Protein 2NYD (pdb70)

InterPro domains:
  IPR002678 DUF34/NIF3 [PF01784] (1-362)
  IPR002678 DUF34/NIF3 [PTHR13799] (1-365)
  IPR002678 DUF34/NIF3 [TIGR00486] (1-362)
  IPR015867 Nitrogen regulatory protein PII/ATP phosphoribosyltransferase, C-terminal [G3DSA:3.30.70.120] (127-235)
  IPR017221 DUF34/NIF3, bacteria [PIRSF037489] (1-366)
  IPR036069 DUF34/NIF3 superfamily [SSF102705] (1-365)

Structure (mmCIF, N/CA/C/O backbone):
data_2NYD
#
_entry.id   2NYD
#
_cell.length_a   132.547
_cell.length_b   132.547
_cell.length_c   125.670
_cell.angle_alpha   90.00
_cell.angle_beta   90.00
_cell.angle_gamma   120.00
#
_symmetry.space_group_name_H-M   'H 3'
#
loop_
_entity.id
_entity.type
_entity.pdbx_description
1 polymer 'UPF0135 protein SA1388'
2 non-polymer 'ZINC ION'
3 water water
#
loop_
_atom_site.group_PDB
_atom_site.id
_atom_site.type_symbol
_atom_site.label_atom_id
_atom_site.label_alt_id
_atom_site.label_comp_id
_atom_site.label_asym_id
_atom_site.label_entity_id
_atom_site.label_seq_id
_atom_site.pdbx_PDB_ins_code
_atom_site.Cartn_x
_atom_site.Cartn_y
_atom_site.Cartn_z
_atom_site.occupancy
_atom_site.B_iso_or_equiv
_atom_site.auth_seq_id
_atom_site.auth_comp_id
_atom_site.auth_asym_id
_atom_site.auth_atom_id
_atom_site.pdbx_PDB_model_num
ATOM 1 N N . ASP A 1 3 ? -31.688 145.978 -27.218 1.00 48.14 -1 ASP A N 1
ATOM 2 C CA . ASP A 1 3 ? -32.916 146.044 -26.358 1.00 48.24 -1 ASP A CA 1
ATOM 3 C C . ASP A 1 3 ? -32.895 144.901 -25.308 1.00 46.57 -1 ASP A C 1
ATOM 4 O O . ASP A 1 3 ? -33.310 143.768 -25.610 1.00 47.39 -1 ASP A O 1
ATOM 9 N N . PRO A 1 4 ? -32.412 145.200 -24.078 1.00 44.44 0 PRO A N 1
ATOM 10 C CA . PRO A 1 4 ? -32.082 144.158 -23.078 1.00 42.75 0 PRO A CA 1
ATOM 11 C C . PRO A 1 4 ? -33.271 143.312 -22.579 1.00 40.35 0 PRO A C 1
ATOM 12 O O . PRO A 1 4 ? -34.371 143.818 -22.354 1.00 40.23 0 PRO A O 1
ATOM 16 N N . MET A 1 5 ? -33.021 142.019 -22.427 1.00 37.78 1 MET A N 1
ATOM 17 C CA . MET A 1 5 ? -34.052 141.055 -22.042 1.00 35.04 1 MET A CA 1
ATOM 18 C C . MET A 1 5 ? -34.524 141.280 -20.592 1.00 32.19 1 MET A C 1
ATOM 19 O O . MET A 1 5 ? -33.728 141.395 -19.661 1.00 31.00 1 MET A O 1
ATOM 24 N N . LYS A 1 6 ? -35.833 141.387 -20.443 1.00 30.05 2 LYS A N 1
ATOM 25 C CA . LYS A 1 6 ? -36.471 141.551 -19.141 1.00 29.59 2 LYS A CA 1
ATOM 26 C C . LYS A 1 6 ? -36.994 140.195 -18.707 1.00 27.80 2 LYS A C 1
ATOM 27 O O . LYS A 1 6 ? -37.138 139.291 -19.532 1.00 27.10 2 LYS A O 1
ATOM 33 N N . ILE A 1 7 ? -37.361 140.084 -17.428 1.00 27.96 3 ILE A N 1
ATOM 34 C CA . ILE A 1 7 ? -38.041 138.866 -16.940 1.00 26.22 3 ILE A CA 1
ATOM 35 C C . ILE A 1 7 ? -39.207 138.482 -17.826 1.00 25.95 3 ILE A C 1
ATOM 36 O O . ILE A 1 7 ? -39.350 137.301 -18.152 1.00 25.38 3 ILE A O 1
ATOM 41 N N . ALA A 1 8 ? -40.025 139.458 -18.244 1.00 25.50 4 ALA A N 1
ATOM 42 C CA . ALA A 1 8 ? -41.203 139.167 -19.095 1.00 25.20 4 ALA A CA 1
ATOM 43 C C . ALA A 1 8 ? -40.809 138.504 -20.415 1.00 25.46 4 ALA A C 1
ATOM 44 O O . ALA A 1 8 ? -41.534 137.644 -20.908 1.00 25.77 4 ALA A O 1
ATOM 46 N N . ASP A 1 9 ? -39.672 138.917 -20.988 1.00 24.81 5 ASP A N 1
ATOM 47 C CA . ASP A 1 9 ? -39.184 138.339 -22.242 1.00 24.96 5 ASP A CA 1
ATOM 48 C C . ASP A 1 9 ? -38.660 136.912 -22.031 1.00 23.26 5 ASP A C 1
ATOM 49 O O . ASP A 1 9 ? -38.903 136.052 -22.861 1.00 24.01 5 ASP A O 1
ATOM 54 N N . LEU A 1 10 ? -37.955 136.692 -20.933 1.00 23.14 6 LEU A N 1
ATOM 55 C CA . LEU A 1 10 ? -37.492 135.356 -20.545 1.00 23.11 6 LEU A CA 1
ATOM 56 C C . LEU A 1 10 ? -38.690 134.431 -20.415 1.00 23.08 6 LEU A C 1
ATOM 57 O O . LEU A 1 10 ? -38.729 133.332 -21.004 1.00 23.29 6 LEU A O 1
ATOM 62 N N . MET A 1 11 ? -39.697 134.888 -19.658 1.00 23.06 7 MET A N 1
ATOM 63 C CA . MET A 1 11 ? -40.892 134.096 -19.441 1.00 22.48 7 MET A CA 1
ATOM 64 C C . MET A 1 11 ? -41.540 133.679 -20.754 1.00 23.05 7 MET A C 1
ATOM 65 O O . MET A 1 11 ? -41.971 132.533 -20.902 1.00 21.54 7 MET A O 1
ATOM 70 N N . THR A 1 12 ? -41.598 134.602 -21.721 1.00 23.20 8 THR A N 1
ATOM 71 C CA . THR A 1 12 ? -42.135 134.272 -23.060 1.00 23.79 8 THR A CA 1
ATOM 72 C C . THR A 1 12 ? -41.362 133.157 -23.799 1.00 23.73 8 THR A C 1
ATOM 73 O O . THR A 1 12 ? -41.958 132.215 -24.376 1.00 24.17 8 THR A O 1
ATOM 77 N N . LEU A 1 13 ? -40.044 133.285 -23.784 1.00 24.51 9 LEU A N 1
ATOM 78 C CA . LEU A 1 13 ? -39.135 132.334 -24.425 1.00 24.92 9 LEU A CA 1
ATOM 79 C C . LEU A 1 13 ? -39.217 130.927 -23.793 1.00 24.86 9 LEU A C 1
ATOM 80 O O . LEU A 1 13 ? -39.312 129.907 -24.515 1.00 24.62 9 LEU A O 1
ATOM 85 N N . LEU A 1 14 ? -39.156 130.880 -22.452 1.00 24.92 10 LEU A N 1
ATOM 86 C CA . LEU A 1 14 ? -39.326 129.627 -21.687 1.00 24.86 10 LEU A CA 1
ATOM 87 C C . LEU A 1 14 ? -40.661 128.961 -21.969 1.00 25.11 10 LEU A C 1
ATOM 88 O O . LEU A 1 14 ? -40.747 127.735 -22.130 1.00 25.53 10 LEU A O 1
ATOM 93 N N . ASP A 1 15 ? -41.716 129.764 -22.036 1.00 25.46 11 ASP A N 1
ATOM 94 C CA . ASP A 1 15 ? -43.047 129.243 -22.353 1.00 27.26 11 ASP A CA 1
ATOM 95 C C . ASP A 1 15 ? -43.125 128.692 -23.775 1.00 27.11 11 ASP A C 1
ATOM 96 O O . ASP A 1 15 ? -43.815 127.696 -24.061 1.00 27.50 11 ASP A O 1
ATOM 101 N N . HIS A 1 16 ? -42.388 129.322 -24.678 1.00 27.54 12 HIS A N 1
ATOM 102 C CA . HIS A 1 16 ? -42.328 128.844 -26.043 1.00 28.20 12 HIS A CA 1
ATOM 103 C C . HIS A 1 16 ? -41.770 127.413 -26.075 1.00 27.74 12 HIS A C 1
ATOM 104 O O . HIS A 1 16 ? -42.395 126.521 -26.645 1.00 28.48 12 HIS A O 1
ATOM 111 N N . HIS A 1 17 ? -40.626 127.202 -25.438 1.00 26.39 13 HIS A N 1
ATOM 112 C CA . HIS A 1 17 ? -39.923 125.923 -25.505 1.00 26.39 13 HIS A CA 1
ATOM 113 C C . HIS A 1 17 ? -40.397 124.842 -24.504 1.00 25.94 13 HIS A C 1
ATOM 114 O O . HIS A 1 17 ? -40.316 123.632 -24.786 1.00 26.26 13 HIS A O 1
ATOM 121 N N . VAL A 1 18 ? -40.881 125.285 -23.347 1.00 24.95 14 VAL A N 1
ATOM 122 C CA . VAL A 1 18 ? -41.385 124.397 -22.297 1.00 24.29 14 VAL A CA 1
ATOM 123 C C . VAL A 1 18 ? -42.688 124.981 -21.719 1.00 23.91 14 VAL A C 1
ATOM 124 O O . VAL A 1 18 ? -42.699 125.485 -20.582 1.00 24.12 14 VAL A O 1
ATOM 128 N N . PRO A 1 19 ? -43.792 124.873 -22.480 1.00 24.05 15 PRO A N 1
ATOM 129 C CA . PRO A 1 19 ? -45.053 125.535 -22.197 1.00 24.48 15 PRO A CA 1
ATOM 130 C C . PRO A 1 19 ? -45.523 125.293 -20.776 1.00 24.98 15 PRO A C 1
ATOM 131 O O . PRO A 1 19 ? -45.648 124.135 -20.335 1.00 24.68 15 PRO A O 1
ATOM 135 N N . PHE A 1 20 ? -45.771 126.388 -20.060 1.00 24.78 16 PHE A N 1
ATOM 136 C CA . PHE A 1 20 ? -46.145 126.302 -18.657 1.00 25.20 16 PHE A CA 1
ATOM 137 C C . PHE A 1 20 ? -47.509 125.632 -18.497 1.00 24.75 16 PHE A C 1
ATOM 138 O O . PHE A 1 20 ? -47.811 125.103 -17.451 1.00 25.13 16 PHE A O 1
ATOM 146 N N . SER A 1 21 ? -48.311 125.614 -19.555 1.00 24.73 17 SER A N 1
ATOM 147 C CA . SER A 1 21 ? -49.609 124.947 -19.527 1.00 25.15 17 SER A CA 1
ATOM 148 C C . SER A 1 21 ? -49.512 123.430 -19.552 1.00 24.33 17 SER A C 1
ATOM 149 O O . SER A 1 21 ? -50.492 122.776 -19.280 1.00 24.66 17 SER A O 1
ATOM 152 N N . THR A 1 22 ? -48.345 122.868 -19.877 1.00 23.47 18 THR A N 1
ATOM 153 C CA . THR A 1 22 ? -48.155 121.401 -19.770 1.00 22.72 18 THR A CA 1
ATOM 154 C C . THR A 1 22 ? -47.906 120.927 -18.328 1.00 22.40 18 THR A C 1
ATOM 155 O O . THR A 1 22 ? -47.839 119.744 -18.057 1.00 22.39 18 THR A O 1
ATOM 159 N N . ALA A 1 23 ? -47.755 121.872 -17.409 1.00 23.35 19 ALA A N 1
ATOM 160 C CA . ALA A 1 23 ? -47.568 121.562 -15.999 1.00 23.68 19 ALA A CA 1
ATOM 161 C C . ALA A 1 23 ? -48.895 121.006 -15.449 1.00 24.51 19 ALA A C 1
ATOM 162 O O . ALA A 1 23 ? -49.961 121.364 -15.953 1.00 23.30 19 ALA A O 1
ATOM 164 N N . GLU A 1 24 ? -48.836 120.161 -14.417 1.00 24.83 20 GLU A N 1
ATOM 165 C CA . GLU A 1 24 ? -50.066 119.664 -13.775 1.00 27.06 20 GLU A CA 1
ATOM 166 C C . GLU A 1 24 ? -50.896 120.802 -13.148 1.00 27.55 20 GLU A C 1
ATOM 167 O O . GLU A 1 24 ? -50.347 121.845 -12.765 1.00 26.73 20 GLU A O 1
ATOM 173 N N . SER A 1 25 ? -52.219 120.609 -13.041 1.00 28.19 21 SER A N 1
ATOM 174 C CA . SER A 1 25 ? -53.092 121.677 -12.532 1.00 27.98 21 SER A CA 1
ATOM 175 C C . SER A 1 25 ? -52.830 121.976 -11.053 1.00 26.96 21 SER A C 1
ATOM 176 O O . SER A 1 25 ? -53.024 123.098 -10.592 1.00 27.04 21 SER A O 1
ATOM 179 N N . TRP A 1 26 ? -52.342 120.998 -10.313 1.00 25.54 22 TRP A N 1
ATOM 180 C CA . TRP A 1 26 ? -52.004 121.239 -8.892 1.00 25.07 22 TRP A CA 1
ATOM 181 C C . TRP A 1 26 ? -50.691 122.004 -8.680 1.00 23.80 22 TRP A C 1
ATOM 182 O O . TRP A 1 26 ? -50.405 122.414 -7.568 1.00 23.57 22 TRP A O 1
ATOM 193 N N . ASP A 1 27 ? -49.886 122.132 -9.732 1.00 22.84 23 ASP A N 1
ATOM 194 C CA . ASP A 1 27 ? -48.493 122.609 -9.625 1.00 21.84 23 ASP A CA 1
ATOM 195 C C . ASP A 1 27 ? -48.424 124.144 -9.503 1.00 21.86 23 ASP A C 1
ATOM 196 O O . ASP A 1 27 ? -49.389 124.847 -9.765 1.00 22.46 23 ASP A O 1
ATOM 201 N N . ASN A 1 28 ? -47.265 124.668 -9.152 1.00 20.84 24 ASN A N 1
ATOM 202 C CA . ASN A 1 28 ? -47.119 126.094 -9.053 1.00 20.07 24 ASN A CA 1
ATOM 203 C C . ASN A 1 28 ? -45.859 126.455 -9.841 1.00 19.35 24 ASN A C 1
ATOM 204 O O . ASN A 1 28 ? -44.747 126.238 -9.366 1.00 19.22 24 ASN A O 1
ATOM 209 N N . VAL A 1 29 ? -46.052 126.977 -11.050 1.00 19.63 25 VAL A N 1
ATOM 210 C CA . VAL A 1 29 ? -44.958 127.231 -12.008 1.00 20.16 25 VAL A CA 1
ATOM 211 C C . VAL A 1 29 ? -44.987 128.671 -12.534 1.00 20.49 25 VAL A C 1
ATOM 212 O O . VAL A 1 29 ? -46.001 129.353 -12.417 1.00 19.73 25 VAL A O 1
ATOM 216 N N . GLY A 1 30 ? -43.877 129.103 -13.146 1.00 19.34 26 GLY A N 1
ATOM 217 C CA . GLY A 1 30 ? -43.762 130.436 -13.709 1.00 18.17 26 GLY A CA 1
ATOM 218 C C . GLY A 1 30 ? -42.954 131.323 -12.818 1.00 17.07 26 GLY A C 1
ATOM 219 O O . GLY A 1 30 ? -42.151 130.865 -12.017 1.00 17.09 26 GLY A O 1
ATOM 220 N N . LEU A 1 31 ? -43.165 132.620 -12.958 1.00 17.59 27 LEU A N 1
ATOM 221 C CA . LEU A 1 31 ? -42.551 133.585 -12.085 1.00 17.94 27 LEU A CA 1
ATOM 222 C C . LEU A 1 31 ? -43.193 133.505 -10.699 1.00 18.11 27 LEU A C 1
ATOM 223 O O . LEU A 1 31 ? -44.323 133.970 -10.484 1.00 19.57 27 LEU A O 1
ATOM 228 N N . LEU A 1 32 ? -42.450 132.978 -9.745 1.00 17.18 28 LEU A N 1
ATOM 229 C CA . LEU A 1 32 ? -42.976 132.851 -8.386 1.00 17.21 28 LEU A CA 1
ATOM 230 C C . LEU A 1 32 ? -42.657 134.045 -7.521 1.00 17.00 28 LEU A C 1
ATOM 231 O O . LEU A 1 32 ? -43.435 134.395 -6.652 1.00 16.76 28 LEU A O 1
ATOM 236 N N . ILE A 1 33 ? -41.469 134.616 -7.690 1.00 17.45 29 ILE A N 1
ATOM 237 C CA . ILE A 1 33 ? -41.032 135.721 -6.852 1.00 17.50 29 ILE A CA 1
ATOM 238 C C . ILE A 1 33 ? -40.310 136.656 -7.822 1.00 19.66 29 ILE A C 1
ATOM 239 O O . ILE A 1 33 ? -39.334 136.228 -8.467 1.00 20.01 29 ILE A O 1
ATOM 244 N N . GLY A 1 34 ? -40.798 137.887 -7.994 1.00 18.22 30 GLY A N 1
ATOM 245 C CA . GLY A 1 34 ? -40.033 138.805 -8.814 1.00 18.30 30 GLY A CA 1
ATOM 246 C C . GLY A 1 34 ? -40.845 139.912 -9.428 1.00 19.22 30 GLY A C 1
ATOM 247 O O . GLY A 1 34 ? -41.968 140.166 -9.027 1.00 18.66 30 GLY A O 1
ATOM 248 N N . ASP A 1 35 ? -40.236 140.566 -10.411 1.00 19.79 31 ASP A N 1
ATOM 249 C CA . ASP A 1 35 ? -40.762 141.751 -11.075 1.00 20.62 31 ASP A CA 1
ATOM 250 C C . ASP A 1 35 ? -40.468 141.560 -12.568 1.00 21.62 31 ASP A C 1
ATOM 251 O O . ASP A 1 35 ? -39.288 141.546 -12.980 1.00 22.26 31 ASP A O 1
ATOM 256 N N . GLU A 1 36 ? -41.514 141.399 -13.358 1.00 22.40 32 GLU A N 1
ATOM 257 C CA . GLU A 1 36 ? -41.347 141.067 -14.753 1.00 25.07 32 GLU A CA 1
ATOM 258 C C . GLU A 1 36 ? -40.710 142.172 -15.609 1.00 25.82 32 GLU A C 1
ATOM 259 O O . GLU A 1 36 ? -40.290 141.892 -16.725 1.00 25.31 32 GLU A O 1
ATOM 265 N N . ASP A 1 37 ? -40.648 143.396 -15.074 1.00 27.25 33 ASP A N 1
ATOM 266 C CA . ASP A 1 37 ? -40.051 144.540 -15.762 1.00 27.91 33 ASP A CA 1
ATOM 267 C C . ASP A 1 37 ? -38.540 144.606 -15.572 1.00 28.63 33 ASP A C 1
ATOM 268 O O . ASP A 1 37 ? -37.877 145.422 -16.218 1.00 29.38 33 ASP A O 1
ATOM 273 N N . VAL A 1 38 ? -37.987 143.796 -14.669 1.00 27.27 34 VAL A N 1
ATOM 274 C CA . VAL A 1 38 ? -36.558 143.848 -14.361 1.00 27.28 34 VAL A CA 1
ATOM 275 C C . VAL A 1 38 ? -35.694 143.183 -15.457 1.00 27.23 34 VAL A C 1
ATOM 276 O O . VAL A 1 38 ? -36.069 142.123 -16.010 1.00 25.69 34 VAL A O 1
ATOM 280 N N . GLU A 1 39 ? -34.569 143.832 -15.790 1.00 26.46 35 GLU A N 1
ATOM 281 C CA . GLU A 1 39 ? -33.647 143.338 -16.820 1.00 27.04 35 GLU A CA 1
ATOM 282 C C . GLU A 1 39 ? -32.839 142.184 -16.230 1.00 24.95 35 GLU A C 1
ATOM 283 O O . GLU A 1 39 ? -32.320 142.281 -15.146 1.00 25.84 35 GLU A O 1
ATOM 289 N N . VAL A 1 40 ? -32.796 141.076 -16.935 1.00 25.30 36 VAL A N 1
ATOM 290 C CA . VAL A 1 40 ? -32.027 139.910 -16.500 1.00 24.40 36 VAL A CA 1
ATOM 291 C C . VAL A 1 40 ? -30.511 140.152 -16.598 1.00 25.43 36 VAL A C 1
ATOM 292 O O . VAL A 1 40 ? -29.994 140.430 -17.698 1.00 26.28 36 VAL A O 1
ATOM 296 N N . THR A 1 41 ? -29.786 140.028 -15.483 1.00 24.95 37 THR A N 1
ATOM 297 C CA . THR A 1 41 ? -28.344 140.195 -15.526 1.00 25.76 37 THR A CA 1
ATOM 298 C C . THR A 1 41 ? -27.629 138.844 -15.772 1.00 26.09 37 THR A C 1
ATOM 299 O O . THR A 1 41 ? -26.467 138.817 -16.163 1.00 24.64 37 THR A O 1
ATOM 303 N N . GLY A 1 42 ? -28.347 137.733 -15.543 1.00 25.21 38 GLY A N 1
ATOM 304 C CA . GLY A 1 42 ? -27.756 136.390 -15.638 1.00 24.94 38 GLY A CA 1
ATOM 305 C C . GLY A 1 42 ? -28.684 135.359 -15.013 1.00 24.48 38 GLY A C 1
ATOM 306 O O . GLY A 1 42 ? -29.527 135.693 -14.168 1.00 24.47 38 GLY A O 1
ATOM 307 N N . VAL A 1 43 ? -28.531 134.107 -15.426 1.00 23.04 39 VAL A N 1
ATOM 308 C CA . VAL A 1 43 ? -29.464 133.055 -15.022 1.00 21.80 39 VAL A CA 1
ATOM 309 C C . VAL A 1 43 ? -28.727 131.873 -14.356 1.00 21.92 39 VAL A C 1
ATOM 310 O O . VAL A 1 43 ? -27.830 131.276 -14.966 1.00 21.32 39 VAL A O 1
ATOM 314 N N . LEU A 1 44 ? -29.101 131.540 -13.112 1.00 20.42 40 LEU A N 1
ATOM 315 C CA . LEU A 1 44 ? -28.556 130.391 -12.415 1.00 18.51 40 LEU A CA 1
ATOM 316 C C . LEU A 1 44 ? -29.638 129.304 -12.382 1.00 19.31 40 LEU A C 1
ATOM 317 O O . LEU A 1 44 ? -30.787 129.570 -11.988 1.00 17.46 40 LEU A O 1
ATOM 322 N N . THR A 1 45 ? -29.287 128.096 -12.823 1.00 18.21 41 THR A N 1
ATOM 323 C CA . THR A 1 45 ? -30.251 126.982 -12.773 1.00 17.83 41 THR A CA 1
ATOM 324 C C . THR A 1 45 ? -30.073 126.179 -11.497 1.00 17.54 41 THR A C 1
ATOM 325 O O . THR A 1 45 ? -28.973 126.096 -10.952 1.00 16.74 41 THR A O 1
ATOM 329 N N . ALA A 1 46 ? -31.185 125.617 -10.996 1.00 18.40 42 ALA A N 1
ATOM 330 C CA . ALA A 1 46 ? -31.202 125.025 -9.648 1.00 17.01 42 ALA A CA 1
ATOM 331 C C . ALA A 1 46 ? -32.234 123.914 -9.580 1.00 16.01 42 ALA A C 1
ATOM 332 O O . ALA A 1 46 ? -33.178 123.935 -10.332 1.00 15.40 42 ALA A O 1
ATOM 334 N N . LEU A 1 47 ? -31.982 122.885 -8.766 1.00 15.18 43 LEU A N 1
ATOM 335 C CA . LEU A 1 47 ? -33.028 121.904 -8.523 1.00 14.96 43 LEU A CA 1
ATOM 336 C C . LEU A 1 47 ? -33.940 122.485 -7.443 1.00 14.85 43 LEU A C 1
ATOM 337 O O . LEU A 1 47 ? -35.122 122.731 -7.695 1.00 17.23 43 LEU A O 1
ATOM 342 N N . ASP A 1 48 ? -33.382 122.665 -6.242 1.00 14.49 44 ASP A N 1
ATOM 343 C CA . ASP A 1 48 ? -34.013 123.350 -5.129 1.00 15.96 44 ASP A CA 1
ATOM 344 C C . ASP A 1 48 ? -33.328 124.691 -4.877 1.00 15.42 44 ASP A C 1
ATOM 345 O O . ASP A 1 48 ? -32.082 124.776 -4.799 1.00 15.78 44 ASP A O 1
ATOM 350 N N . CYS A 1 49 ? -34.143 125.720 -4.705 1.00 16.33 45 CYS A N 1
ATOM 351 C CA . CYS A 1 49 ? -33.614 127.040 -4.424 1.00 16.16 45 CYS A CA 1
ATOM 352 C C . CYS A 1 49 ? -33.403 127.163 -2.931 1.00 15.47 45 CYS A C 1
ATOM 353 O O . CYS A 1 49 ? -34.281 127.609 -2.235 1.00 14.76 45 CYS A O 1
ATOM 356 N N . THR A 1 50 ? -32.233 126.731 -2.445 1.00 15.60 46 THR A N 1
ATOM 357 C CA . THR A 1 50 ? -31.905 126.829 -1.041 1.00 15.42 46 THR A CA 1
ATOM 358 C C . THR A 1 50 ? -31.295 128.224 -0.766 1.00 17.57 46 THR A C 1
ATOM 359 O O . THR A 1 50 ? -30.987 128.990 -1.695 1.00 16.48 46 THR A O 1
ATOM 363 N N . LEU A 1 51 ? -31.119 128.540 0.502 1.00 18.53 47 LEU A N 1
ATOM 364 C CA . LEU A 1 51 ? -30.448 129.769 0.885 1.00 21.67 47 LEU A CA 1
ATOM 365 C C . LEU A 1 51 ? -29.031 129.850 0.289 1.00 22.26 47 LEU A C 1
ATOM 366 O O . LEU A 1 51 ? -28.582 130.927 -0.120 1.00 21.95 47 LEU A O 1
ATOM 371 N N . GLU A 1 52 ? -28.321 128.716 0.246 1.00 22.41 48 GLU A N 1
ATOM 372 C CA . GLU A 1 52 ? -26.988 128.678 -0.379 1.00 22.34 48 GLU A CA 1
ATOM 373 C C . GLU A 1 52 ? -27.040 129.014 -1.878 1.00 20.74 48 GLU A C 1
ATOM 374 O O . GLU A 1 52 ? -26.157 129.715 -2.418 1.00 19.81 48 GLU A O 1
ATOM 380 N N . VAL A 1 53 ? -28.085 128.561 -2.560 1.00 19.20 49 VAL A N 1
ATOM 381 C CA . VAL A 1 53 ? -28.260 128.875 -3.991 1.00 17.93 49 VAL A CA 1
ATOM 382 C C . VAL A 1 53 ? -28.520 130.376 -4.199 1.00 19.34 49 VAL A C 1
ATOM 383 O O . VAL A 1 53 ? -28.034 130.977 -5.184 1.00 19.56 49 VAL A O 1
ATOM 387 N N . VAL A 1 54 ? -29.356 130.967 -3.334 1.00 19.74 50 VAL A N 1
ATOM 388 C CA . VAL A 1 54 ? -29.555 132.436 -3.358 1.00 21.65 50 VAL A CA 1
ATOM 389 C C . VAL A 1 54 ? -28.224 133.192 -3.154 1.00 22.31 50 VAL A C 1
ATOM 390 O O . VAL A 1 54 ? -27.925 134.134 -3.890 1.00 21.69 50 VAL A O 1
ATOM 394 N N . ASN A 1 55 ? -27.451 132.774 -2.146 1.00 23.83 51 ASN A N 1
ATOM 395 C CA . ASN A 1 55 ? -26.103 133.339 -1.879 1.00 24.32 51 ASN A CA 1
ATOM 396 C C . ASN A 1 55 ? -25.162 133.230 -3.081 1.00 24.34 51 ASN A C 1
ATOM 397 O O . ASN A 1 55 ? -24.394 134.171 -3.364 1.00 22.98 51 ASN A O 1
ATOM 402 N N . GLU A 1 56 ? -25.261 132.108 -3.797 1.00 22.93 52 GLU A N 1
ATOM 403 C CA . GLU A 1 56 ? -24.499 131.875 -5.016 1.00 24.03 52 GLU A CA 1
ATOM 404 C C . GLU A 1 56 ? -24.903 132.833 -6.152 1.00 24.50 52 GLU A C 1
ATOM 405 O O . GLU A 1 56 ? -24.037 133.445 -6.771 1.00 25.11 52 GLU A O 1
ATOM 411 N N . ALA A 1 57 ? -26.199 132.942 -6.448 1.00 24.21 53 ALA A N 1
ATOM 412 C CA . ALA A 1 57 ? -26.689 133.969 -7.397 1.00 25.58 53 ALA A CA 1
ATOM 413 C C . ALA A 1 57 ? -26.149 135.393 -7.095 1.00 26.21 53 ALA A C 1
ATOM 414 O O . ALA A 1 57 ? -25.664 136.075 -7.980 1.00 25.36 53 ALA A O 1
ATOM 416 N N . ILE A 1 58 ? -26.270 135.814 -5.849 1.00 27.41 54 ILE A N 1
ATOM 417 C CA . ILE A 1 58 ? -25.820 137.136 -5.397 1.00 29.16 54 ILE A CA 1
ATOM 418 C C . ILE A 1 58 ? -24.315 137.316 -5.696 1.00 31.17 54 ILE A C 1
ATOM 419 O O . ILE A 1 58 ? -23.897 138.317 -6.301 1.00 32.11 54 ILE A O 1
ATOM 424 N N . GLU A 1 59 ? -23.539 136.319 -5.278 1.00 32.35 55 GLU A N 1
ATOM 425 C CA . GLU A 1 59 ? -22.096 136.187 -5.497 1.00 34.63 55 GLU A CA 1
ATOM 426 C C . GLU A 1 59 ? -21.745 136.332 -6.982 1.00 33.99 55 GLU A C 1
ATOM 427 O O . GLU A 1 59 ? -20.841 137.087 -7.346 1.00 34.21 55 GLU A O 1
ATOM 433 N N . LYS A 1 60 ? -22.462 135.616 -7.844 1.00 32.83 56 LYS A N 1
ATOM 434 C CA . LYS A 1 60 ? -22.178 135.647 -9.278 1.00 32.32 56 LYS A CA 1
ATOM 435 C C . LYS A 1 60 ? -22.704 136.877 -9.993 1.00 31.83 56 LYS A C 1
ATOM 436 O O . LYS A 1 60 ? -22.485 137.022 -11.200 1.00 32.11 56 LYS A O 1
ATOM 442 N N . GLY A 1 61 ? -23.385 137.753 -9.262 1.00 31.26 57 GLY A N 1
ATOM 443 C CA . GLY A 1 61 ? -24.077 138.902 -9.858 1.00 31.05 57 GLY A CA 1
ATOM 444 C C . GLY A 1 61 ? -25.253 138.548 -10.751 1.00 30.54 57 GLY A C 1
ATOM 445 O O . GLY A 1 61 ? -25.540 139.257 -11.741 1.00 30.55 57 GLY A O 1
ATOM 446 N N . TYR A 1 62 ? -25.958 137.460 -10.420 1.00 29.60 58 TYR A N 1
ATOM 447 C CA . TYR A 1 62 ? -27.097 136.999 -11.245 1.00 28.50 58 TYR A CA 1
ATOM 448 C C . TYR A 1 62 ? -28.403 137.369 -10.549 1.00 27.11 58 TYR A C 1
ATOM 449 O O . TYR A 1 62 ? -28.539 137.131 -9.352 1.00 27.18 58 TYR A O 1
ATOM 458 N N . ASN A 1 63 ? -29.356 137.944 -11.271 1.00 24.98 59 ASN A N 1
ATOM 459 C CA . ASN A 1 63 ? -30.590 138.318 -10.593 1.00 23.83 59 ASN A CA 1
ATOM 460 C C . ASN A 1 63 ? -31.758 137.425 -10.938 1.00 22.96 59 ASN A C 1
ATOM 461 O O . ASN A 1 63 ? -32.885 137.749 -10.615 1.00 22.98 59 ASN A O 1
ATOM 466 N N . THR A 1 64 ? -31.477 136.281 -11.584 1.00 21.84 60 THR A N 1
ATOM 467 C CA . THR A 1 64 ? -32.526 135.359 -12.029 1.00 20.99 60 THR A CA 1
ATOM 468 C C . THR A 1 64 ? -32.086 133.932 -11.689 1.00 20.75 60 THR A C 1
ATOM 469 O O . THR A 1 64 ? -30.956 133.513 -12.057 1.00 18.95 60 THR A O 1
ATOM 473 N N . ILE A 1 65 ? -32.969 133.224 -10.973 1.00 18.83 61 ILE A N 1
ATOM 474 C CA . ILE A 1 65 ? -32.816 131.789 -10.688 1.00 17.39 61 ILE A CA 1
ATOM 475 C C . ILE A 1 65 ? -33.971 131.030 -11.314 1.00 18.38 61 ILE A C 1
ATOM 476 O O . ILE A 1 65 ? -35.136 131.435 -11.161 1.00 18.21 61 ILE A O 1
ATOM 481 N N . ILE A 1 66 ? -33.660 129.957 -12.058 1.00 17.95 62 ILE A N 1
ATOM 482 C CA . ILE A 1 66 ? -34.692 129.031 -12.543 1.00 17.41 62 ILE A CA 1
ATOM 483 C C . ILE A 1 66 ? -34.497 127.692 -11.823 1.00 17.66 62 ILE A C 1
ATOM 484 O O . ILE A 1 66 ? -33.445 127.047 -11.965 1.00 17.70 62 ILE A O 1
ATOM 489 N N . SER A 1 67 ? -35.477 127.318 -10.998 1.00 17.89 63 SER A N 1
ATOM 490 C CA . SER A 1 67 ? -35.412 126.066 -10.216 1.00 17.02 63 SER A CA 1
ATOM 491 C C . SER A 1 67 ? -36.415 125.099 -10.850 1.00 16.21 63 SER A C 1
ATOM 492 O O . SER A 1 67 ? -37.321 125.506 -11.612 1.00 16.83 63 SER A O 1
ATOM 495 N N . HIS A 1 68 ? -36.205 123.815 -10.618 1.00 14.79 64 HIS A N 1
ATOM 496 C CA . HIS A 1 68 ? -37.171 122.824 -10.987 1.00 13.59 64 HIS A CA 1
ATOM 497 C C . HIS A 1 68 ? -38.260 122.848 -9.952 1.00 13.28 64 HIS A C 1
ATOM 498 O O . HIS A 1 68 ? -39.434 123.059 -10.282 1.00 14.14 64 HIS A O 1
ATOM 505 N N . HIS A 1 69 ? -37.875 122.643 -8.690 1.00 13.34 65 HIS A N 1
ATOM 506 C CA . HIS A 1 69 ? -38.872 122.559 -7.606 1.00 14.48 65 HIS A CA 1
ATOM 507 C C . HIS A 1 69 ? -39.398 123.946 -7.200 1.00 15.13 65 HIS A C 1
ATOM 508 O O . HIS A 1 69 ? -38.601 124.864 -7.010 1.00 15.94 65 HIS A O 1
ATOM 515 N N . PRO A 1 70 ? -40.731 124.104 -7.088 1.00 15.90 66 PRO A N 1
ATOM 516 C CA . PRO A 1 70 ? -41.224 125.444 -6.728 1.00 17.31 66 PRO A CA 1
ATOM 517 C C . PRO A 1 70 ? -40.957 125.758 -5.260 1.00 17.64 66 PRO A C 1
ATOM 518 O O . PRO A 1 70 ? -41.312 124.966 -4.377 1.00 17.61 66 PRO A O 1
ATOM 522 N N . LEU A 1 71 ? -40.279 126.880 -5.000 1.00 17.50 67 LEU A N 1
ATOM 523 C CA . LEU A 1 71 ? -39.958 127.244 -3.626 1.00 18.51 67 LEU A CA 1
ATOM 524 C C . LEU A 1 71 ? -41.250 127.529 -2.842 1.00 19.84 67 LEU A C 1
ATOM 525 O O . LEU A 1 71 ? -41.303 127.328 -1.647 1.00 19.66 67 LEU A O 1
ATOM 530 N N . ILE A 1 72 ? -42.238 128.074 -3.527 1.00 21.29 68 ILE A N 1
ATOM 531 C CA . ILE A 1 72 ? -43.565 128.269 -2.944 1.00 23.98 68 ILE A CA 1
ATOM 532 C C . ILE A 1 72 ? -44.406 127.263 -3.676 1.00 25.52 68 ILE A C 1
ATOM 533 O O . ILE A 1 72 ? -44.490 127.306 -4.893 1.00 24.67 68 ILE A O 1
ATOM 538 N N . PHE A 1 73 ? -44.989 126.327 -2.954 1.00 28.78 69 PHE A N 1
ATOM 539 C CA . PHE A 1 73 ? -45.821 125.342 -3.613 1.00 32.75 69 PHE A CA 1
ATOM 540 C C . PHE A 1 73 ? -47.252 125.522 -3.100 1.00 34.75 69 PHE A C 1
ATOM 541 O O . PHE A 1 73 ? -48.126 126.032 -3.814 1.00 35.60 69 PHE A O 1
ATOM 549 N N . LYS A 1 74 ? -47.495 125.151 -1.853 1.00 36.57 70 LYS A N 1
ATOM 550 C CA . LYS A 1 74 ? -48.765 125.530 -1.262 1.00 38.79 70 LYS A CA 1
ATOM 551 C C . LYS A 1 74 ? -48.631 126.997 -0.833 1.00 38.88 70 LYS A C 1
ATOM 552 O O . LYS A 1 74 ? -47.526 127.497 -0.613 1.00 39.01 70 LYS A O 1
ATOM 558 N N . GLY A 1 75 ? -49.734 127.716 -0.727 1.00 38.67 71 GLY A N 1
ATOM 559 C CA . GLY A 1 75 ? -49.581 129.104 -0.332 1.00 38.03 71 GLY A CA 1
ATOM 560 C C . GLY A 1 75 ? -48.822 129.302 0.987 1.00 37.57 71 GLY A C 1
ATOM 561 O O . GLY A 1 75 ? -49.045 128.554 1.967 1.00 37.54 71 GLY A O 1
ATOM 562 N N . VAL A 1 76 ? -47.941 130.315 1.007 1.00 36.28 72 VAL A N 1
ATOM 563 C CA . VAL A 1 76 ? -47.194 130.725 2.200 1.00 34.95 72 VAL A CA 1
ATOM 564 C C . VAL A 1 76 ? -48.156 131.454 3.078 1.00 32.47 72 VAL A C 1
ATOM 565 O O . VAL A 1 76 ? -48.914 132.294 2.628 1.00 33.84 72 VAL A O 1
ATOM 569 N N . THR A 1 77 ? -48.128 131.117 4.342 1.00 30.70 73 THR A N 1
ATOM 570 C CA . THR A 1 77 ? -49.046 131.669 5.331 1.00 28.22 73 THR A CA 1
ATOM 571 C C . THR A 1 77 ? -48.354 132.813 6.094 1.00 26.40 73 THR A C 1
ATOM 572 O O . THR A 1 77 ? -48.989 133.780 6.582 1.00 24.71 73 THR A O 1
ATOM 576 N N . SER A 1 78 ? -47.032 132.742 6.146 1.00 24.09 74 SER A N 1
ATOM 577 C CA . SER A 1 78 ? -46.257 133.871 6.678 1.00 22.97 74 SER A CA 1
ATOM 578 C C . SER A 1 78 ? -44.882 133.955 6.028 1.00 21.96 74 SER A C 1
ATOM 579 O O . SER A 1 78 ? -44.449 133.011 5.341 1.00 21.20 74 SER A O 1
ATOM 582 N N . LEU A 1 79 ? -44.228 135.102 6.208 1.00 19.70 75 LEU A N 1
ATOM 583 C CA . LEU A 1 79 ? -42.907 135.364 5.625 1.00 18.68 75 LEU A CA 1
ATOM 584 C C . LEU A 1 79 ? -42.052 135.993 6.677 1.00 18.17 75 LEU A C 1
ATOM 585 O O . LEU A 1 79 ? -41.815 137.201 6.687 1.00 16.79 75 LEU A O 1
ATOM 590 N N . LYS A 1 80 ? -41.534 135.127 7.525 1.00 18.24 76 LYS A N 1
ATOM 591 C CA . LYS A 1 80 ? -40.697 135.503 8.634 1.00 18.87 76 LYS A CA 1
ATOM 592 C C . LYS A 1 80 ? -39.240 135.153 8.378 1.00 19.38 76 LYS A C 1
ATOM 593 O O . LYS A 1 80 ? -38.907 134.416 7.437 1.00 20.24 76 LYS A O 1
ATOM 599 N N . ALA A 1 81 ? -38.353 135.667 9.214 1.00 19.72 77 ALA A N 1
ATOM 600 C CA . ALA A 1 81 ? -36.925 135.429 9.040 1.00 20.34 77 ALA A CA 1
ATOM 601 C C . ALA A 1 81 ? -36.544 134.075 9.621 1.00 21.02 77 ALA A C 1
ATOM 602 O O . ALA A 1 81 ? -35.733 133.958 10.527 1.00 22.00 77 ALA A O 1
ATOM 604 N N . ASN A 1 82 ? -37.133 133.019 9.080 1.00 21.78 78 ASN A N 1
ATOM 605 C CA . ASN A 1 82 ? -36.901 131.684 9.606 1.00 22.01 78 ASN A CA 1
ATOM 606 C C . ASN A 1 82 ? -37.328 130.667 8.531 1.00 21.03 78 ASN A C 1
ATOM 607 O O . ASN A 1 82 ? -38.253 130.925 7.794 1.00 19.43 78 ASN A O 1
ATOM 612 N N . GLY A 1 83 ? -36.652 129.519 8.417 1.00 20.09 79 GLY A N 1
ATOM 613 C CA . GLY A 1 83 ? -37.151 128.455 7.521 1.00 17.89 79 GLY A CA 1
ATOM 614 C C . GLY A 1 83 ? -37.137 128.927 6.079 1.00 16.74 79 GLY A C 1
ATOM 615 O O . GLY A 1 83 ? -36.229 129.654 5.648 1.00 16.96 79 GLY A O 1
ATOM 616 N N . TYR A 1 84 ? -38.156 128.535 5.337 1.00 15.53 80 TYR A N 1
ATOM 617 C CA . TYR A 1 84 ? -38.315 128.961 3.953 1.00 17.44 80 TYR A CA 1
ATOM 618 C C . TYR A 1 84 ? -38.529 130.495 3.864 1.00 16.53 80 TYR A C 1
ATOM 619 O O . TYR A 1 84 ? -38.207 131.097 2.862 1.00 14.70 80 TYR A O 1
ATOM 628 N N . GLY A 1 85 ? -39.050 131.102 4.944 1.00 18.45 81 GLY A N 1
ATOM 629 C CA . GLY A 1 85 ? -39.264 132.559 4.992 1.00 17.47 81 GLY A CA 1
ATOM 630 C C . GLY A 1 85 ? -37.962 133.302 4.682 1.00 18.85 81 GLY A C 1
ATOM 631 O O . GLY A 1 85 ? -37.967 134.360 4.038 1.00 18.27 81 GLY A O 1
ATOM 632 N N . LEU A 1 86 ? -36.850 132.723 5.130 1.00 18.74 82 LEU A N 1
ATOM 633 C CA . LEU A 1 86 ? -35.529 133.305 5.053 1.00 20.03 82 LEU A CA 1
ATOM 634 C C . LEU A 1 86 ? -35.086 133.372 3.610 1.00 18.89 82 LEU A C 1
ATOM 635 O O . LEU A 1 86 ? -34.543 134.389 3.140 1.00 19.27 82 LEU A O 1
ATOM 640 N N . ILE A 1 87 ? -35.347 132.306 2.864 1.00 16.39 83 ILE A N 1
ATOM 641 C CA . ILE A 1 87 ? -34.940 132.276 1.485 1.00 15.37 83 ILE A CA 1
ATOM 642 C C . ILE A 1 87 ? -35.791 133.253 0.639 1.00 15.54 83 ILE A C 1
ATOM 643 O O . ILE A 1 87 ? -35.276 134.015 -0.205 1.00 13.36 83 ILE A O 1
ATOM 648 N N . ILE A 1 88 ? -37.105 133.206 0.848 1.00 14.53 84 ILE A N 1
ATOM 649 C CA . ILE A 1 88 ? -38.038 134.080 0.105 1.00 14.27 84 ILE A CA 1
ATOM 650 C C . ILE A 1 88 ? -37.715 135.560 0.368 1.00 14.39 84 ILE A C 1
ATOM 651 O O . ILE A 1 88 ? -37.629 136.389 -0.573 1.00 15.08 84 ILE A O 1
ATOM 656 N N . ARG A 1 89 ? -37.527 135.884 1.650 1.00 15.01 85 ARG A N 1
ATOM 657 C CA . ARG A 1 89 ? -37.149 137.250 2.044 1.00 15.49 85 ARG A CA 1
ATOM 658 C C . ARG A 1 89 ? -35.792 137.663 1.450 1.00 17.10 85 ARG A C 1
ATOM 659 O O . ARG A 1 89 ? -35.662 138.791 0.967 1.00 17.35 85 ARG A O 1
ATOM 667 N N . LYS A 1 90 ? -34.783 136.788 1.499 1.00 16.60 86 LYS A N 1
ATOM 668 C CA . LYS A 1 90 ? -33.512 137.110 0.864 1.00 17.02 86 LYS A CA 1
ATOM 669 C C . LYS A 1 90 ? -33.631 137.394 -0.621 1.00 17.47 86 LYS A C 1
ATOM 670 O O . LYS A 1 90 ? -33.033 138.369 -1.113 1.00 17.87 86 LYS A O 1
ATOM 676 N N . LEU A 1 91 ? -34.381 136.572 -1.352 1.00 16.42 87 LEU A N 1
ATOM 677 C CA . LEU A 1 91 ? -34.624 136.871 -2.767 1.00 16.98 87 LEU A CA 1
ATOM 678 C C . LEU A 1 91 ? -35.139 138.295 -2.999 1.00 17.37 87 LEU A C 1
ATOM 679 O O . LEU A 1 91 ? -34.579 139.071 -3.813 1.00 18.00 87 LEU A O 1
ATOM 684 N N . ILE A 1 92 ? -36.249 138.603 -2.341 1.00 17.12 88 ILE A N 1
ATOM 685 C CA . ILE A 1 92 ? -36.907 139.893 -2.453 1.00 17.73 88 ILE A CA 1
ATOM 686 C C . ILE A 1 92 ? -35.992 141.046 -2.047 1.00 18.69 88 ILE A C 1
ATOM 687 O O . ILE A 1 92 ? -35.832 142.001 -2.793 1.00 18.96 88 ILE A O 1
ATOM 692 N N . GLN A 1 93 ? -35.361 140.937 -0.888 1.00 19.54 89 GLN A N 1
ATOM 693 C CA . GLN A 1 93 ? -34.468 141.978 -0.434 1.00 22.49 89 GLN A CA 1
ATOM 694 C C . GLN A 1 93 ? -33.228 142.178 -1.357 1.00 22.91 89 GLN A C 1
ATOM 695 O O . GLN A 1 93 ? -32.641 143.260 -1.364 1.00 23.74 89 GLN A O 1
ATOM 701 N N . HIS A 1 94 ? -32.876 141.182 -2.175 1.00 22.25 90 HIS A N 1
ATOM 702 C CA . HIS A 1 94 ? -31.739 141.351 -3.101 1.00 22.32 90 HIS A CA 1
ATOM 703 C C . HIS A 1 94 ? -32.203 141.493 -4.500 1.00 22.53 90 HIS A C 1
ATOM 704 O O . HIS A 1 94 ? -31.400 141.423 -5.428 1.00 23.33 90 HIS A O 1
ATOM 711 N N . ASP A 1 95 ? -33.515 141.697 -4.683 1.00 22.44 91 ASP A N 1
ATOM 712 C CA . ASP A 1 95 ? -34.075 141.850 -6.014 1.00 22.57 91 ASP A CA 1
ATOM 713 C C . ASP A 1 95 ? -33.722 140.650 -6.941 1.00 23.08 91 ASP A C 1
ATOM 714 O O . ASP A 1 95 ? -33.405 140.823 -8.134 1.00 23.92 91 ASP A O 1
ATOM 719 N N . ILE A 1 96 ? -33.792 139.435 -6.403 1.00 21.67 92 ILE A N 1
ATOM 720 C CA . ILE A 1 96 ? -33.601 138.232 -7.236 1.00 20.25 92 ILE A CA 1
ATOM 721 C C . ILE A 1 96 ? -34.963 137.670 -7.637 1.00 19.84 92 ILE A C 1
ATOM 722 O O . ILE A 1 96 ? -35.895 137.524 -6.807 1.00 17.21 92 ILE A O 1
ATOM 727 N N . ASN A 1 97 ? -35.064 137.373 -8.930 1.00 18.59 93 ASN A N 1
ATOM 728 C CA . ASN A 1 97 ? -36.254 136.789 -9.524 1.00 19.40 93 ASN A CA 1
ATOM 729 C C . ASN A 1 97 ? -36.155 135.267 -9.554 1.00 18.33 93 ASN A C 1
ATOM 730 O O . ASN A 1 97 ? -35.136 134.709 -9.970 1.00 18.67 93 ASN A O 1
ATOM 735 N N . LEU A 1 98 ? -37.208 134.606 -9.083 1.00 17.13 94 LEU A N 1
ATOM 736 C CA . LEU A 1 98 ? -37.237 133.146 -9.061 1.00 16.24 94 LEU A CA 1
ATOM 737 C C . LEU A 1 98 ? -38.340 132.626 -9.941 1.00 17.09 94 LEU A C 1
ATOM 738 O O . LEU A 1 98 ? -39.529 132.942 -9.740 1.00 16.25 94 LEU A O 1
ATOM 743 N N . ILE A 1 99 ? -37.951 131.777 -10.887 1.00 16.03 95 ILE A N 1
ATOM 744 C CA . ILE A 1 99 ? -38.872 131.162 -11.841 1.00 17.45 95 ILE A CA 1
ATOM 745 C C . ILE A 1 99 ? -38.837 129.650 -11.584 1.00 18.10 95 ILE A C 1
ATOM 746 O O . ILE A 1 99 ? -37.740 129.070 -11.415 1.00 18.66 95 ILE A O 1
ATOM 751 N N . ALA A 1 100 ? -40.006 129.031 -11.605 1.00 17.21 96 ALA A N 1
ATOM 752 C CA . ALA A 1 100 ? -40.118 127.566 -11.442 1.00 18.03 96 ALA A CA 1
ATOM 753 C C . ALA A 1 100 ? -40.596 126.888 -12.744 1.00 16.89 96 ALA A C 1
ATOM 754 O O . ALA A 1 100 ? -41.635 127.218 -13.302 1.00 18.51 96 ALA A O 1
ATOM 756 N N . MET A 1 101 ? -39.782 125.980 -13.254 1.00 17.07 97 MET A N 1
ATOM 757 C CA . MET A 1 101 ? -40.118 125.147 -14.396 1.00 17.60 97 MET A CA 1
ATOM 758 C C . MET A 1 101 ? -40.144 123.752 -13.815 1.00 16.33 97 MET A C 1
ATOM 759 O O . MET A 1 101 ? -39.127 123.036 -13.790 1.00 16.67 97 MET A O 1
ATOM 764 N N . HIS A 1 102 ? -41.322 123.413 -13.293 1.00 16.76 98 HIS A N 1
ATOM 765 C CA . HIS A 1 102 ? -41.498 122.213 -12.549 1.00 17.77 98 HIS A CA 1
ATOM 766 C C . HIS A 1 102 ? -42.104 121.144 -13.436 1.00 17.75 98 HIS A C 1
ATOM 767 O O . HIS A 1 102 ? -41.385 120.633 -14.284 1.00 17.38 98 HIS A O 1
ATOM 774 N N . THR A 1 103 ? -43.379 120.775 -13.240 1.00 17.36 99 THR A N 1
ATOM 775 C CA . THR A 1 103 ? -43.908 119.629 -14.000 1.00 18.34 99 THR A CA 1
ATOM 776 C C . THR A 1 103 ? -43.915 119.831 -15.500 1.00 18.39 99 THR A C 1
ATOM 777 O O . THR A 1 103 ? -43.831 118.839 -16.207 1.00 18.10 99 THR A O 1
ATOM 781 N N . ASN A 1 104 ? -43.964 121.097 -15.968 1.00 18.20 100 ASN A N 1
ATOM 782 C CA . ASN A 1 104 ? -43.741 121.358 -17.386 1.00 18.69 100 ASN A CA 1
ATOM 783 C C . ASN A 1 104 ? -42.373 120.844 -17.898 1.00 18.40 100 ASN A C 1
ATOM 784 O O . ASN A 1 104 ? -42.292 120.380 -19.039 1.00 18.48 100 ASN A O 1
ATOM 789 N N . LEU A 1 105 ? -41.325 120.964 -17.084 1.00 18.49 101 LEU A N 1
ATOM 790 C CA . LEU A 1 105 ? -40.027 120.363 -17.416 1.00 18.43 101 LEU A CA 1
ATOM 791 C C . LEU A 1 105 ? -39.999 118.811 -17.295 1.00 18.84 101 LEU A C 1
ATOM 792 O O . LEU A 1 105 ? -39.336 118.140 -18.080 1.00 19.30 101 LEU A O 1
ATOM 797 N N . ASP A 1 106 ? -40.710 118.256 -16.309 1.00 19.38 102 ASP A N 1
ATOM 798 C CA . ASP A 1 106 ? -40.834 116.786 -16.172 1.00 18.48 102 ASP A CA 1
ATOM 799 C C . ASP A 1 106 ? -41.467 116.141 -17.406 1.00 18.68 102 ASP A C 1
ATOM 800 O O . ASP A 1 106 ? -41.178 115.000 -17.708 1.00 18.23 102 ASP A O 1
ATOM 805 N N . VAL A 1 107 ? -42.376 116.843 -18.086 1.00 19.22 103 VAL A N 1
ATOM 806 C CA . VAL A 1 107 ? -43.079 116.216 -19.226 1.00 19.75 103 VAL A CA 1
ATOM 807 C C . VAL A 1 107 ? -42.548 116.678 -20.586 1.00 21.11 103 VAL A C 1
ATOM 808 O O . VAL A 1 107 ? -43.056 116.283 -21.636 1.00 21.32 103 VAL A O 1
ATOM 812 N N . ASN A 1 108 ? -41.543 117.542 -20.581 1.00 21.92 104 ASN A N 1
ATOM 813 C CA . ASN A 1 108 ? -41.021 118.050 -21.846 1.00 22.54 104 ASN A CA 1
ATOM 814 C C . ASN A 1 108 ? -40.181 116.993 -22.582 1.00 23.36 104 ASN A C 1
ATOM 815 O O . ASN A 1 108 ? -39.390 116.286 -21.939 1.00 22.82 104 ASN A O 1
ATOM 820 N N . PRO A 1 109 ? -40.290 116.947 -23.934 1.00 23.69 105 PRO A N 1
ATOM 821 C CA . PRO A 1 109 ? -39.442 116.073 -24.764 1.00 23.74 105 PRO A CA 1
ATOM 822 C C . PRO A 1 109 ? -37.951 116.269 -24.555 1.00 23.36 105 PRO A C 1
ATOM 823 O O . PRO A 1 109 ? -37.198 115.330 -24.754 1.00 22.88 105 PRO A O 1
ATOM 827 N N . TYR A 1 110 ? -37.537 117.461 -24.125 1.00 23.29 106 TYR A N 1
ATOM 828 C CA . TYR A 1 110 ? -36.126 117.742 -23.780 1.00 24.19 106 TYR A CA 1
ATOM 829 C C . TYR A 1 110 ? -35.904 117.930 -22.269 1.00 22.09 106 TYR A C 1
ATOM 830 O O . TYR A 1 110 ? -34.860 118.390 -21.843 1.00 21.38 106 TYR A O 1
ATOM 839 N N . GLY A 1 111 ? -36.872 117.512 -21.460 1.00 21.36 107 GLY A N 1
ATOM 840 C CA . GLY A 1 111 ? -36.844 117.839 -20.012 1.00 19.73 107 GLY A CA 1
ATOM 841 C C . GLY A 1 111 ? -36.164 116.791 -19.143 1.00 20.06 107 GLY A C 1
ATOM 842 O O . GLY A 1 111 ? -35.228 116.109 -19.604 1.00 18.14 107 GLY A O 1
ATOM 843 N N . VAL A 1 112 ? -36.668 116.646 -17.904 1.00 18.27 108 VAL A N 1
ATOM 844 C CA . VAL A 1 112 ? -36.003 115.905 -16.848 1.00 17.75 108 VAL A CA 1
ATOM 845 C C . VAL A 1 112 ? -35.667 114.479 -17.236 1.00 16.32 108 VAL A C 1
ATOM 846 O O . VAL A 1 112 ? -34.556 113.997 -17.005 1.00 17.43 108 VAL A O 1
ATOM 850 N N . ASN A 1 113 ? -36.607 113.838 -17.882 1.00 16.87 109 ASN A N 1
ATOM 851 C CA . ASN A 1 113 ? -36.452 112.415 -18.215 1.00 17.23 109 ASN A CA 1
ATOM 852 C C . ASN A 1 113 ? -35.598 112.081 -19.460 1.00 16.90 109 ASN A C 1
ATOM 853 O O . ASN A 1 113 ? -34.857 111.106 -19.453 1.00 15.94 109 ASN A O 1
ATOM 858 N N . MET A 1 114 ? -35.673 112.930 -20.482 1.00 18.12 110 MET A N 1
ATOM 859 C CA . MET A 1 114 ? -34.673 112.929 -21.559 1.00 18.51 110 MET A CA 1
ATOM 860 C C . MET A 1 114 ? -33.305 113.113 -20.964 1.00 18.79 110 MET A C 1
ATOM 861 O O . MET A 1 114 ? -32.361 112.350 -21.278 1.00 18.80 110 MET A O 1
ATOM 866 N N . MET A 1 115 ? -33.191 114.091 -20.061 1.00 17.71 111 MET A N 1
ATOM 867 C CA . MET A 1 115 ? -31.921 114.422 -19.411 1.00 18.40 111 MET A CA 1
ATOM 868 C C . MET A 1 115 ? -31.355 113.289 -18.598 1.00 17.38 111 MET A C 1
ATOM 869 O O . MET A 1 115 ? -30.139 113.038 -18.631 1.00 17.42 111 MET A O 1
ATOM 874 N N . LEU A 1 116 ? -32.211 112.638 -17.808 1.00 16.45 112 LEU A N 1
ATOM 875 C CA . LEU A 1 116 ? -31.806 111.424 -17.104 1.00 15.53 112 LEU A CA 1
ATOM 876 C C . LEU A 1 116 ? -31.348 110.330 -18.066 1.00 15.05 112 LEU A C 1
ATOM 877 O O . LEU A 1 116 ? -30.291 109.735 -17.856 1.00 16.47 112 LEU A O 1
ATOM 882 N N . ALA A 1 117 ? -32.144 110.036 -19.094 1.00 15.94 113 ALA A N 1
ATOM 883 C CA . ALA A 1 117 ? -31.812 108.959 -20.048 1.00 15.79 113 ALA A CA 1
ATOM 884 C C . ALA A 1 117 ? -30.490 109.270 -20.778 1.00 16.18 113 ALA A C 1
ATOM 885 O O . ALA A 1 117 ? -29.639 108.374 -20.935 1.00 16.85 113 ALA A O 1
ATOM 887 N N . LYS A 1 118 ? -30.283 110.524 -21.197 1.00 17.08 114 LYS A N 1
ATOM 888 C CA . LYS A 1 118 ? -28.960 110.924 -21.767 1.00 17.91 114 LYS A CA 1
ATOM 889 C C . LYS A 1 118 ? -27.807 110.717 -20.807 1.00 18.24 114 LYS A C 1
ATOM 890 O O . LYS A 1 118 ? -26.773 110.186 -21.201 1.00 18.90 114 LYS A O 1
ATOM 896 N N . VAL A 1 119 ? -27.962 111.123 -19.542 1.00 18.01 115 VAL A N 1
ATOM 897 C CA . VAL A 1 119 ? -26.877 110.976 -18.550 1.00 18.39 115 VAL A CA 1
ATOM 898 C C . VAL A 1 119 ? -26.526 109.496 -18.306 1.00 18.68 115 VAL A C 1
ATOM 899 O O . VAL A 1 119 ? -25.347 109.139 -17.993 1.00 18.79 115 VAL A O 1
ATOM 903 N N . MET A 1 120 ? -27.535 108.636 -18.494 1.00 17.43 116 MET A N 1
ATOM 904 C CA . MET A 1 120 ? -27.360 107.166 -18.436 1.00 18.11 116 MET A CA 1
ATOM 905 C C . MET A 1 120 ? -26.787 106.497 -19.698 1.00 18.59 116 MET A C 1
ATOM 906 O O . MET A 1 120 ? -26.501 105.294 -19.700 1.00 19.11 116 MET A O 1
ATOM 911 N N . GLY A 1 121 ? -26.613 107.303 -20.740 1.00 19.62 117 GLY A N 1
ATOM 912 C CA . GLY A 1 121 ? -26.132 106.900 -22.053 1.00 19.72 117 GLY A CA 1
ATOM 913 C C . GLY A 1 121 ? -27.111 106.055 -22.826 1.00 20.90 117 GLY A C 1
ATOM 914 O O . GLY A 1 121 ? -26.698 105.213 -23.592 1.00 21.59 117 GLY A O 1
ATOM 915 N N . LEU A 1 122 ? -28.412 106.291 -22.658 1.00 19.91 118 LEU A N 1
ATOM 916 C CA . LEU A 1 122 ? -29.409 105.492 -23.327 1.00 19.79 118 LEU A CA 1
ATOM 917 C C . LEU A 1 122 ? -29.735 105.914 -24.768 1.00 19.20 118 LEU A C 1
ATOM 918 O O . LEU A 1 122 ? -29.374 107.014 -25.196 1.00 19.25 118 LEU A O 1
ATOM 923 N N . LYS A 1 123 ? -30.368 104.986 -25.480 1.00 18.60 119 LYS A N 1
ATOM 924 C CA . LYS A 1 123 ? -30.641 105.028 -26.923 1.00 19.94 119 LYS A CA 1
ATOM 925 C C . LYS A 1 123 ? -32.144 104.876 -27.110 1.00 19.92 119 LYS A C 1
ATOM 926 O O . LYS A 1 123 ? -32.832 104.368 -26.206 1.00 18.90 119 LYS A O 1
ATOM 932 N N . ASN A 1 124 ? -32.631 105.307 -28.271 1.00 20.61 120 ASN A N 1
ATOM 933 C CA . ASN A 1 124 ? -34.038 105.186 -28.667 1.00 21.86 120 ASN A CA 1
ATOM 934 C C . ASN A 1 124 ? -35.004 105.739 -27.602 1.00 21.98 120 ASN A C 1
ATOM 935 O O . ASN A 1 124 ? -35.925 105.055 -27.174 1.00 21.89 120 ASN A O 1
ATOM 940 N N . ILE A 1 125 ? -34.742 106.962 -27.172 1.00 21.44 121 ILE A N 1
ATOM 941 C CA . ILE A 1 125 ? -35.458 107.572 -26.056 1.00 21.82 121 ILE A CA 1
ATOM 942 C C . ILE A 1 125 ? -36.722 108.195 -26.571 1.00 22.76 121 ILE A C 1
ATOM 943 O O . ILE A 1 125 ? -36.636 109.042 -27.446 1.00 23.78 121 ILE A O 1
ATOM 948 N N . SER A 1 126 ? -37.885 107.775 -26.064 1.00 22.67 122 SER A N 1
ATOM 949 C CA . SER A 1 126 ? -39.133 108.461 -26.406 1.00 23.71 122 SER A CA 1
ATOM 950 C C . SER A 1 126 ? -40.002 108.739 -25.182 1.00 23.40 122 SER A C 1
ATOM 951 O O . SER A 1 126 ? -40.004 107.981 -24.201 1.00 22.80 122 SER A O 1
ATOM 954 N N . ILE A 1 127 ? -40.713 109.855 -25.249 1.00 23.16 123 ILE A N 1
ATOM 955 C CA . ILE A 1 127 ? -41.700 110.227 -24.240 1.00 22.64 123 ILE A CA 1
ATOM 956 C C . ILE A 1 127 ? -42.743 109.112 -24.081 1.00 23.02 123 ILE A C 1
ATOM 957 O O . ILE A 1 127 ? -43.168 108.508 -25.077 1.00 22.56 123 ILE A O 1
ATOM 962 N N . ILE A 1 128 ? -43.097 108.800 -22.830 1.00 21.59 124 ILE A N 1
ATOM 963 C CA . ILE A 1 128 ? -44.228 107.920 -22.558 1.00 22.08 124 ILE A CA 1
ATOM 964 C C . ILE A 1 128 ? -45.316 108.669 -21.763 1.00 22.37 124 ILE A C 1
ATOM 965 O O . ILE A 1 128 ? -45.093 109.780 -21.339 1.00 21.37 124 ILE A O 1
ATOM 970 N N . ASN A 1 129 ? -46.477 108.030 -21.569 1.00 23.97 125 ASN A N 1
ATOM 971 C CA . ASN A 1 129 ? -47.570 108.598 -20.771 1.00 26.10 125 ASN A CA 1
ATOM 972 C C . ASN A 1 129 ? -48.102 109.912 -21.365 1.00 27.82 125 ASN A C 1
ATOM 973 O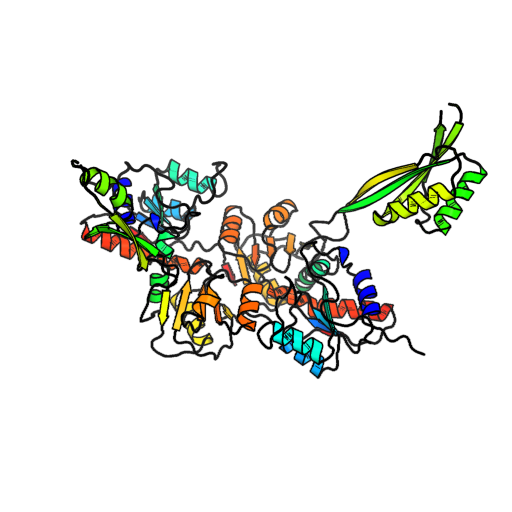 O . ASN A 1 129 ? -48.473 110.836 -20.639 1.00 28.34 125 ASN A O 1
ATOM 978 N N . ASN A 1 130 ? -48.157 109.962 -22.693 1.00 29.30 126 ASN A N 1
ATOM 979 C CA . ASN A 1 130 ? -48.375 111.208 -23.439 1.00 31.61 126 ASN A CA 1
ATOM 980 C C . ASN A 1 130 ? -49.688 111.879 -23.070 1.00 33.81 126 ASN A C 1
ATOM 981 O O . ASN A 1 130 ? -50.698 111.185 -22.888 1.00 33.70 126 ASN A O 1
ATOM 986 N N . GLN A 1 131 ? -49.660 113.212 -22.959 1.00 36.29 127 GLN A N 1
ATOM 987 C CA . GLN A 1 131 ? -50.872 114.022 -22.777 1.00 39.51 127 GLN A CA 1
ATOM 988 C C . GLN A 1 131 ? -51.764 113.941 -24.067 1.00 42.28 127 GLN A C 1
ATOM 989 O O . GLN A 1 131 ? -51.353 113.370 -25.098 1.00 42.46 127 GLN A O 1
ATOM 995 N N . GLN A 1 132 ? -52.990 114.462 -24.009 1.00 45.18 128 GLN A N 1
ATOM 996 C CA . GLN A 1 132 ? -53.823 114.584 -25.231 1.00 47.96 128 GLN A CA 1
ATOM 997 C C . GLN A 1 132 ? -54.078 116.047 -25.543 1.00 49.24 128 GLN A C 1
ATOM 998 O O . GLN A 1 132 ? -54.535 116.790 -24.679 1.00 49.84 128 GLN A O 1
ATOM 1004 N N . ASP A 1 133 ? -53.743 116.460 -26.764 1.00 51.16 129 ASP A N 1
ATOM 1005 C CA . ASP A 1 133 ? -54.005 117.812 -27.242 1.00 52.91 129 ASP A CA 1
ATOM 1006 C C . ASP A 1 133 ? -55.362 117.858 -27.938 1.00 53.65 129 ASP A C 1
ATOM 1007 O O . ASP A 1 133 ? -55.675 116.988 -28.749 1.00 53.30 129 ASP A O 1
ATOM 1012 N N . VAL A 1 134 ? -56.153 118.879 -27.615 1.00 54.97 130 VAL A N 1
ATOM 1013 C CA . VAL A 1 134 ? -57.435 119.118 -28.277 1.00 56.04 130 VAL A CA 1
ATOM 1014 C C . VAL A 1 134 ? -57.211 120.126 -29.401 1.00 57.38 130 VAL A C 1
ATOM 1015 O O . VAL A 1 134 ? -56.675 121.227 -29.177 1.00 57.54 130 VAL A O 1
ATOM 1019 N N . TYR A 1 135 ? -57.594 119.709 -30.611 1.00 58.63 131 TYR A N 1
ATOM 1020 C CA . TYR A 1 135 ? -57.498 120.495 -31.841 1.00 59.76 131 TYR A CA 1
ATOM 1021 C C . TYR A 1 135 ? -58.820 120.336 -32.625 1.00 59.71 131 TYR A C 1
ATOM 1022 O O . TYR A 1 135 ? -59.329 119.226 -32.756 1.00 59.91 131 TYR A O 1
ATOM 1031 N N . TYR A 1 136 ? -59.387 121.436 -33.118 1.00 59.39 132 TYR A N 1
ATOM 1032 C CA . TYR A 1 136 ? -60.649 121.370 -33.864 1.00 59.36 132 TYR A CA 1
ATOM 1033 C C . TYR A 1 136 ? -60.416 121.394 -35.362 1.00 59.53 132 TYR A C 1
ATOM 1034 O O . TYR A 1 136 ? -59.649 122.221 -35.847 1.00 59.88 132 TYR A O 1
ATOM 1043 N N . LYS A 1 137 ? -61.061 120.490 -36.095 1.00 59.74 133 LYS A N 1
ATOM 1044 C CA . LYS A 1 137 ? -61.154 120.634 -37.548 1.00 60.20 133 LYS A CA 1
ATOM 1045 C C . LYS A 1 137 ? -62.430 121.394 -37.908 1.00 60.43 133 LYS A C 1
ATOM 1046 O O . LYS A 1 137 ? -63.550 120.948 -37.631 1.00 60.16 133 LYS A O 1
ATOM 1052 N N . VAL A 1 138 ? -62.232 122.554 -38.520 1.00 60.87 134 VAL A N 1
ATOM 1053 C CA . VAL A 1 138 ? -63.320 123.458 -38.852 1.00 61.00 134 VAL A CA 1
ATOM 1054 C C . VAL A 1 138 ? -63.880 123.151 -40.236 1.00 61.00 134 VAL A C 1
ATOM 1055 O O . VAL A 1 138 ? -63.132 123.014 -41.202 1.00 60.59 134 VAL A O 1
ATOM 1059 N N . GLN A 1 139 ? -65.208 123.056 -40.309 1.00 61.06 135 GLN A N 1
ATOM 1060 C CA . GLN A 1 139 ? -65.915 122.778 -41.554 1.00 61.09 135 GLN A CA 1
ATOM 1061 C C . GLN A 1 139 ? -66.961 123.851 -41.836 1.00 61.24 135 GLN A C 1
ATOM 1062 O O . GLN A 1 139 ? -67.868 124.078 -41.034 1.00 61.42 135 GLN A O 1
ATOM 1068 N N . GLU A 1 203 ? -62.361 122.478 -45.200 1.00 80.00 199 GLU A N 1
ATOM 1069 C CA . GLU A 1 203 ? -61.894 122.114 -43.858 1.00 80.00 199 GLU A CA 1
ATOM 1070 C C . GLU A 1 203 ? -60.431 122.495 -43.586 1.00 80.00 199 GLU A C 1
ATOM 1071 O O . GLU A 1 203 ? -59.580 122.424 -44.480 1.00 80.00 199 GLU A O 1
ATOM 1077 N N . PHE A 1 204 ? -60.164 122.906 -42.345 1.00 80.00 200 PHE A N 1
ATOM 1078 C CA . PHE A 1 204 ? -58.824 123.305 -41.889 1.00 80.00 200 PHE A CA 1
ATOM 1079 C C . PHE A 1 204 ? -58.669 123.089 -40.376 1.00 80.00 200 PHE A C 1
ATOM 1080 O O . PHE A 1 204 ? -59.646 122.800 -39.687 1.00 80.00 200 PHE A O 1
ATOM 1088 N N . MET A 1 205 ? -57.442 123.235 -39.876 1.00 80.00 201 MET A N 1
ATOM 1089 C CA . MET A 1 205 ? -57.107 122.980 -38.471 1.00 80.00 201 MET A CA 1
ATOM 1090 C C . MET A 1 205 ? -57.131 124.245 -37.610 1.00 80.00 201 MET A C 1
ATOM 1091 O O . MET A 1 205 ? -56.822 125.335 -38.103 1.00 80.00 201 MET A O 1
ATOM 1096 N N . ILE A 1 206 ? -57.512 124.101 -36.337 1.00 80.00 202 ILE A N 1
ATOM 1097 C CA . ILE A 1 206 ? -57.324 125.166 -35.332 1.00 80.00 202 ILE A CA 1
ATOM 1098 C C . ILE A 1 206 ? -56.914 124.630 -33.947 1.00 80.00 202 ILE A C 1
ATOM 1099 O O . ILE A 1 206 ? -57.106 123.454 -33.637 1.00 80.00 202 ILE A O 1
ATOM 1104 N N . ASP A 1 207 ? -56.343 125.509 -33.130 1.00 80.00 203 ASP A N 1
ATOM 1105 C CA . ASP A 1 207 ? -55.869 125.159 -31.793 1.00 80.00 203 ASP A CA 1
ATOM 1106 C C . ASP A 1 207 ? -56.956 125.454 -30.754 1.00 80.00 203 ASP A C 1
ATOM 1107 O O . ASP A 1 207 ? -58.074 125.823 -31.112 1.00 80.00 203 ASP A O 1
ATOM 1112 N N . ALA A 1 208 ? -56.614 125.291 -29.475 1.00 80.00 204 ALA A N 1
ATOM 1113 C CA . ALA A 1 208 ? -57.533 125.485 -28.344 1.00 80.00 204 ALA A CA 1
ATOM 1114 C C . ALA A 1 208 ? -58.275 126.828 -28.337 1.00 80.00 204 ALA A C 1
ATOM 1115 O O . ALA A 1 208 ? -59.510 126.862 -28.394 1.00 80.00 204 ALA A O 1
ATOM 1117 N N . TYR A 1 209 ? -57.507 127.917 -28.275 1.00 80.00 205 TYR A N 1
ATOM 1118 C CA . TYR A 1 209 ? -58.033 129.280 -28.176 1.00 80.00 205 TYR A CA 1
ATOM 1119 C C . TYR A 1 209 ? -58.646 129.779 -29.488 1.00 80.00 205 TYR A C 1
ATOM 1120 O O . TYR A 1 209 ? -59.486 130.686 -29.486 1.00 80.00 205 TYR A O 1
ATOM 1129 N N . GLN A 1 210 ? -58.214 129.188 -30.601 1.00 80.00 206 GLN A N 1
ATOM 1130 C CA . GLN A 1 210 ? -58.655 129.605 -31.942 1.00 80.00 206 GLN A CA 1
ATOM 1131 C C . GLN A 1 210 ? -60.168 129.440 -32.186 1.00 80.00 206 GLN A C 1
ATOM 1132 O O . GLN A 1 210 ? -60.712 130.052 -33.110 1.00 80.00 206 GLN A O 1
ATOM 1138 N N . LYS A 1 211 ? -60.828 128.629 -31.351 1.00 80.00 207 LYS A N 1
ATOM 1139 C CA . LYS A 1 211 ? -62.258 128.296 -31.492 1.00 80.00 207 LYS A CA 1
ATOM 1140 C C . LYS A 1 211 ? -63.214 129.473 -31.257 1.00 80.00 207 LYS A C 1
ATOM 1141 O O . LYS A 1 211 ? -64.354 129.455 -31.728 1.00 80.00 207 LYS A O 1
ATOM 1147 N N . SER A 1 212 ? -62.753 130.476 -30.516 1.00 80.00 208 SER A N 1
ATOM 1148 C CA . SER A 1 212 ? -63.564 131.656 -30.214 1.00 80.00 208 SER A CA 1
ATOM 1149 C C . SER A 1 212 ? -63.513 132.642 -31.381 1.00 80.00 208 SER A C 1
ATOM 1150 O O . SER A 1 212 ? -64.551 133.021 -31.939 1.00 80.00 208 SER A O 1
ATOM 1153 N N . ARG A 1 213 ? -62.288 133.037 -31.739 1.00 80.00 209 ARG A N 1
ATOM 1154 C CA . ARG A 1 213 ? -62.032 134.035 -32.773 1.00 80.00 209 ARG A CA 1
ATOM 1155 C C . ARG A 1 213 ? -62.471 133.572 -34.156 1.00 80.00 209 ARG A C 1
ATOM 1156 O O . ARG A 1 213 ? -62.872 134.392 -34.974 1.00 80.00 209 ARG A O 1
ATOM 1164 N N . ALA A 1 214 ? -62.392 132.267 -34.410 1.00 80.00 210 ALA A N 1
ATOM 1165 C CA . ALA A 1 214 ? -62.811 131.704 -35.696 1.00 80.00 210 ALA A CA 1
ATOM 1166 C C . ALA A 1 214 ? -64.327 131.843 -35.947 1.00 80.00 210 ALA A C 1
ATOM 1167 O O . ALA A 1 214 ? -64.764 131.954 -37.100 1.00 80.00 210 ALA A O 1
ATOM 1169 N N . GLU A 1 215 ? -65.121 131.831 -34.875 1.00 80.00 211 GLU A N 1
ATOM 1170 C CA . GLU A 1 215 ? -66.537 132.192 -34.974 1.00 80.00 211 GLU A CA 1
ATOM 1171 C C . GLU A 1 215 ? -66.635 133.705 -35.164 1.00 80.00 211 GLU A C 1
ATOM 1172 O O . GLU A 1 215 ? -67.359 134.189 -36.032 1.00 80.00 211 GLU A O 1
ATOM 1178 N N . GLN A 1 216 ? -65.889 134.437 -34.338 1.00 80.00 212 GLN A N 1
ATOM 1179 C CA . GLN A 1 216 ? -65.852 135.901 -34.367 1.00 80.00 212 GLN A CA 1
ATOM 1180 C C . GLN A 1 216 ? -65.391 136.429 -35.737 1.00 80.00 212 GLN A C 1
ATOM 1181 O O . GLN A 1 216 ? -65.763 137.542 -36.132 1.00 80.00 212 GLN A O 1
ATOM 1187 N N . LEU A 1 217 ? -64.595 135.613 -36.444 1.00 80.00 213 LEU A N 1
ATOM 1188 C CA . LEU A 1 217 ? -64.141 135.887 -37.818 1.00 80.00 213 LEU A CA 1
ATOM 1189 C C . LEU A 1 217 ? -65.094 135.335 -38.897 1.00 80.00 213 LEU A C 1
ATOM 1190 O O . LEU A 1 217 ? -65.445 136.050 -39.842 1.00 80.00 213 LEU A O 1
ATOM 1192 N N . ILE A 1 218 ? -65.510 134.073 -38.740 1.00 80.00 214 ILE A N 1
ATOM 1193 C CA . ILE A 1 218 ? -66.394 133.387 -39.707 1.00 80.00 214 ILE A CA 1
ATOM 1194 C C . ILE A 1 218 ? -67.851 133.895 -39.732 1.00 80.00 214 ILE A C 1
ATOM 1195 O O . ILE A 1 218 ? -68.615 133.557 -40.650 1.00 80.00 214 ILE A O 1
ATOM 1197 N N . LYS A 1 219 ? -68.230 134.695 -38.729 1.00 80.00 215 LYS A N 1
ATOM 1198 C CA . LYS A 1 219 ? -69.553 135.332 -38.683 1.00 80.00 215 LYS A CA 1
ATOM 1199 C C . LYS A 1 219 ? -69.521 136.763 -39.249 1.00 80.00 215 LYS A C 1
ATOM 1200 O O . LYS A 1 219 ? -70.132 137.688 -38.696 1.00 80.00 215 LYS A O 1
ATOM 1202 N N . GLN A 1 220 ? -68.791 136.923 -40.354 1.00 80.00 216 GLN A N 1
ATOM 1203 C CA . GLN A 1 220 ? -68.754 138.165 -41.127 1.00 80.00 216 GLN A CA 1
ATOM 1204 C C . GLN A 1 220 ? -68.472 137.866 -42.604 1.00 80.00 216 GLN A C 1
ATOM 1205 O O . GLN A 1 220 ? -67.826 136.865 -42.944 1.00 80.00 216 GLN A O 1
ATOM 1207 N N . THR A 1 226 ? -75.533 135.320 -42.453 1.00 65.99 222 THR A N 1
ATOM 1208 C CA . THR A 1 226 ? -75.933 133.923 -42.231 1.00 66.50 222 THR A CA 1
ATOM 1209 C C . THR A 1 226 ? -74.991 132.902 -42.944 1.00 66.90 222 THR A C 1
ATOM 1210 O O . THR A 1 226 ? -75.133 132.653 -44.164 1.00 67.02 222 THR A O 1
ATOM 1214 N N . PRO A 1 227 ? -73.965 132.391 -42.216 1.00 67.09 223 PRO A N 1
ATOM 1215 C CA . PRO A 1 227 ? -73.161 131.199 -42.560 1.00 67.22 223 PRO A CA 1
ATOM 1216 C C . PRO A 1 227 ? -73.315 129.955 -41.619 1.00 67.43 223 PRO A C 1
ATOM 1217 O O . PRO A 1 227 ? -73.317 130.096 -40.385 1.00 67.46 223 PRO A O 1
ATOM 1221 N N . VAL A 1 228 ? -73.414 128.760 -42.217 1.00 67.56 224 VAL A N 1
ATOM 1222 C CA . VAL A 1 228 ? -73.517 127.477 -41.486 1.00 67.82 224 VAL A CA 1
ATOM 1223 C C . VAL A 1 228 ? -72.137 126.780 -41.341 1.00 67.51 224 VAL A C 1
ATOM 1224 O O . VAL A 1 228 ? -71.568 126.297 -42.338 1.00 67.68 224 VAL A O 1
ATOM 1228 N N . PHE A 1 229 ? -71.612 126.722 -40.111 1.00 66.77 225 PHE A N 1
ATOM 1229 C CA . PHE A 1 229 ? -70.256 126.169 -39.862 1.00 65.86 225 PHE A CA 1
ATOM 1230 C C . PHE A 1 229 ? -70.173 125.134 -38.708 1.00 65.04 225 PHE A C 1
ATOM 1231 O O . PHE A 1 229 ? -71.133 124.959 -37.940 1.00 64.86 225 PHE A O 1
ATOM 1239 N N . ASP A 1 230 ? -69.041 124.425 -38.622 1.00 63.79 226 ASP A N 1
ATOM 1240 C CA . ASP A 1 230 ? -68.841 123.380 -37.609 1.00 62.44 226 ASP A CA 1
ATOM 1241 C C . ASP A 1 230 ? -67.419 123.308 -37.069 1.00 60.97 226 ASP A C 1
ATOM 1242 O O . ASP A 1 230 ? -66.450 123.289 -37.826 1.00 60.51 226 ASP A O 1
ATOM 1247 N N . PHE A 1 231 ? -67.318 123.225 -35.747 1.00 59.45 227 PHE A N 1
ATOM 1248 C CA . PHE A 1 231 ? -66.067 122.891 -35.067 1.00 57.80 227 PHE A CA 1
ATOM 1249 C C . PHE A 1 231 ? -66.061 121.441 -34.580 1.00 56.22 227 PHE A C 1
ATOM 1250 O O . PHE A 1 231 ? -66.774 121.091 -33.640 1.00 55.80 227 PHE A O 1
ATOM 1258 N N . ILE A 1 232 ? -65.259 120.598 -35.220 1.00 54.76 228 ILE A N 1
ATOM 1259 C CA . ILE A 1 232 ? -65.167 119.197 -34.811 1.00 53.34 228 ILE A CA 1
ATOM 1260 C C . ILE A 1 232 ? -63.957 118.947 -33.896 1.00 53.26 228 ILE A C 1
ATOM 1261 O O . ILE A 1 232 ? -62.809 119.117 -34.311 1.00 53.07 228 ILE A O 1
ATOM 1266 N N . GLU A 1 233 ? -64.228 118.536 -32.658 1.00 53.09 229 GLU A N 1
ATOM 1267 C CA . GLU A 1 233 ? -63.174 118.194 -31.698 1.00 53.09 229 GLU A CA 1
ATOM 1268 C C . GLU A 1 233 ? -62.410 116.987 -32.199 1.00 52.40 229 GLU A C 1
ATOM 1269 O O . GLU A 1 233 ? -62.994 115.941 -32.440 1.00 52.48 229 GLU A O 1
ATOM 1275 N N . ILE A 1 234 ? -61.109 117.154 -32.399 1.00 51.94 230 ILE A N 1
ATOM 1276 C CA . ILE A 1 234 ? -60.220 116.022 -32.645 1.00 51.24 230 ILE A CA 1
ATOM 1277 C C . ILE A 1 234 ? -59.160 115.999 -31.526 1.00 50.48 230 ILE A C 1
ATOM 1278 O O . ILE A 1 234 ? -58.667 117.045 -31.089 1.00 49.68 230 ILE A O 1
ATOM 1283 N N . LYS A 1 235 ? -58.885 114.794 -31.031 1.00 49.44 231 LYS A N 1
ATOM 1284 C CA . LYS A 1 235 ? -57.945 114.558 -29.949 1.00 48.31 231 LYS A CA 1
ATOM 1285 C C . LYS A 1 235 ? -56.669 114.003 -30.560 1.00 47.31 231 LYS A C 1
ATOM 1286 O O . LYS A 1 235 ? -56.700 113.058 -31.355 1.00 46.61 231 LYS A O 1
ATOM 1292 N N . GLN A 1 236 ? -55.546 114.586 -30.160 1.00 46.05 232 GLN A N 1
ATOM 1293 C CA . GLN A 1 236 ? -54.246 114.273 -30.725 1.00 44.91 232 GLN A CA 1
ATOM 1294 C C . GLN A 1 236 ? -53.279 113.884 -29.604 1.00 43.28 232 GLN A C 1
ATOM 1295 O O . GLN A 1 236 ? -53.183 114.595 -28.605 1.00 43.25 232 GLN A O 1
ATOM 1301 N N . THR A 1 237 ? -52.569 112.766 -29.768 1.00 41.74 233 THR A N 1
ATOM 1302 C CA . THR A 1 237 ? -51.482 112.383 -28.845 1.00 39.85 233 THR A CA 1
ATOM 1303 C C . THR A 1 237 ? -50.460 113.497 -28.806 1.00 38.43 233 THR A C 1
ATOM 1304 O O . THR A 1 237 ? -49.928 113.886 -29.829 1.00 37.85 233 THR A O 1
ATOM 1308 N N . SER A 1 238 ? -50.224 114.013 -27.607 1.00 36.88 234 SER A N 1
ATOM 1309 C CA . SER A 1 238 ? -49.272 115.089 -27.364 1.00 35.49 234 SER A CA 1
ATOM 1310 C C . SER A 1 238 ? -47.815 114.651 -27.508 1.00 34.49 234 SER A C 1
ATOM 1311 O O . SER A 1 238 ? -47.496 113.457 -27.473 1.00 34.82 234 SER A O 1
ATOM 1314 N N . LEU A 1 239 ? -46.939 115.633 -27.681 1.00 33.77 235 LEU A N 1
ATOM 1315 C CA . LEU A 1 239 ? -45.495 115.425 -27.636 1.00 32.88 235 LEU A CA 1
ATOM 1316 C C . LEU A 1 239 ? -45.039 115.333 -26.178 1.00 31.21 235 LEU A C 1
ATOM 1317 O O . LEU A 1 239 ? -43.939 114.861 -25.903 1.00 31.27 235 LEU A O 1
ATOM 1322 N N . TYR A 1 240 ? -45.889 115.815 -25.271 1.00 28.53 236 TYR A N 1
ATOM 1323 C CA . TYR A 1 240 ? -45.560 115.998 -23.873 1.00 27.09 236 TYR A CA 1
ATOM 1324 C C . TYR A 1 240 ? -46.051 114.791 -23.099 1.00 25.65 236 TYR A C 1
ATOM 1325 O O . TYR A 1 240 ? -47.152 114.289 -23.362 1.00 25.57 236 TYR A O 1
ATOM 1334 N N . GLY A 1 241 ? -45.231 114.306 -22.165 1.00 23.57 237 GLY A N 1
ATOM 1335 C CA . GLY A 1 241 ? -45.648 113.199 -21.297 1.00 21.77 237 GLY A CA 1
ATOM 1336 C C . GLY A 1 241 ? -44.683 112.932 -20.163 1.00 20.06 237 GLY A C 1
ATOM 1337 O O . GLY A 1 241 ? -43.492 113.260 -20.269 1.00 20.25 237 GLY A O 1
ATOM 1338 N N . LEU A 1 242 ? -45.184 112.318 -19.093 1.00 18.69 238 LEU A N 1
ATOM 1339 C CA . LEU A 1 242 ? -44.385 112.062 -17.904 1.00 18.03 238 LEU A CA 1
ATOM 1340 C C . LEU A 1 242 ? -43.615 110.761 -18.041 1.00 17.52 238 LEU A C 1
ATOM 1341 O O . LEU A 1 242 ? -44.196 109.669 -17.991 1.00 17.48 238 LEU A O 1
ATOM 1346 N N . GLY A 1 243 ? -42.305 110.875 -18.157 1.00 17.37 239 GLY A N 1
ATOM 1347 C CA . GLY A 1 243 ? -41.475 109.718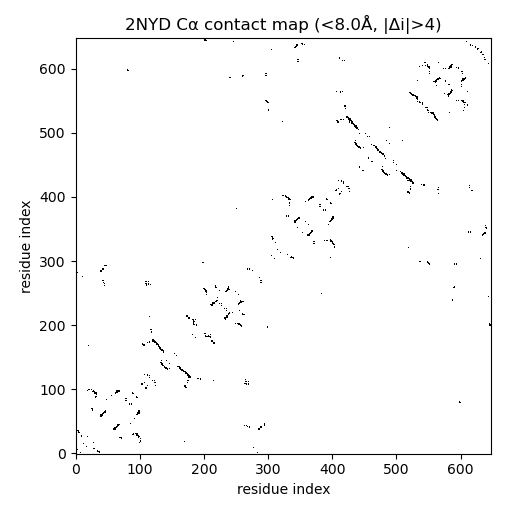 -18.356 1.00 17.41 239 GLY A CA 1
ATOM 1348 C C . GLY A 1 243 ? -40.951 109.560 -19.792 1.00 18.22 239 GLY A C 1
ATOM 1349 O O . GLY A 1 243 ? -41.462 110.185 -20.744 1.00 18.44 239 GLY A O 1
ATOM 1350 N N . VAL A 1 244 ? -39.887 108.770 -19.921 1.00 17.47 240 VAL A N 1
ATOM 1351 C CA . VAL A 1 244 ? -39.363 108.319 -21.224 1.00 17.08 240 VAL A CA 1
ATOM 1352 C C . VAL A 1 244 ? -39.188 106.828 -21.137 1.00 17.63 240 VAL A C 1
ATOM 1353 O O . VAL A 1 244 ? -39.020 106.317 -20.028 1.00 17.37 240 VAL A O 1
ATOM 1357 N N . MET A 1 245 ? -39.320 106.132 -22.279 1.00 17.72 241 MET A N 1
ATOM 1358 C CA . MET A 1 245 ? -38.839 104.747 -22.442 1.00 19.83 241 MET A CA 1
ATOM 1359 C C . MET A 1 245 ? -37.543 104.870 -23.260 1.00 19.78 241 MET A C 1
ATOM 1360 O O . MET A 1 245 ? -37.457 105.718 -24.127 1.00 20.98 241 MET A O 1
ATOM 1365 N N . ALA A 1 246 ? -36.566 104.003 -23.019 1.00 20.02 242 ALA A N 1
ATOM 1366 C CA . ALA A 1 246 ? -35.280 104.096 -23.670 1.00 20.43 242 ALA A CA 1
ATOM 1367 C C . ALA A 1 246 ? -34.641 102.712 -23.538 1.00 20.19 242 ALA A C 1
ATOM 1368 O O . ALA A 1 246 ? -35.217 101.792 -22.928 1.00 19.29 242 ALA A O 1
ATOM 1370 N N . GLU A 1 247 ? -33.440 102.559 -24.071 1.00 19.46 243 GLU A N 1
ATOM 1371 C CA . GLU A 1 247 ? -32.831 101.258 -24.034 1.00 20.69 243 GLU A CA 1
ATOM 1372 C C . GLU A 1 247 ? -31.322 101.307 -23.934 1.00 20.30 243 GLU A C 1
ATOM 1373 O O . GLU A 1 247 ? -30.712 102.297 -24.295 1.00 19.62 243 GLU A O 1
ATOM 1379 N N . VAL A 1 248 ? -30.741 100.269 -23.343 1.00 19.67 244 VAL A N 1
ATOM 1380 C CA . VAL A 1 248 ? -29.292 100.102 -23.423 1.00 21.35 244 VAL A CA 1
ATOM 1381 C C . VAL A 1 248 ? -28.921 99.515 -24.804 1.00 22.43 244 VAL A C 1
ATOM 1382 O O . VAL A 1 248 ? -29.745 98.869 -25.444 1.00 21.29 244 VAL A O 1
ATOM 1386 N N . ASP A 1 249 ? -27.678 99.736 -25.226 1.00 23.59 245 ASP A N 1
ATOM 1387 C CA . ASP A 1 249 ? -27.099 99.132 -26.447 1.00 25.79 245 ASP A CA 1
ATOM 1388 C C . ASP A 1 249 ? -27.134 97.618 -26.438 1.00 26.61 245 ASP A C 1
ATOM 1389 O O . ASP A 1 249 ? -27.478 96.961 -27.453 1.00 26.72 245 ASP A O 1
ATOM 1394 N N . ASN A 1 250 ? -26.729 97.065 -25.296 1.00 27.19 246 ASN A N 1
ATOM 1395 C CA . ASN A 1 250 ? -26.730 95.635 -25.109 1.00 28.12 246 ASN A CA 1
ATOM 1396 C C . ASN A 1 250 ? -27.343 95.320 -23.794 1.00 27.69 246 ASN A C 1
ATOM 1397 O O . ASN A 1 250 ? -27.137 96.027 -22.832 1.00 28.61 246 ASN A O 1
ATOM 1402 N N . GLN A 1 251 ? -28.121 94.261 -23.791 1.00 27.61 247 GLN A N 1
ATOM 1403 C CA . GLN A 1 251 ? -28.685 93.693 -22.607 1.00 27.81 247 GLN A CA 1
ATOM 1404 C C . GLN A 1 251 ? -27.663 93.596 -21.490 1.00 26.65 247 GLN A C 1
ATOM 1405 O O . GLN A 1 251 ? -26.512 93.193 -21.704 1.00 25.84 247 GLN A O 1
ATOM 1411 N N . MET A 1 252 ? -28.087 93.948 -20.289 1.00 25.11 248 MET A N 1
ATOM 1412 C CA . MET A 1 252 ? -27.219 93.822 -19.142 1.00 24.22 248 MET A CA 1
ATOM 1413 C C . MET A 1 252 ? -28.046 93.362 -17.957 1.00 21.95 248 MET A C 1
ATOM 1414 O O . MET A 1 252 ? -29.280 93.436 -18.007 1.00 19.76 248 MET A O 1
ATOM 1419 N N . THR A 1 253 ? -27.386 92.831 -16.936 1.00 19.10 249 THR A N 1
ATOM 1420 C CA . THR A 1 253 ? -28.130 92.440 -15.746 1.00 18.66 249 THR A CA 1
ATOM 1421 C C . THR A 1 253 ? -28.682 93.683 -14.992 1.00 18.85 249 THR A C 1
ATOM 1422 O O . THR A 1 253 ? -28.143 94.799 -15.110 1.00 16.56 249 THR A O 1
ATOM 1426 N N . LEU A 1 254 ? -29.775 93.465 -14.251 1.00 18.33 250 LEU A N 1
ATOM 1427 C CA . LEU A 1 254 ? -30.346 94.482 -13.374 1.00 17.85 250 LEU A CA 1
ATOM 1428 C C . LEU A 1 254 ? -29.295 95.082 -12.424 1.00 18.12 250 LEU A C 1
ATOM 1429 O O . LEU A 1 254 ? -29.184 96.290 -12.313 1.00 18.43 250 LEU A O 1
ATOM 1434 N N . GLU A 1 255 ? -28.537 94.229 -11.744 1.00 19.07 251 GLU A N 1
ATOM 1435 C CA . GLU A 1 255 ? -27.415 94.669 -10.900 1.00 20.29 251 GLU A CA 1
ATOM 1436 C C . GLU A 1 255 ? -26.371 95.530 -11.638 1.00 19.74 251 GLU A C 1
ATOM 1437 O O . GLU A 1 255 ? -25.948 96.593 -11.136 1.00 19.26 251 GLU A O 1
ATOM 1443 N N . ASP A 1 256 ? -25.932 95.068 -12.804 1.00 18.23 252 ASP A N 1
ATOM 1444 C CA . ASP A 1 256 ? -24.952 95.833 -13.583 1.00 18.88 252 ASP A CA 1
ATOM 1445 C C . ASP A 1 256 ? -25.510 97.198 -14.065 1.00 18.26 252 ASP A C 1
ATOM 1446 O O . ASP A 1 256 ? -24.791 98.225 -14.046 1.00 17.38 252 ASP A O 1
ATOM 1451 N N . PHE A 1 257 ? -26.774 97.207 -14.491 1.00 16.66 253 PHE A N 1
ATOM 1452 C CA . PHE A 1 257 ? -27.407 98.455 -14.924 1.00 16.51 253 PHE A CA 1
ATOM 1453 C C . PHE A 1 257 ? -27.532 99.444 -13.757 1.00 16.03 253 PHE A C 1
ATOM 1454 O O . PHE A 1 257 ? -27.152 100.609 -13.914 1.00 16.49 253 PHE A O 1
ATOM 1462 N N . ALA A 1 258 ? -28.007 98.971 -12.604 1.00 15.37 254 ALA A N 1
ATOM 1463 C CA . ALA A 1 258 ? -28.064 99.808 -11.388 1.00 16.45 254 ALA A CA 1
ATOM 1464 C C . ALA A 1 258 ? -26.681 100.396 -11.031 1.00 16.85 254 ALA A C 1
ATOM 1465 O O . ALA A 1 258 ? -26.573 101.582 -10.711 1.00 16.89 254 ALA A O 1
ATOM 1467 N N . ALA A 1 259 ? -25.637 99.558 -11.064 1.00 16.07 255 ALA A N 1
ATOM 1468 C CA . ALA A 1 259 ? -24.261 99.998 -10.797 1.00 16.35 255 ALA A CA 1
ATOM 1469 C C . ALA A 1 259 ? -23.794 101.003 -11.828 1.00 16.48 255 ALA A C 1
ATOM 1470 O O . ALA A 1 259 ? -23.158 101.997 -11.477 1.00 16.38 255 ALA A O 1
ATOM 1472 N N . ASP A 1 260 ? -24.143 100.760 -13.093 1.00 17.57 256 ASP A N 1
ATOM 1473 C CA . ASP A 1 260 ? -23.763 101.655 -14.175 1.00 18.45 256 ASP A CA 1
ATOM 1474 C C . ASP A 1 260 ? -24.342 103.060 -13.970 1.00 18.21 256 ASP A C 1
ATOM 1475 O O . ASP A 1 260 ? -23.625 104.054 -14.068 1.00 18.53 256 ASP A O 1
ATOM 1480 N N . ILE A 1 261 ? -25.639 103.137 -13.682 1.00 16.70 257 ILE A N 1
ATOM 1481 C CA . ILE A 1 261 ? -26.292 104.438 -13.472 1.00 15.42 257 ILE A CA 1
ATOM 1482 C C . ILE A 1 261 ? -25.890 105.123 -12.144 1.00 15.90 257 ILE A C 1
ATOM 1483 O O . ILE A 1 261 ? -25.761 106.349 -12.109 1.00 15.23 257 ILE A O 1
ATOM 1488 N N . LYS A 1 262 ? -25.605 104.325 -11.105 1.00 13.89 258 LYS A N 1
ATOM 1489 C CA . LYS A 1 262 ? -25.044 104.862 -9.886 1.00 14.77 258 LYS A CA 1
ATOM 1490 C C . LYS A 1 262 ? -23.791 105.673 -10.190 1.00 15.07 258 LYS A C 1
ATOM 1491 O O . LYS A 1 262 ? -23.620 106.823 -9.700 1.00 13.79 258 LYS A O 1
ATOM 1497 N N . SER A 1 263 ? -22.883 105.046 -10.958 1.00 14.80 259 SER A N 1
ATOM 1498 C CA . SER A 1 263 ? -21.630 105.676 -11.348 1.00 16.84 259 SER A CA 1
ATOM 1499 C C . SER A 1 263 ? -21.883 106.885 -12.253 1.00 16.73 259 SER A C 1
ATOM 1500 O O . SER A 1 263 ? -21.386 107.945 -11.984 1.00 19.37 259 SER A O 1
ATOM 1503 N N . LYS A 1 264 ? -22.655 106.730 -13.308 1.00 17.37 260 LYS A N 1
ATOM 1504 C CA . LYS A 1 264 ? -22.913 107.850 -14.233 1.00 19.20 260 LYS A CA 1
ATOM 1505 C C . LYS A 1 264 ? -23.578 109.072 -13.560 1.00 19.26 260 LYS A C 1
ATOM 1506 O O . LYS A 1 264 ? -23.251 110.187 -13.879 1.00 18.45 260 LYS A O 1
ATOM 1512 N N . LEU A 1 265 ? -24.483 108.838 -12.607 1.00 19.52 261 LEU A N 1
ATOM 1513 C CA . LEU A 1 265 ? -25.151 109.964 -11.920 1.00 19.34 261 LEU A CA 1
ATOM 1514 C C . LEU A 1 265 ? -24.486 110.399 -10.632 1.00 18.63 261 LEU A C 1
ATOM 1515 O O . LEU A 1 265 ? -25.036 111.241 -9.929 1.00 19.18 261 LEU A O 1
ATOM 1520 N N . ASN A 1 266 ? -23.313 109.841 -10.333 1.00 19.09 262 ASN A N 1
ATOM 1521 C CA . ASN A 1 266 ? -22.588 110.120 -9.097 1.00 19.37 262 ASN A CA 1
ATOM 1522 C C . ASN A 1 266 ? -23.495 109.955 -7.871 1.00 18.50 262 ASN A C 1
ATOM 1523 O O . ASN A 1 266 ? -23.596 110.849 -7.045 1.00 17.13 262 ASN A O 1
ATOM 1528 N N . ILE A 1 267 ? -24.171 108.810 -7.772 1.00 18.08 263 ILE A N 1
ATOM 1529 C CA . ILE A 1 267 ? -25.124 108.579 -6.644 1.00 16.40 263 ILE A CA 1
ATOM 1530 C C . ILE A 1 267 ? -24.405 107.839 -5.529 1.00 16.15 263 ILE A C 1
ATOM 1531 O O . ILE A 1 267 ? -23.717 106.879 -5.803 1.00 16.46 263 ILE A O 1
ATOM 1536 N N . PRO A 1 268 ? -24.507 108.313 -4.279 1.00 16.10 264 PRO A N 1
ATOM 1537 C CA . PRO A 1 268 ? -23.838 107.650 -3.170 1.00 16.24 264 PRO A CA 1
ATOM 1538 C C . PRO A 1 268 ? -24.314 106.248 -2.877 1.00 15.81 264 PRO A C 1
ATOM 1539 O O . PRO A 1 268 ? -23.533 105.410 -2.389 1.00 15.31 264 PRO A O 1
ATOM 1543 N N . SER A 1 269 ? -25.587 105.994 -3.169 1.00 15.64 265 SER A N 1
ATOM 1544 C CA . SER A 1 269 ? -26.259 104.738 -2.855 1.00 16.14 265 SER A CA 1
ATOM 1545 C C . SER A 1 269 ? -27.414 104.560 -3.811 1.00 15.58 265 SER A C 1
ATOM 1546 O O . SER A 1 269 ? -28.206 105.476 -4.000 1.00 16.24 265 SER A O 1
ATOM 1549 N N . VAL A 1 270 ? -27.482 103.399 -4.447 1.00 14.09 266 VAL A N 1
ATOM 1550 C CA . VAL A 1 270 ? -28.665 103.028 -5.238 1.00 14.64 266 VAL A CA 1
ATOM 1551 C C . VAL A 1 270 ? -29.238 101.719 -4.668 1.00 14.69 266 VAL A C 1
ATOM 1552 O O . VAL A 1 270 ? -28.511 100.899 -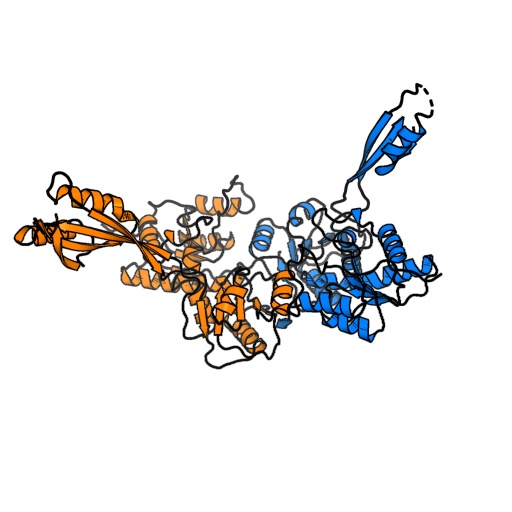4.052 1.00 15.39 266 VAL A O 1
ATOM 1556 N N . ARG A 1 271 ? -30.524 101.508 -4.864 1.00 14.05 267 ARG A N 1
ATOM 1557 C CA . ARG A 1 271 ? -31.178 100.249 -4.450 1.00 13.62 267 ARG A CA 1
ATOM 1558 C C . ARG A 1 271 ? -32.100 99.755 -5.545 1.00 13.06 267 ARG A C 1
ATOM 1559 O O . ARG A 1 271 ? -32.693 100.555 -6.244 1.00 13.60 267 ARG A O 1
ATOM 1567 N N . PHE A 1 272 ? -32.184 98.426 -5.729 1.00 12.59 268 PHE A N 1
ATOM 1568 C CA . PHE A 1 272 ? -33.031 97.893 -6.772 1.00 12.40 268 PHE A CA 1
ATOM 1569 C C . PHE A 1 272 ? -33.926 96.769 -6.251 1.00 12.44 268 PHE A C 1
ATOM 1570 O O . PHE A 1 272 ? -33.667 96.161 -5.216 1.00 13.33 268 PHE A O 1
ATOM 1578 N N . VAL A 1 273 ? -34.993 96.543 -6.989 1.00 12.05 269 VAL A N 1
ATOM 1579 C CA . VAL A 1 273 ? -35.991 95.530 -6.652 1.00 13.22 269 VAL A CA 1
ATOM 1580 C C . VAL A 1 273 ? -36.040 94.557 -7.841 1.00 13.87 269 VAL A C 1
ATOM 1581 O O . VAL A 1 273 ? -36.269 94.953 -8.978 1.00 13.74 269 VAL A O 1
ATOM 1585 N N . GLY A 1 274 ? -35.763 93.291 -7.579 1.00 14.50 270 GLY A N 1
ATOM 1586 C CA . GLY A 1 274 ? -35.765 92.293 -8.658 1.00 17.17 270 GLY A CA 1
ATOM 1587 C C . GLY A 1 274 ? -34.499 91.481 -8.545 1.00 17.67 270 GLY A C 1
ATOM 1588 O O . GLY A 1 274 ? -33.561 91.901 -7.871 1.00 17.20 270 GLY A O 1
ATOM 1589 N N . GLU A 1 275 ? -34.467 90.307 -9.188 1.00 18.85 271 GLU A N 1
ATOM 1590 C CA . GLU A 1 275 ? -33.290 89.420 -9.090 1.00 20.97 271 GLU A CA 1
ATOM 1591 C C . GLU A 1 275 ? -32.100 90.117 -9.727 1.00 19.78 271 GLU A C 1
ATOM 1592 O O . GLU A 1 275 ? -32.272 90.774 -10.756 1.00 18.00 271 GLU A O 1
ATOM 1598 N N . SER A 1 276 ? -30.903 89.993 -9.141 1.00 19.83 272 SER A N 1
ATOM 1599 C CA . SER A 1 276 ? -29.783 90.760 -9.641 1.00 20.65 272 SER A CA 1
ATOM 1600 C C . SER A 1 276 ? -29.411 90.357 -11.076 1.00 20.53 272 SER A C 1
ATOM 1601 O O . SER A 1 276 ? -28.881 91.146 -11.820 1.00 17.85 272 SER A O 1
ATOM 1604 N N . ASN A 1 277 ? -29.732 89.116 -11.454 1.00 20.57 273 ASN A N 1
ATOM 1605 C CA . ASN A 1 277 ? -29.417 88.587 -12.774 1.00 22.07 273 ASN A CA 1
ATOM 1606 C C . ASN A 1 277 ? -30.567 88.734 -13.792 1.00 21.93 273 ASN A C 1
ATOM 1607 O O . ASN A 1 277 ? -30.470 88.224 -14.891 1.00 22.75 273 ASN A O 1
ATOM 1612 N N . GLN A 1 278 ? -31.671 89.411 -13.438 1.00 21.84 274 GLN A N 1
ATOM 1613 C CA . GLN A 1 278 ? -32.685 89.794 -14.447 1.00 21.90 274 GLN A CA 1
ATOM 1614 C C . GLN A 1 278 ? -32.025 90.555 -15.595 1.00 20.78 274 GLN A C 1
ATOM 1615 O O . GLN A 1 278 ? -31.127 91.359 -15.378 1.00 21.08 274 GLN A O 1
ATOM 1621 N N . LYS A 1 279 ? -32.482 90.309 -16.810 1.00 20.58 275 LYS A N 1
ATOM 1622 C CA . LYS A 1 279 ? -31.906 90.948 -17.974 1.00 20.74 275 LYS A CA 1
ATOM 1623 C C . LYS A 1 279 ? -32.708 92.181 -18.367 1.00 20.55 275 LYS A C 1
ATOM 1624 O O . LYS A 1 279 ? -33.949 92.146 -18.480 1.00 19.65 275 LYS A O 1
ATOM 1630 N N . ILE A 1 280 ? -31.979 93.268 -18.579 1.00 20.45 276 ILE A N 1
ATOM 1631 C CA . ILE A 1 280 ? -32.567 94.578 -18.860 1.00 20.29 276 ILE A CA 1
ATOM 1632 C C . ILE A 1 280 ? -32.196 95.028 -20.249 1.00 20.46 276 ILE A C 1
ATOM 1633 O O . ILE A 1 280 ? -31.009 95.038 -20.627 1.00 21.57 276 ILE A O 1
ATOM 1638 N N . LYS A 1 281 ? -33.204 95.414 -21.022 1.00 21.52 277 LYS A N 1
ATOM 1639 C CA . LYS A 1 281 ? -32.974 96.061 -22.319 1.00 21.55 277 LYS A CA 1
ATOM 1640 C C . LYS A 1 281 ? -33.755 97.387 -22.403 1.00 20.85 277 LYS A C 1
ATOM 1641 O O . LYS A 1 281 ? -33.190 98.419 -22.725 1.00 20.36 277 LYS A O 1
ATOM 1647 N N . ARG A 1 282 ? -35.054 97.342 -22.106 1.00 20.85 278 ARG A N 1
ATOM 1648 C CA . ARG A 1 282 ? -35.922 98.506 -22.179 1.00 22.19 278 ARG A CA 1
ATOM 1649 C C . ARG A 1 282 ? -36.154 99.097 -20.775 1.00 20.13 278 ARG A C 1
ATOM 1650 O O . ARG A 1 282 ? -36.450 98.375 -19.827 1.00 19.90 278 ARG A O 1
ATOM 1658 N N . ILE A 1 283 ? -35.976 100.405 -20.661 1.00 19.52 279 ILE A N 1
ATOM 1659 C CA . ILE A 1 283 ? -35.995 101.098 -19.357 1.00 18.91 279 ILE A CA 1
ATOM 1660 C C . ILE A 1 283 ? -36.950 102.271 -19.389 1.00 18.72 279 ILE A C 1
ATOM 1661 O O . ILE A 1 283 ? -36.840 103.142 -20.272 1.00 18.42 279 ILE A O 1
ATOM 1666 N N . ALA A 1 284 ? -37.831 102.329 -18.382 1.00 17.92 280 ALA A N 1
ATOM 1667 C CA . ALA A 1 284 ? -38.747 103.470 -18.174 1.00 16.67 280 ALA A CA 1
ATOM 1668 C C . ALA A 1 284 ? -38.240 104.302 -17.024 1.00 15.61 280 ALA A C 1
ATOM 1669 O O . ALA A 1 284 ? -37.852 103.781 -15.973 1.00 14.98 280 ALA A O 1
ATOM 1671 N N . ILE A 1 285 ? -38.190 105.603 -17.234 1.00 15.32 281 ILE A N 1
ATOM 1672 C CA . ILE A 1 285 ? -37.626 106.505 -16.228 1.00 14.53 281 ILE A CA 1
ATOM 1673 C C . ILE A 1 285 ? -38.634 107.636 -15.922 1.00 14.22 281 ILE A C 1
ATOM 1674 O O . ILE A 1 285 ? -39.103 108.316 -16.853 1.00 12.81 281 ILE A O 1
ATOM 1679 N N . ILE A 1 286 ? -38.944 107.844 -14.636 1.00 13.68 282 ILE A N 1
ATOM 1680 C CA . ILE A 1 286 ? -39.613 109.079 -14.183 1.00 13.98 282 ILE A CA 1
ATOM 1681 C C . ILE A 1 286 ? -38.799 109.630 -13.031 1.00 15.08 282 ILE A C 1
ATOM 1682 O O . ILE A 1 286 ? -38.786 109.066 -11.908 1.00 15.12 282 ILE A O 1
ATOM 1687 N N . GLY A 1 287 ? -38.130 110.739 -13.285 1.00 13.92 283 GLY A N 1
ATOM 1688 C CA . GLY A 1 287 ? -37.340 111.359 -12.244 1.00 14.66 283 GLY A CA 1
ATOM 1689 C C . GLY A 1 287 ? -38.184 111.907 -11.111 1.00 13.76 283 GLY A C 1
ATOM 1690 O O . GLY A 1 287 ? -39.322 112.337 -11.339 1.00 13.00 283 GLY A O 1
ATOM 1691 N N . GLY A 1 288 ? -37.625 111.908 -9.889 1.00 13.62 284 GLY A N 1
ATOM 1692 C CA . GLY A 1 288 ? -38.372 112.469 -8.745 1.00 14.67 284 GLY A CA 1
ATOM 1693 C C . GLY A 1 288 ? -39.051 111.368 -7.957 1.00 15.30 284 GLY A C 1
ATOM 1694 O O . GLY A 1 288 ? -38.400 110.544 -7.342 1.00 14.37 284 GLY A O 1
ATOM 1695 N N . SER A 1 289 ? -40.367 111.323 -8.032 1.00 15.15 285 SER A N 1
ATOM 1696 C CA . SER A 1 289 ? -41.146 110.370 -7.286 1.00 16.78 285 SER A CA 1
ATOM 1697 C C . SER A 1 289 ? -42.230 109.896 -8.199 1.00 16.68 285 SER A C 1
ATOM 1698 O O . SER A 1 289 ? -43.269 110.524 -8.317 1.00 15.06 285 SER A O 1
ATOM 1701 N N . GLY A 1 290 ? -41.943 108.803 -8.897 1.00 17.04 286 GLY A N 1
ATOM 1702 C CA . GLY A 1 290 ? -42.792 108.314 -9.970 1.00 16.26 286 GLY A CA 1
ATOM 1703 C C . GLY A 1 290 ? -43.532 107.019 -9.672 1.00 16.19 286 GLY A C 1
ATOM 1704 O O . GLY A 1 290 ? -44.213 106.511 -10.541 1.00 17.26 286 GLY A O 1
ATOM 1705 N N . ILE A 1 291 ? -43.415 106.505 -8.458 1.00 16.37 287 ILE A N 1
ATOM 1706 C CA . ILE A 1 291 ? -44.216 105.340 -8.024 1.00 16.87 287 ILE A CA 1
ATOM 1707 C C . ILE A 1 291 ? -45.704 105.637 -8.211 1.00 16.98 287 ILE A C 1
ATOM 1708 O O . ILE A 1 291 ? -46.154 106.735 -7.908 1.00 17.11 287 ILE A O 1
ATOM 1713 N N . GLY A 1 292 ? -46.435 104.673 -8.754 1.00 17.84 288 GLY A N 1
ATOM 1714 C CA . GLY A 1 292 ? -47.810 104.858 -9.260 1.00 18.16 288 GLY A CA 1
ATOM 1715 C C . GLY A 1 292 ? -47.829 104.505 -10.753 1.00 18.51 288 GLY A C 1
ATOM 1716 O O . GLY A 1 292 ? -48.834 104.027 -11.294 1.00 18.34 288 GLY A O 1
ATOM 1717 N N . TYR A 1 293 ? -46.677 104.685 -11.411 1.00 18.09 289 TYR A N 1
ATOM 1718 C CA . TYR A 1 293 ? -46.561 104.434 -12.841 1.00 17.54 289 TYR A CA 1
ATOM 1719 C C . TYR A 1 293 ? -45.824 103.151 -13.226 1.00 16.93 289 TYR A C 1
ATOM 1720 O O . TYR A 1 293 ? -45.701 102.863 -14.405 1.00 16.62 289 TYR A O 1
ATOM 1729 N N . GLU A 1 294 ? -45.288 102.414 -12.253 1.00 15.89 290 GLU A N 1
ATOM 1730 C CA . GLU A 1 294 ? -44.452 101.247 -12.585 1.00 16.85 290 GLU A CA 1
ATOM 1731 C C . GLU A 1 294 ? -45.187 100.103 -13.329 1.00 18.10 290 GLU A C 1
ATOM 1732 O O . GLU A 1 294 ? -44.572 99.448 -14.190 1.00 18.59 290 GLU A O 1
ATOM 1738 N N . TYR A 1 295 ? -46.463 99.850 -12.982 1.00 17.86 291 TYR A N 1
ATOM 1739 C CA . TYR A 1 295 ? -47.274 98.796 -13.639 1.00 18.57 291 TYR A CA 1
ATOM 1740 C C . TYR A 1 295 ? -47.554 99.124 -15.121 1.00 19.22 291 TYR A C 1
ATOM 1741 O O . TYR A 1 295 ? -47.425 98.255 -16.010 1.00 19.01 291 TYR A O 1
ATOM 1750 N N . GLN A 1 296 ? -47.920 100.372 -15.360 1.00 20.03 292 GLN A N 1
ATOM 1751 C CA . GLN A 1 296 ? -48.125 100.906 -16.712 1.00 23.07 292 GLN A CA 1
ATOM 1752 C C . GLN A 1 296 ? -46.846 100.804 -17.553 1.00 22.67 292 GLN A C 1
ATOM 1753 O O . GLN A 1 296 ? -46.902 100.466 -18.740 1.00 23.87 292 GLN A O 1
ATOM 1759 N N . ALA A 1 297 ? -45.699 101.107 -16.935 1.00 22.44 293 ALA A N 1
ATOM 1760 C CA . ALA A 1 297 ? -44.425 101.066 -17.633 1.00 22.18 293 ALA A CA 1
ATOM 1761 C C . ALA A 1 297 ? -44.123 99.667 -18.142 1.00 22.45 293 ALA A C 1
ATOM 1762 O O . ALA A 1 297 ? -43.693 99.485 -19.274 1.00 23.00 293 ALA A O 1
ATOM 1764 N N . VAL A 1 298 ? -44.333 98.680 -17.285 1.00 23.00 294 VAL A N 1
ATOM 1765 C CA . VAL A 1 298 ? -44.191 97.288 -17.653 1.00 24.50 294 VAL A CA 1
ATOM 1766 C C . VAL A 1 298 ? -45.154 96.940 -18.812 1.00 25.45 294 VAL A C 1
ATOM 1767 O O . VAL A 1 298 ? -44.771 96.237 -19.752 1.00 24.90 294 VAL A O 1
ATOM 1771 N N A GLN A 1 299 ? -46.389 97.424 -18.709 0.50 26.12 295 GLN A N 1
ATOM 1772 N N B GLN A 1 299 ? -46.381 97.443 -18.750 0.50 26.24 295 GLN A N 1
ATOM 1773 C CA A GLN A 1 299 ? -47.373 97.328 -19.791 0.50 27.91 295 GLN A CA 1
ATOM 1774 C CA B GLN A 1 299 ? -47.332 97.254 -19.850 0.50 27.95 295 GLN A CA 1
ATOM 1775 C C A GLN A 1 299 ? -46.809 97.926 -21.084 0.50 28.15 295 GLN A C 1
ATOM 1776 C C B GLN A 1 299 ? -46.923 98.017 -21.117 0.50 28.28 295 GLN A C 1
ATOM 1777 O O A GLN A 1 299 ? -46.999 97.360 -22.156 0.50 28.54 295 GLN A O 1
ATOM 1778 O O B GLN A 1 299 ? -47.356 97.674 -22.213 0.50 28.67 295 GLN A O 1
ATOM 1789 N N . GLN A 1 300 ? -46.086 99.044 -20.968 1.00 28.57 296 GLN A N 1
ATOM 1790 C CA . GLN A 1 300 ? -45.553 99.777 -22.137 1.00 29.45 296 GLN A CA 1
ATOM 1791 C C . GLN A 1 300 ? -44.255 99.103 -22.696 1.00 29.42 296 GLN A C 1
ATOM 1792 O O . GLN A 1 300 ? -43.619 99.605 -23.626 1.00 30.74 296 GLN A O 1
ATOM 1798 N N . GLY A 1 301 ? -43.862 97.971 -22.117 1.00 27.85 297 GLY A N 1
ATOM 1799 C CA . GLY A 1 301 ? -42.638 97.260 -22.489 1.00 26.07 297 GLY A CA 1
ATOM 1800 C C . GLY A 1 301 ? -41.373 97.365 -21.633 1.00 24.15 297 GLY A C 1
ATOM 1801 O O . GLY A 1 301 ? -40.381 96.727 -21.966 1.00 26.56 297 GLY A O 1
ATOM 1802 N N . ALA A 1 302 ? -41.374 98.120 -20.529 1.00 22.55 298 ALA A N 1
ATOM 1803 C CA . ALA A 1 302 ? -40.156 98.248 -19.715 1.00 20.04 298 ALA A CA 1
ATOM 1804 C C . ALA A 1 302 ? -39.762 96.949 -19.012 1.00 19.18 298 ALA A C 1
ATOM 1805 O O . ALA A 1 302 ? -40.636 96.167 -18.566 1.00 18.14 298 ALA A O 1
ATOM 1807 N N . ASP A 1 303 ? -38.446 96.683 -18.963 1.00 17.55 299 ASP A N 1
ATOM 1808 C CA . ASP A 1 303 ? -37.900 95.606 -18.154 1.00 16.37 299 ASP A CA 1
ATOM 1809 C C . ASP A 1 303 ? -37.715 96.098 -16.691 1.00 15.73 299 ASP A C 1
ATOM 1810 O O . ASP A 1 303 ? -37.681 95.299 -15.762 1.00 15.70 299 ASP A O 1
ATOM 1815 N N . VAL A 1 304 ? -37.550 97.412 -16.535 1.00 15.05 300 VAL A N 1
ATOM 1816 C CA . VAL A 1 304 ? -37.305 98.048 -15.238 1.00 14.86 300 VAL A CA 1
ATOM 1817 C C . VAL A 1 304 ? -37.884 99.485 -15.213 1.00 15.88 300 VAL A C 1
ATOM 1818 O O . VAL A 1 304 ? -37.895 100.184 -16.236 1.00 15.89 300 VAL A O 1
ATOM 1822 N N . PHE A 1 305 ? -38.432 99.877 -14.054 1.00 14.67 301 PHE A N 1
ATOM 1823 C CA . PHE A 1 305 ? -38.891 101.249 -13.835 1.00 14.35 301 PHE A CA 1
ATOM 1824 C C . PHE A 1 305 ? -37.911 101.975 -12.893 1.00 14.20 301 PHE A C 1
ATOM 1825 O O . PHE A 1 305 ? -37.644 101.525 -11.774 1.00 12.83 301 PHE A O 1
ATOM 1833 N N . VAL A 1 306 ? -37.375 103.102 -13.364 1.00 13.43 302 VAL A N 1
ATOM 1834 C CA . VAL A 1 306 ? -36.350 103.870 -12.632 1.00 13.85 302 VAL A CA 1
ATOM 1835 C C . VAL A 1 306 ? -36.998 105.159 -12.106 1.00 14.16 302 VAL A C 1
ATOM 1836 O O . VAL A 1 306 ? -37.640 105.872 -12.874 1.00 15.20 302 VAL A O 1
ATOM 1840 N N . THR A 1 307 ? -36.899 105.402 -10.799 1.00 14.24 303 THR A N 1
ATOM 1841 C CA . THR A 1 307 ? -37.481 106.595 -10.178 1.00 14.28 303 THR A CA 1
ATOM 1842 C C . THR A 1 307 ? -36.772 106.853 -8.835 1.00 14.67 303 THR A C 1
ATOM 1843 O O . THR A 1 307 ? -35.739 106.247 -8.566 1.00 15.69 303 THR A O 1
ATOM 1847 N N . GLY A 1 308 ? -37.271 107.777 -8.022 1.00 13.93 304 GLY A N 1
ATOM 1848 C CA . GLY A 1 308 ? -36.726 108.007 -6.678 1.00 13.21 304 GLY A CA 1
ATOM 1849 C C . GLY A 1 308 ? -37.789 107.835 -5.601 1.00 13.13 304 GLY A C 1
ATOM 1850 O O . GLY A 1 308 ? -38.958 107.609 -5.922 1.00 12.95 304 GLY A O 1
ATOM 1851 N N . ASP A 1 309 ? -37.398 107.952 -4.331 1.00 13.63 305 ASP A N 1
ATOM 1852 C CA . ASP A 1 309 ? -38.381 108.018 -3.222 1.00 14.43 305 ASP A CA 1
ATOM 1853 C C . ASP A 1 309 ? -39.225 106.715 -3.184 1.00 14.73 305 ASP A C 1
ATOM 1854 O O . ASP A 1 309 ? -40.420 106.749 -2.889 1.00 14.98 305 ASP A O 1
ATOM 1859 N N . ILE A 1 310 ? -38.610 105.571 -3.443 1.00 13.90 306 ILE A N 1
ATOM 1860 C CA . ILE A 1 310 ? -39.372 104.322 -3.392 1.00 12.28 306 ILE A CA 1
ATOM 1861 C C . ILE A 1 310 ? -39.465 103.869 -1.944 1.00 13.66 306 ILE A C 1
ATOM 1862 O O . ILE A 1 310 ? -38.456 103.847 -1.247 1.00 14.61 306 ILE A O 1
ATOM 1867 N N . LYS A 1 311 ? -40.689 103.565 -1.494 1.00 13.65 307 LYS A N 1
ATOM 1868 C CA . LYS A 1 311 ? -40.888 103.092 -0.146 1.00 15.63 307 LYS A CA 1
ATOM 1869 C C . LYS A 1 311 ? -41.109 101.558 -0.061 1.00 15.15 307 LYS A C 1
ATOM 1870 O O . LYS A 1 311 ? -41.419 100.902 -1.078 1.00 13.91 307 LYS A O 1
ATOM 1876 N N . HIS A 1 312 ? -40.924 101.031 1.156 1.00 14.10 308 HIS A N 1
ATOM 1877 C CA . HIS A 1 312 ? -40.909 99.597 1.419 1.00 14.18 308 HIS A CA 1
ATOM 1878 C C . HIS A 1 312 ? -42.087 98.859 0.801 1.00 13.44 308 HIS A C 1
ATOM 1879 O O . HIS A 1 312 ? -41.887 97.849 0.143 1.00 14.09 308 HIS A O 1
ATOM 1886 N N . HIS A 1 313 ? -43.305 99.345 1.026 1.00 13.60 309 HIS A N 1
ATOM 1887 C CA . HIS A 1 313 ? -44.504 98.574 0.661 1.00 15.38 309 HIS A CA 1
ATOM 1888 C C . HIS A 1 313 ? -44.728 98.598 -0.842 1.00 14.89 309 HIS A C 1
ATOM 1889 O O . HIS A 1 313 ? -45.235 97.645 -1.423 1.00 15.95 309 HIS A O 1
ATOM 1896 N N . ASP A 1 314 ? -44.410 99.715 -1.453 1.00 15.84 310 ASP A N 1
ATOM 1897 C CA . ASP A 1 314 ? -44.446 99.785 -2.901 1.00 15.41 310 ASP A CA 1
ATOM 1898 C C . ASP A 1 314 ? -43.374 98.911 -3.557 1.00 13.54 310 ASP A C 1
ATOM 1899 O O . ASP A 1 314 ? -43.615 98.333 -4.605 1.00 14.80 310 ASP A O 1
ATOM 1904 N N . ALA A 1 315 ? -42.187 98.848 -2.972 1.00 13.24 311 ALA A N 1
ATOM 1905 C CA . ALA A 1 315 ? -41.145 97.955 -3.487 1.00 12.61 311 ALA A CA 1
ATOM 1906 C C . ALA A 1 315 ? -41.543 96.470 -3.296 1.00 12.84 311 ALA A C 1
ATOM 1907 O O . ALA A 1 315 ? -41.258 95.617 -4.142 1.00 12.66 311 ALA A O 1
ATOM 1909 N N . LEU A 1 316 ? -42.132 96.161 -2.138 1.00 13.79 312 LEU A N 1
ATOM 1910 C CA . LEU A 1 316 ? -42.538 94.775 -1.807 1.00 14.08 312 LEU A CA 1
ATOM 1911 C C . LEU A 1 316 ? -43.631 94.283 -2.767 1.00 13.75 312 LEU A C 1
ATOM 1912 O O . LEU A 1 316 ? -43.535 93.191 -3.316 1.00 13.44 312 LEU A O 1
ATOM 1917 N N . ASP A 1 317 ? -44.643 95.119 -3.001 1.00 13.18 313 ASP A N 1
ATOM 1918 C CA . ASP A 1 317 ? -45.662 94.885 -4.063 1.00 14.28 313 ASP A CA 1
ATOM 1919 C C . ASP A 1 317 ? -45.066 94.617 -5.440 1.00 15.06 313 ASP A C 1
ATOM 1920 O O . ASP A 1 317 ? -45.399 93.581 -6.112 1.00 15.09 313 ASP A O 1
ATOM 1925 N N . ALA A 1 318 ? -44.183 95.521 -5.896 1.00 15.12 314 ALA A N 1
ATOM 1926 C CA . ALA A 1 318 ? -43.509 95.314 -7.188 1.00 15.19 314 ALA A CA 1
ATOM 1927 C C . ALA A 1 318 ? -42.775 93.984 -7.209 1.00 16.14 314 ALA A C 1
ATOM 1928 O O . ALA A 1 318 ? -42.847 93.247 -8.195 1.00 16.30 314 ALA A O 1
ATOM 1930 N N . LYS A 1 319 ? -42.023 93.707 -6.142 1.00 15.81 315 LYS A N 1
ATOM 1931 C CA . LYS A 1 319 ? -41.256 92.466 -6.072 1.00 17.51 315 LYS A CA 1
ATOM 1932 C C . LYS A 1 319 ? -42.153 91.213 -6.247 1.00 18.79 315 LYS A C 1
ATOM 1933 O O . LYS A 1 319 ? -41.868 90.354 -7.105 1.00 19.48 315 LYS A O 1
ATOM 1939 N N . ILE A 1 320 ? -43.262 91.166 -5.518 1.00 18.62 316 ILE A N 1
ATOM 1940 C CA . ILE A 1 320 ? -44.210 90.041 -5.571 1.00 20.60 316 ILE A CA 1
ATOM 1941 C C . ILE A 1 320 ? -44.864 89.937 -6.925 1.00 20.42 316 ILE A C 1
ATOM 1942 O O . ILE A 1 320 ? -45.095 88.819 -7.394 1.00 20.22 316 ILE A O 1
ATOM 1947 N N . HIS A 1 321 ? -45.160 91.081 -7.572 1.00 18.89 317 HIS A N 1
ATOM 1948 C CA . HIS A 1 321 ? -45.673 91.056 -8.945 1.00 20.68 317 HIS A CA 1
ATOM 1949 C C . HIS A 1 321 ? -44.633 90.876 -10.062 1.00 20.68 317 HIS A C 1
ATOM 1950 O O . HIS A 1 321 ? -44.986 90.951 -11.219 1.00 22.19 317 HIS A O 1
ATOM 1957 N N . GLY A 1 322 ? -43.355 90.737 -9.733 1.00 20.05 318 GLY A N 1
ATOM 1958 C CA . GLY A 1 322 ? -42.314 90.608 -10.777 1.00 20.00 318 GLY A CA 1
ATOM 1959 C C . GLY A 1 322 ? -42.022 91.892 -11.528 1.00 20.35 318 GLY A C 1
ATOM 1960 O O . GLY A 1 322 ? -41.545 91.860 -12.650 1.00 20.45 318 GLY A O 1
ATOM 1961 N N . VAL A 1 323 ? -42.292 93.038 -10.896 1.00 19.65 319 VAL A N 1
ATOM 1962 C CA . VAL A 1 323 ? -41.972 94.329 -11.504 1.00 17.74 319 VAL A CA 1
ATOM 1963 C C . VAL A 1 323 ? -40.648 94.836 -10.946 1.00 17.52 319 VAL A C 1
ATOM 1964 O O . VAL A 1 323 ? -40.504 94.977 -9.717 1.00 17.43 319 VAL A O 1
ATOM 1968 N N . ASN A 1 324 ? -39.688 95.082 -11.833 1.00 15.75 320 ASN A N 1
ATOM 1969 C CA . ASN A 1 324 ? -38.355 95.457 -11.388 1.00 15.71 320 ASN A CA 1
ATOM 1970 C C . ASN A 1 324 ? -38.289 96.978 -11.270 1.00 13.89 320 ASN A C 1
ATOM 1971 O O . ASN A 1 324 ? -38.858 97.708 -12.084 1.00 14.65 320 ASN A O 1
ATOM 1976 N N . LEU A 1 325 ? -37.623 97.424 -10.226 1.00 12.81 321 LEU A N 1
ATOM 1977 C CA . LEU A 1 325 ? -37.454 98.853 -9.947 1.00 12.30 321 LEU A CA 1
ATOM 1978 C C . LEU A 1 325 ? -36.014 99.189 -9.655 1.00 12.29 321 LEU A C 1
ATOM 1979 O O . LEU A 1 325 ? -35.238 98.353 -9.153 1.00 12.56 321 LEU A O 1
ATOM 1984 N N . ILE A 1 326 ? -35.687 100.461 -9.845 1.00 12.68 322 ILE A N 1
ATOM 1985 C CA . ILE A 1 326 ? -34.444 101.001 -9.316 1.00 12.31 322 ILE A CA 1
ATOM 1986 C C . ILE A 1 326 ? -34.785 102.345 -8.708 1.00 11.95 322 ILE A C 1
ATOM 1987 O O . ILE A 1 326 ? -35.442 103.169 -9.347 1.00 12.40 322 ILE A O 1
ATOM 1992 N N . ASP A 1 327 ? -34.360 102.530 -7.458 1.00 12.39 323 ASP A N 1
ATOM 1993 C CA . ASP A 1 327 ? -34.455 103.813 -6.775 1.00 12.19 323 ASP A CA 1
ATOM 1994 C C . ASP A 1 327 ? -33.093 104.515 -6.965 1.00 12.26 323 ASP A C 1
ATOM 1995 O O . ASP A 1 327 ? -32.095 104.160 -6.326 1.00 12.00 323 ASP A O 1
ATOM 2000 N N . ILE A 1 328 ? -33.070 105.527 -7.846 1.00 14.08 324 ILE A N 1
ATOM 2001 C CA . ILE A 1 328 ? -31.877 106.370 -8.030 1.00 13.59 324 ILE A CA 1
ATOM 2002 C C . ILE A 1 328 ? -31.885 107.633 -7.116 1.00 14.27 324 ILE A C 1
ATOM 2003 O O . ILE A 1 328 ? -30.972 108.503 -7.215 1.00 13.18 324 ILE A O 1
ATOM 2008 N N . ASN A 1 329 ? -32.911 107.711 -6.254 1.00 13.37 325 ASN A N 1
ATOM 2009 C CA . ASN A 1 329 ? -33.161 108.850 -5.371 1.00 13.23 325 ASN A CA 1
ATOM 2010 C C . ASN A 1 329 ? -33.792 110.012 -6.140 1.00 13.19 325 ASN A C 1
ATOM 2011 O O . ASN A 1 329 ? -33.410 110.315 -7.264 1.00 13.04 325 ASN A O 1
ATOM 2016 N N . HIS A 1 330 ? -34.818 110.599 -5.524 1.00 13.23 326 HIS A N 1
ATOM 2017 C CA . HIS A 1 330 ? -35.443 111.820 -5.987 1.00 12.73 326 HIS A CA 1
ATOM 2018 C C . HIS A 1 330 ? -34.347 112.857 -6.356 1.00 13.34 326 HIS A C 1
ATOM 2019 O O . HIS A 1 330 ? -34.441 113.523 -7.363 1.00 13.51 326 HIS A O 1
ATOM 2026 N N . TYR A 1 331 ? -33.308 112.961 -5.534 1.00 13.89 327 TYR A N 1
ATOM 2027 C CA . TYR A 1 331 ? -32.265 113.977 -5.753 1.00 13.72 327 TYR A CA 1
ATOM 2028 C C . TYR A 1 331 ? -31.586 113.882 -7.147 1.00 15.47 327 TYR A C 1
ATOM 2029 O O . TYR A 1 331 ? -31.112 114.903 -7.671 1.00 14.41 327 TYR A O 1
ATOM 2038 N N . SER A 1 332 ? -31.616 112.691 -7.779 1.00 14.64 328 SER A N 1
ATOM 2039 C CA . SER A 1 332 ? -31.132 112.551 -9.153 1.00 14.82 328 SER A CA 1
ATOM 2040 C C . SER A 1 332 ? -31.758 113.510 -10.173 1.00 15.03 328 SER A C 1
ATOM 2041 O O . SER A 1 332 ? -31.176 113.724 -11.222 1.00 14.58 328 SER A O 1
ATOM 2044 N N . GLU A 1 333 ? -32.885 114.164 -9.847 1.00 15.28 329 GLU A N 1
ATOM 2045 C CA . GLU A 1 333 ? -33.340 115.277 -10.711 1.00 14.17 329 GLU A CA 1
ATOM 2046 C C . GLU A 1 333 ? -32.345 116.442 -10.823 1.00 14.45 329 GLU A C 1
ATOM 2047 O O . GLU A 1 333 ? -32.526 117.277 -11.677 1.00 13.71 329 GLU A O 1
ATOM 2053 N N . TYR A 1 334 ? -31.321 116.480 -9.974 1.00 15.00 330 TYR A N 1
ATOM 2054 C CA . TYR A 1 334 ? -30.269 117.531 -10.051 1.00 15.16 330 TYR A CA 1
ATOM 2055 C C . TYR A 1 334 ? -29.667 117.651 -11.468 1.00 15.64 330 TYR A C 1
ATOM 2056 O O . TYR A 1 334 ? -29.145 118.728 -11.823 1.00 15.60 330 TYR A O 1
ATOM 2065 N N . VAL A 1 335 ? -29.698 116.562 -12.259 1.00 15.83 331 VAL A N 1
ATOM 2066 C CA . VAL A 1 335 ? -29.207 116.621 -13.665 1.00 15.97 331 VAL A CA 1
ATOM 2067 C C . VAL A 1 335 ? -29.858 117.716 -14.495 1.00 16.04 331 VAL A C 1
ATOM 2068 O O . VAL A 1 335 ? -29.319 118.117 -15.543 1.00 16.08 331 VAL A O 1
ATOM 2072 N N . MET A 1 336 ? -31.030 118.191 -14.069 1.00 16.68 332 MET A N 1
ATOM 2073 C CA . MET A 1 336 ? -31.680 119.283 -14.840 1.00 16.57 332 MET A CA 1
ATOM 2074 C C . MET A 1 336 ? -30.956 120.623 -14.724 1.00 16.89 332 MET A C 1
ATOM 2075 O O . MET A 1 336 ? -31.164 121.485 -15.559 1.00 19.15 332 MET A O 1
ATOM 2080 N N . LYS A 1 337 ? -30.103 120.805 -13.724 1.00 15.96 333 LYS A N 1
ATOM 2081 C CA . LYS A 1 337 ? -29.321 122.039 -13.644 1.00 17.78 333 LYS A CA 1
ATOM 2082 C C . LYS A 1 337 ? -28.435 122.241 -14.916 1.00 19.06 333 LYS A C 1
ATOM 2083 O O . LYS A 1 337 ? -28.500 123.274 -15.626 1.00 18.33 333 LYS A O 1
ATOM 2089 N N . GLU A 1 338 ? -27.595 121.256 -15.207 1.00 20.44 334 GLU A N 1
ATOM 2090 C CA . GLU A 1 338 ? -26.741 121.342 -16.408 1.00 20.87 334 GLU A CA 1
AT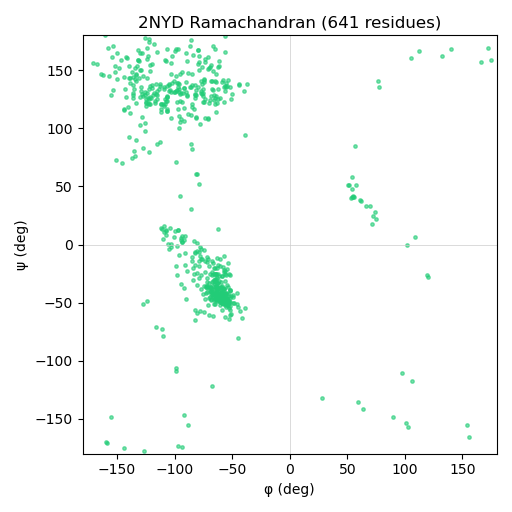OM 2091 C C . GLU A 1 338 ? -27.596 121.177 -17.625 1.00 20.10 334 GLU A C 1
ATOM 2092 O O . GLU A 1 338 ? -27.349 121.818 -18.631 1.00 19.75 334 GLU A O 1
ATOM 2098 N N . GLY A 1 339 ? -28.615 120.315 -17.556 1.00 20.07 335 GLY A N 1
ATOM 2099 C CA . GLY A 1 339 ? -29.443 120.060 -18.714 1.00 19.65 335 GLY A CA 1
ATOM 2100 C C . GLY A 1 339 ? -30.182 121.350 -19.104 1.00 21.23 335 GLY A C 1
ATOM 2101 O O . GLY A 1 339 ? -30.338 121.664 -20.295 1.00 20.42 335 GLY A O 1
ATOM 2102 N N . LEU A 1 340 ? -30.685 122.073 -18.098 1.00 20.08 336 LEU A N 1
ATOM 2103 C CA . LEU A 1 340 ? -31.416 123.319 -18.371 1.00 19.59 336 LEU A CA 1
ATOM 2104 C C . LEU A 1 340 ? -30.469 124.442 -18.820 1.00 19.46 336 LEU A C 1
ATOM 2105 O O . LEU A 1 340 ? -30.832 125.209 -19.684 1.00 18.35 336 LEU A O 1
ATOM 2110 N N . LYS A 1 341 ? -29.269 124.492 -18.252 1.00 20.47 337 LYS A N 1
ATOM 2111 C CA . LYS A 1 341 ? -28.235 125.461 -18.640 1.00 22.67 337 LYS A CA 1
ATOM 2112 C C . LYS A 1 341 ? -27.921 125.325 -20.128 1.00 23.18 337 LYS A C 1
ATOM 2113 O O . LYS A 1 341 ? -27.837 126.318 -20.843 1.00 23.35 337 LYS A O 1
ATOM 2119 N N . THR A 1 342 ? -27.800 124.081 -20.599 1.00 23.50 338 THR A N 1
ATOM 2120 C CA . THR A 1 342 ? -27.478 123.819 -21.984 1.00 23.78 338 THR A CA 1
ATOM 2121 C C . THR A 1 342 ? -28.624 124.217 -22.903 1.00 24.02 338 THR A C 1
ATOM 2122 O O . THR A 1 342 ? -28.399 124.888 -23.925 1.00 24.03 338 THR A O 1
ATOM 2126 N N . LEU A 1 343 ? -29.838 123.799 -22.562 1.00 23.00 339 LEU A N 1
ATOM 2127 C CA . LEU A 1 343 ? -31.007 124.235 -23.331 1.00 24.06 339 LEU A CA 1
ATOM 2128 C C . LEU A 1 343 ? -31.141 125.743 -23.455 1.00 24.59 339 LEU A C 1
ATOM 2129 O O . LEU A 1 343 ? -31.463 126.258 -24.540 1.00 23.50 339 LEU A O 1
ATOM 2134 N N . LEU A 1 344 ? -30.959 126.428 -22.331 1.00 24.97 340 LEU A N 1
ATOM 2135 C CA . LEU A 1 344 ? -31.153 127.886 -22.283 1.00 27.02 340 LEU A CA 1
ATOM 2136 C C . LEU A 1 344 ? -30.035 128.652 -23.029 1.00 27.58 340 LEU A C 1
ATOM 2137 O O . LEU A 1 344 ? -30.300 129.669 -23.658 1.00 28.18 340 LEU A O 1
ATOM 2142 N N . MET A 1 345 ? -28.803 128.173 -22.939 1.00 28.35 341 MET A N 1
ATOM 2143 C CA . MET A 1 345 ? -27.733 128.725 -23.771 1.00 31.26 341 MET A CA 1
ATOM 2144 C C . MET A 1 345 ? -28.037 128.617 -25.280 1.00 31.74 341 MET A C 1
ATOM 2145 O O . MET A 1 345 ? -27.831 129.581 -26.039 1.00 32.06 341 MET A O 1
ATOM 2150 N N . ASN A 1 346 ? -28.570 127.468 -25.689 1.00 33.14 342 ASN A N 1
ATOM 2151 C CA . ASN A 1 346 ? -28.977 127.237 -27.075 1.00 34.92 342 ASN A CA 1
ATOM 2152 C C . ASN A 1 346 ? -30.139 128.129 -27.548 1.00 34.63 342 ASN A C 1
ATOM 2153 O O . ASN A 1 346 ? -30.116 128.651 -28.674 1.00 34.35 342 ASN A O 1
ATOM 2158 N N . TRP A 1 347 ? -31.173 128.245 -26.715 1.00 32.97 343 TRP A N 1
ATOM 2159 C CA . TRP A 1 347 ? -32.321 129.103 -27.007 1.00 32.21 343 TRP A CA 1
ATOM 2160 C C . TRP A 1 347 ? -31.927 130.579 -27.104 1.00 31.67 343 TRP A C 1
ATOM 2161 O O . TRP A 1 347 ? -32.441 131.299 -27.968 1.00 31.78 343 TRP A O 1
ATOM 2172 N N . PHE A 1 348 ? -31.064 131.011 -26.183 1.00 31.00 344 PHE A N 1
ATOM 2173 C CA . PHE A 1 348 ? -30.470 132.337 -26.189 1.00 31.75 344 PHE A CA 1
ATOM 2174 C C . PHE A 1 348 ? -29.676 132.549 -27.488 1.00 33.08 344 PHE A C 1
ATOM 2175 O O . PHE A 1 348 ? -29.817 133.593 -28.131 1.00 32.81 344 PHE A O 1
ATOM 2183 N N . ASN A 1 349 ? -28.854 131.570 -27.865 1.00 34.41 345 ASN A N 1
ATOM 2184 C CA . ASN A 1 349 ? -28.085 131.644 -29.129 1.00 36.62 345 ASN A CA 1
ATOM 2185 C C . ASN A 1 349 ? -28.993 131.906 -30.340 1.00 37.20 345 ASN A C 1
ATOM 2186 O O . ASN A 1 349 ? -28.768 132.848 -31.104 1.00 37.56 345 ASN A O 1
ATOM 2191 N N . ILE A 1 350 ? -30.040 131.104 -30.483 1.00 38.02 346 ILE A N 1
ATOM 2192 C CA . ILE A 1 350 ? -31.019 131.266 -31.557 1.00 39.83 346 ILE A CA 1
ATOM 2193 C C . ILE A 1 350 ? -31.570 132.681 -31.642 1.00 41.45 346 ILE A C 1
ATOM 2194 O O . ILE A 1 350 ? -31.754 133.203 -32.745 1.00 41.69 346 ILE A O 1
ATOM 2199 N N . GLU A 1 351 ? -31.811 133.289 -30.477 1.00 42.31 347 GLU A N 1
ATOM 2200 C CA . GLU A 1 351 ? -32.413 134.612 -30.365 1.00 43.59 347 GLU A CA 1
ATOM 2201 C C . GLU A 1 351 ? -31.348 135.715 -30.263 1.00 43.05 347 GLU A C 1
ATOM 2202 O O . GLU A 1 351 ? -31.683 136.878 -30.103 1.00 42.87 347 GLU A O 1
ATOM 2208 N N . LYS A 1 352 ? -30.076 135.339 -30.338 1.00 42.34 348 LYS A N 1
ATOM 2209 C CA . LYS A 1 352 ? -28.960 136.284 -30.180 1.00 42.83 348 LYS A CA 1
ATOM 2210 C C . LYS A 1 352 ? -28.973 137.091 -28.874 1.00 42.33 348 LYS A C 1
ATOM 2211 O O . LYS A 1 352 ? -28.677 138.293 -28.882 1.00 42.35 348 LYS A O 1
ATOM 2217 N N . ILE A 1 353 ? -29.314 136.431 -27.766 1.00 41.56 349 ILE A N 1
ATOM 2218 C CA . ILE A 1 353 ? -29.298 137.033 -26.432 1.00 40.24 349 ILE A CA 1
ATOM 2219 C C . ILE A 1 353 ? -27.966 136.756 -25.758 1.00 39.95 349 ILE A C 1
ATOM 2220 O O . ILE A 1 353 ? -27.569 135.593 -25.587 1.00 40.02 349 ILE A O 1
ATOM 2225 N N . ASN A 1 354 ? -27.268 137.813 -25.352 1.00 39.29 350 ASN A N 1
ATOM 2226 C CA . ASN A 1 354 ? -25.971 137.640 -24.696 1.00 39.02 350 ASN A CA 1
ATOM 2227 C C . ASN A 1 354 ? -26.089 137.733 -23.192 1.00 37.37 350 ASN A C 1
ATOM 2228 O O . ASN A 1 354 ? -25.645 138.710 -22.578 1.00 37.49 350 ASN A O 1
ATOM 2233 N N . ILE A 1 355 ? -26.696 136.703 -22.606 1.00 34.68 351 ILE A N 1
ATOM 2234 C CA . ILE A 1 355 ? -26.827 136.592 -21.159 1.00 31.73 351 ILE A CA 1
ATOM 2235 C C . ILE A 1 355 ? -26.176 135.295 -20.716 1.00 30.20 351 ILE A C 1
ATOM 2236 O O . ILE A 1 355 ? -26.375 134.256 -21.351 1.00 29.88 351 ILE A O 1
ATOM 2241 N N . ASP A 1 356 ? -25.370 135.401 -19.664 1.00 28.30 352 ASP A N 1
ATOM 2242 C CA . ASP A 1 356 ? -24.686 134.301 -19.010 1.00 28.24 352 ASP A CA 1
ATOM 2243 C C . ASP A 1 356 ? -25.711 133.375 -18.304 1.00 27.26 352 ASP A C 1
ATOM 2244 O O . ASP A 1 356 ? -26.602 133.864 -17.597 1.00 26.14 352 ASP A O 1
ATOM 2249 N N . VAL A 1 357 ? -25.559 132.067 -18.492 1.00 25.87 353 VAL A N 1
ATOM 2250 C CA . VAL A 1 357 ? -26.343 131.024 -17.777 1.00 24.99 353 VAL A CA 1
ATOM 2251 C C . VAL A 1 357 ? -25.348 130.072 -17.120 1.00 25.23 353 VAL A C 1
ATOM 2252 O O . VAL A 1 357 ? -24.427 129.605 -17.797 1.00 24.68 353 VAL A O 1
ATOM 2256 N N . GLU A 1 358 ? -25.503 129.808 -15.813 1.00 24.18 354 GLU A N 1
ATOM 2257 C CA . GLU A 1 358 ? -24.685 128.840 -15.092 1.00 24.31 354 GLU A CA 1
ATOM 2258 C C . GLU A 1 358 ? -25.590 127.855 -14.352 1.00 23.93 354 GLU A C 1
ATOM 2259 O O . GLU A 1 358 ? -26.682 128.239 -13.903 1.00 23.60 354 GLU A O 1
ATOM 2265 N N . ALA A 1 359 ? -25.145 126.596 -14.263 1.00 22.74 355 ALA A N 1
ATOM 2266 C CA . ALA A 1 359 ? -25.751 125.598 -13.373 1.00 21.28 355 ALA A CA 1
ATOM 2267 C C . ALA A 1 359 ? -25.201 125.817 -11.975 1.00 20.77 355 ALA A C 1
ATOM 2268 O O . ALA A 1 359 ? -24.008 125.949 -11.808 1.00 21.01 355 ALA A O 1
ATOM 2270 N N . SER A 1 360 ? -26.068 125.927 -10.971 1.00 19.71 356 SER A N 1
ATOM 2271 C CA . SER A 1 360 ? -25.620 125.961 -9.579 1.00 19.58 356 SER A CA 1
ATOM 2272 C C . SER A 1 360 ? -24.748 124.733 -9.241 1.00 20.93 356 SER A C 1
ATOM 2273 O O . SER A 1 360 ? -25.102 123.585 -9.597 1.00 19.91 356 SER A O 1
ATOM 2276 N N . THR A 1 361 ? -23.659 124.973 -8.526 1.00 20.30 357 THR A N 1
ATOM 2277 C CA . THR A 1 361 ? -22.690 123.897 -8.218 1.00 22.12 357 THR A CA 1
ATOM 2278 C C . THR A 1 361 ? -22.946 123.341 -6.825 1.00 20.77 357 THR A C 1
ATOM 2279 O O . THR A 1 361 ? -22.301 122.389 -6.376 1.00 21.62 357 THR A O 1
ATOM 2283 N N . ILE A 1 362 ? -23.932 123.911 -6.140 1.00 19.78 358 ILE A N 1
ATOM 2284 C CA . ILE A 1 362 ? -24.224 123.484 -4.799 1.00 19.98 358 ILE A CA 1
ATOM 2285 C C . ILE A 1 362 ? -24.958 122.135 -4.828 1.00 18.35 358 ILE A C 1
ATOM 2286 O O . ILE A 1 362 ? -25.953 121.966 -5.537 1.00 18.45 358 ILE A O 1
ATOM 2291 N N . ASN A 1 363 ? -24.436 121.182 -4.062 1.00 18.43 359 ASN A N 1
ATOM 2292 C CA . ASN A 1 363 ? -25.132 119.915 -3.848 1.00 17.50 359 ASN A CA 1
ATOM 2293 C C . ASN A 1 363 ? -26.170 120.174 -2.741 1.00 15.82 359 ASN A C 1
ATOM 2294 O O . ASN A 1 363 ? -25.818 120.393 -1.594 1.00 15.29 359 ASN A O 1
ATOM 2299 N N . THR A 1 364 ? -27.442 120.193 -3.123 1.00 15.63 360 THR A N 1
ATOM 2300 C CA . THR A 1 364 ? -28.535 120.596 -2.216 1.00 15.53 360 THR A CA 1
ATOM 2301 C C . THR A 1 364 ? -29.282 119.392 -1.606 1.00 16.68 360 THR A C 1
ATOM 2302 O O . THR A 1 364 ? -30.346 119.554 -0.977 1.00 16.10 360 THR A O 1
ATOM 2306 N N . ASP A 1 365 ? -28.720 118.195 -1.759 1.00 15.15 361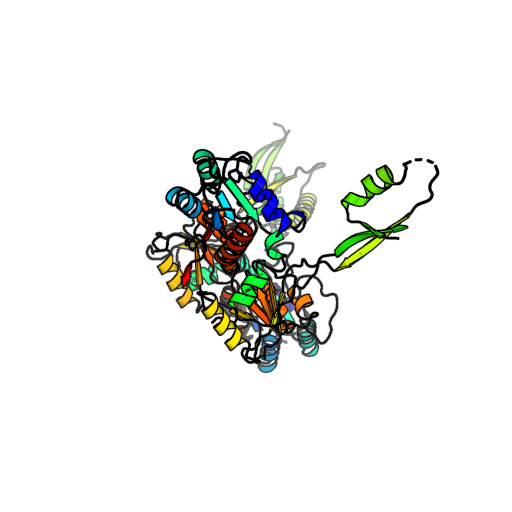 ASP A N 1
ATOM 2307 C CA . ASP A 1 365 ? -29.375 117.023 -1.207 1.00 14.65 361 ASP A CA 1
ATOM 2308 C C . ASP A 1 365 ? -29.425 117.176 0.312 1.00 14.94 361 ASP A C 1
ATOM 2309 O O . ASP A 1 365 ? -28.404 117.320 0.923 1.00 16.11 361 ASP A O 1
ATOM 2314 N N . PRO A 1 366 ? -30.632 117.146 0.928 1.00 15.92 362 PRO A N 1
ATOM 2315 C CA . PRO A 1 366 ? -30.692 117.127 2.406 1.00 15.64 362 PRO A CA 1
ATOM 2316 C C . PRO A 1 366 ? -30.093 115.844 3.035 1.00 15.25 362 PRO A C 1
ATOM 2317 O O . PRO A 1 366 ? -29.775 115.859 4.192 1.00 16.20 362 PRO A O 1
ATOM 2321 N N . PHE A 1 367 ? -29.984 114.754 2.270 1.00 15.70 363 PHE A N 1
ATOM 2322 C CA . PHE A 1 367 ? -29.425 113.498 2.733 1.00 13.93 363 PHE A CA 1
ATOM 2323 C C . PHE A 1 367 ? -27.931 113.459 2.588 1.00 14.70 363 PHE A C 1
ATOM 2324 O O . PHE A 1 367 ? -27.368 113.817 1.539 1.00 14.64 363 PHE A O 1
ATOM 2332 N N . GLN A 1 368 ? -27.295 112.962 3.652 1.00 16.55 364 GLN A N 1
ATOM 2333 C CA . GLN A 1 368 ? -25.908 112.531 3.609 1.00 18.12 364 GLN A CA 1
ATOM 2334 C C . GLN A 1 368 ? -25.863 111.001 3.871 1.00 17.00 364 GLN A C 1
ATOM 2335 O O . GLN A 1 368 ? -26.461 110.499 4.816 1.00 17.37 364 GLN A O 1
ATOM 2341 N N . TYR A 1 369 ? -25.127 110.279 3.041 1.00 16.93 365 TYR A N 1
ATOM 2342 C CA . TYR A 1 369 ? -25.160 108.826 3.008 1.00 16.32 365 TYR A CA 1
ATOM 2343 C C . TYR A 1 369 ? -23.929 108.253 3.660 1.00 17.56 365 TYR A C 1
ATOM 2344 O O . TYR A 1 369 ? -22.827 108.770 3.472 1.00 15.58 365 TYR A O 1
ATOM 2353 N N . ILE A 1 370 ? -24.120 107.199 4.452 1.00 18.69 366 ILE A N 1
ATOM 2354 C CA . ILE A 1 370 ? -23.003 106.478 5.061 1.00 19.91 366 ILE A CA 1
ATOM 2355 C C . ILE A 1 370 ? -23.163 104.969 4.901 1.00 21.12 366 ILE A C 1
ATOM 2356 O O . ILE A 1 370 ? -24.217 104.405 4.559 1.00 18.86 366 ILE A O 1
ATOM 2362 N N . ALA B 1 1 ? -56.765 63.868 29.456 1.00 46.47 -3 ALA B N 1
ATOM 2363 C CA . ALA B 1 1 ? -56.751 64.246 28.009 1.00 46.27 -3 ALA B CA 1
ATOM 2364 C C . ALA B 1 1 ? -56.312 65.696 27.914 1.00 46.87 -3 ALA B C 1
ATOM 2365 O O . ALA B 1 1 ? -56.865 66.591 28.566 1.00 47.30 -3 ALA B O 1
ATOM 2367 N N . MET B 1 2 ? -55.301 65.892 27.081 1.00 46.64 -2 MET B N 1
ATOM 2368 C CA . MET B 1 2 ? -54.568 67.117 26.976 1.00 46.07 -2 MET B CA 1
ATOM 2369 C C . MET B 1 2 ? -55.464 68.318 26.662 1.00 44.17 -2 MET B C 1
ATOM 2370 O O . MET B 1 2 ? -56.645 68.181 26.316 1.00 44.58 -2 MET B O 1
ATOM 2375 N N . ASP B 1 3 ? -54.898 69.499 26.849 1.00 41.59 -1 ASP B N 1
ATOM 2376 C CA . ASP B 1 3 ? -55.415 70.686 26.244 1.00 39.71 -1 ASP B CA 1
ATOM 2377 C C . ASP B 1 3 ? -54.260 71.242 25.411 1.00 37.68 -1 ASP B C 1
ATOM 2378 O O . ASP B 1 3 ? -53.552 72.133 25.848 1.00 37.34 -1 ASP B O 1
ATOM 2383 N N . PRO B 1 4 ? -54.038 70.674 24.218 1.00 36.05 0 PRO B N 1
ATOM 2384 C CA . PRO B 1 4 ? -53.013 71.273 23.371 1.00 34.44 0 PRO B CA 1
ATOM 2385 C C . PRO B 1 4 ? -53.456 72.692 23.004 1.00 31.54 0 PRO B C 1
ATOM 2386 O O . PRO B 1 4 ? -54.637 72.938 22.880 1.00 30.32 0 PRO B O 1
ATOM 2390 N N . MET B 1 5 ? -52.518 73.621 22.859 1.00 29.04 1 MET B N 1
ATOM 2391 C CA . MET B 1 5 ? -52.868 74.987 22.483 1.00 26.90 1 MET B CA 1
ATOM 2392 C C . MET B 1 5 ? -53.463 75.013 21.065 1.00 24.67 1 MET B C 1
ATOM 2393 O O . MET B 1 5 ? -52.855 74.481 20.130 1.00 23.71 1 MET B O 1
ATOM 2398 N N . LYS B 1 6 ? -54.666 75.595 20.925 1.00 22.38 2 LYS B N 1
ATOM 2399 C CA . LYS B 1 6 ? -55.279 75.859 19.604 1.00 20.83 2 LYS B CA 1
ATOM 2400 C C . LYS B 1 6 ? -55.010 77.310 19.175 1.00 19.02 2 LYS B C 1
ATOM 2401 O O . LYS B 1 6 ? -54.593 78.114 19.991 1.00 19.39 2 LYS B O 1
ATOM 2407 N N . ILE B 1 7 ? -55.269 77.662 17.920 1.00 17.03 3 ILE B N 1
ATOM 2408 C CA . ILE B 1 7 ? -55.076 79.086 17.525 1.00 16.61 3 ILE B CA 1
ATOM 2409 C C . ILE B 1 7 ? -55.823 80.022 18.483 1.00 17.39 3 ILE B C 1
ATOM 2410 O O . ILE B 1 7 ? -55.324 81.085 18.821 1.00 17.82 3 ILE B O 1
ATOM 2415 N N . ALA B 1 8 ? -57.031 79.642 18.924 1.00 17.91 4 ALA B N 1
ATOM 2416 C CA . ALA B 1 8 ? -57.838 80.494 19.805 1.00 18.18 4 ALA B CA 1
ATOM 2417 C C . ALA B 1 8 ? -57.140 80.768 21.142 1.00 18.97 4 ALA B C 1
ATOM 2418 O O . ALA B 1 8 ? -57.170 81.896 21.615 1.00 19.82 4 ALA B O 1
ATOM 2420 N N . ASP B 1 9 ? -56.492 79.747 21.718 1.00 19.54 5 ASP B N 1
ATOM 2421 C CA . ASP B 1 9 ? -55.644 79.894 22.935 1.00 19.36 5 ASP B CA 1
ATOM 2422 C C . ASP B 1 9 ? -54.437 80.811 22.649 1.00 18.69 5 ASP B C 1
ATOM 2423 O O . ASP B 1 9 ? -54.093 81.665 23.468 1.00 18.22 5 ASP B O 1
ATOM 2428 N N . LEU B 1 10 ? -53.782 80.616 21.514 1.00 17.49 6 LEU B N 1
ATOM 2429 C CA . LEU B 1 10 ? -52.668 81.532 21.180 1.00 17.07 6 LEU B CA 1
ATOM 2430 C C . LEU B 1 10 ? -53.166 82.970 21.083 1.00 16.33 6 LEU B C 1
ATOM 2431 O O . LEU B 1 10 ? -52.527 83.874 21.594 1.00 17.05 6 LEU B O 1
ATOM 2436 N N . MET B 1 11 ? -54.303 83.192 20.418 1.00 15.61 7 MET B N 1
ATOM 2437 C CA . MET B 1 11 ? -54.854 84.532 20.244 1.00 15.88 7 MET B CA 1
ATOM 2438 C C . MET B 1 11 ? -55.114 85.243 21.543 1.00 17.02 7 MET B C 1
ATOM 2439 O O . MET B 1 11 ? -54.804 86.446 21.706 1.00 17.31 7 MET B O 1
ATOM 2444 N N . THR B 1 12 ? -55.709 84.523 22.487 1.00 17.01 8 THR B N 1
ATOM 2445 C CA . THR B 1 12 ? -55.908 85.053 23.851 1.00 17.47 8 THR B CA 1
ATOM 2446 C C . THR B 1 12 ? -54.613 85.456 24.530 1.00 17.24 8 THR B C 1
ATOM 2447 O O . THR B 1 12 ? -54.539 86.501 25.157 1.00 19.71 8 THR B O 1
ATOM 2451 N N . LEU B 1 13 ? -53.606 84.619 24.440 1.00 18.11 9 LEU B N 1
ATOM 2452 C CA . LEU B 1 13 ? -52.312 84.921 25.046 1.00 18.65 9 LEU B CA 1
ATOM 2453 C C . LEU B 1 13 ? -51.669 86.159 24.385 1.00 18.61 9 LEU B C 1
ATOM 2454 O O . LEU B 1 13 ? -51.198 87.053 25.073 1.00 18.81 9 LEU B O 1
ATOM 2459 N N . LEU B 1 14 ? -51.647 86.198 23.052 1.00 18.24 10 LEU B N 1
ATOM 2460 C CA . LEU B 1 14 ? -51.117 87.366 22.306 1.00 18.45 10 LEU B CA 1
ATOM 2461 C C . LEU B 1 14 ? -51.812 88.658 22.684 1.00 19.14 10 LEU B C 1
ATOM 2462 O O . LEU B 1 14 ? -51.170 89.711 22.917 1.00 18.16 10 LEU B O 1
ATOM 2467 N N . ASP B 1 15 ? -53.140 88.580 22.712 1.00 18.14 11 ASP B N 1
ATOM 2468 C CA . ASP B 1 15 ? -53.954 89.699 23.059 1.00 19.90 11 ASP B CA 1
ATOM 2469 C C . ASP B 1 15 ? -53.719 90.182 24.504 1.00 20.39 11 ASP B C 1
ATOM 2470 O O . ASP B 1 15 ? -53.789 91.391 24.792 1.00 19.28 11 ASP B O 1
ATOM 2475 N N . HIS B 1 16 ? -53.410 89.251 25.408 1.00 20.90 12 HIS B N 1
ATOM 2476 C CA . HIS B 1 16 ? -53.181 89.626 26.802 1.00 21.83 12 HIS B CA 1
ATOM 2477 C C . HIS B 1 16 ? -51.961 90.557 26.870 1.00 21.92 12 HIS B C 1
ATOM 2478 O O . HIS B 1 16 ? -51.998 91.597 27.510 1.00 21.44 12 HIS B O 1
ATOM 2485 N N . HIS B 1 17 ? -50.888 90.176 26.184 1.00 21.90 13 HIS B N 1
ATOM 2486 C CA . HIS B 1 17 ? -49.628 90.894 26.298 1.00 21.56 13 HIS B CA 1
ATOM 2487 C C . HIS B 1 17 ? -49.452 92.052 25.316 1.00 20.62 13 HIS B C 1
ATOM 2488 O O . HIS B 1 17 ? -48.668 92.963 25.591 1.00 20.11 13 HIS B O 1
ATOM 2495 N N . VAL B 1 18 ? -50.177 92.025 24.186 1.00 19.47 14 VAL B N 1
ATOM 2496 C CA . VAL B 1 18 ? -50.030 93.034 23.109 1.00 18.35 14 VAL B CA 1
ATOM 2497 C C . VAL B 1 18 ? -51.428 93.233 22.520 1.00 18.33 14 VAL B C 1
ATOM 2498 O O . VAL B 1 18 ? -51.751 92.753 21.412 1.00 17.30 14 VAL B O 1
ATOM 2502 N N . PRO B 1 19 ? -52.300 93.865 23.315 1.00 19.65 15 PRO B N 1
ATOM 2503 C CA . PRO B 1 19 ? -53.737 93.923 23.043 1.00 19.90 15 PRO B CA 1
ATOM 2504 C C . PRO B 1 19 ? -54.040 94.379 21.616 1.00 21.13 15 PRO B C 1
ATOM 2505 O O . PRO B 1 19 ? -53.547 95.445 21.194 1.00 19.95 15 PRO B O 1
ATOM 2509 N N . PHE B 1 20 ? -54.880 93.619 20.908 1.00 20.15 16 PHE B N 1
ATOM 2510 C CA . PHE B 1 20 ? -55.197 93.965 19.528 1.00 19.92 16 PHE B CA 1
ATOM 2511 C C . PHE B 1 20 ? -55.940 95.273 19.433 1.00 20.72 16 PHE B C 1
ATOM 2512 O O . PHE B 1 20 ? -55.825 95.974 18.431 1.00 19.10 16 PHE B O 1
ATOM 2520 N N . SER B 1 21 ? -56.645 95.631 20.513 1.00 20.43 17 SER B N 1
ATOM 2521 C CA . SER B 1 21 ? -57.403 96.876 20.565 1.00 21.61 17 SER B CA 1
ATOM 2522 C C . SER B 1 21 ? -56.478 98.125 20.541 1.00 21.75 17 SER B C 1
ATOM 2523 O O . SER B 1 21 ? -56.928 99.224 20.275 1.00 22.04 17 SER B O 1
ATOM 2526 N N . THR B 1 22 ? -55.190 97.957 20.809 1.00 21.40 18 THR B N 1
ATOM 2527 C CA . THR B 1 22 ? -54.272 99.113 20.762 1.00 20.75 18 THR B CA 1
ATOM 2528 C C . THR B 1 22 ? -53.799 99.417 19.326 1.00 21.39 18 THR B C 1
ATOM 2529 O O . THR B 1 22 ? -53.111 100.439 19.081 1.00 19.03 18 THR B O 1
ATOM 2533 N N . ALA B 1 23 ? -54.173 98.541 18.381 1.00 21.09 19 ALA B N 1
ATOM 2534 C CA . ALA B 1 23 ? -53.867 98.789 16.989 1.00 21.63 19 ALA B CA 1
ATOM 2535 C C . ALA B 1 23 ? -54.702 99.964 16.485 1.00 22.85 19 ALA B C 1
ATOM 2536 O O . ALA B 1 23 ? -55.788 100.214 17.012 1.00 21.77 19 ALA B O 1
ATOM 2538 N N . GLU B 1 24 ? -54.207 100.694 15.483 1.00 23.22 20 GLU B N 1
ATOM 2539 C CA . GLU B 1 24 ? -54.991 101.781 14.871 1.00 24.61 20 GLU B CA 1
ATOM 2540 C C . GLU B 1 24 ? -56.264 101.249 14.250 1.00 25.02 20 GLU B C 1
ATOM 2541 O O . GLU B 1 24 ? -56.319 100.100 13.848 1.00 23.49 20 GLU B O 1
ATOM 2547 N N . SER B 1 25 ? -57.293 102.103 14.162 1.00 25.51 21 SER B N 1
ATOM 2548 C CA . SER B 1 25 ? -58.605 101.688 13.651 1.00 25.01 21 SER B CA 1
ATOM 2549 C C . SER B 1 25 ? -58.585 101.394 12.164 1.00 23.77 21 SER B C 1
ATOM 2550 O O . SER B 1 25 ? -59.376 100.595 11.700 1.00 24.08 21 SER B O 1
ATOM 2553 N N . TRP B 1 26 ? -57.660 101.993 11.408 1.00 23.30 22 TRP B N 1
ATOM 2554 C CA . TRP B 1 26 ? -57.508 101.647 9.988 1.00 21.73 22 TRP B CA 1
ATOM 2555 C C . TRP B 1 26 ? -56.782 100.291 9.782 1.00 21.47 22 TRP B C 1
ATOM 2556 O O . TRP B 1 26 ? -56.743 99.770 8.668 1.00 20.25 22 TRP B O 1
ATOM 2567 N N . ASP B 1 27 ? -56.176 99.752 10.839 1.00 19.36 23 ASP B N 1
ATOM 2568 C CA . ASP B 1 27 ? -55.260 98.620 10.680 1.00 18.07 23 ASP B CA 1
ATOM 2569 C C . ASP B 1 27 ? -56.048 97.292 10.527 1.00 18.59 23 ASP B C 1
ATOM 2570 O O . ASP B 1 27 ? -57.282 97.242 10.739 1.00 19.30 23 ASP B O 1
ATOM 2575 N N . ASN B 1 28 ? -55.354 96.233 10.124 1.00 17.57 24 ASN B N 1
ATOM 2576 C CA . ASN B 1 28 ? -55.963 94.911 9.998 1.00 17.03 24 ASN B CA 1
ATOM 2577 C C . ASN B 1 28 ? -55.157 93.898 10.800 1.00 16.71 24 ASN B C 1
ATOM 2578 O O . ASN B 1 28 ? -54.119 93.420 10.336 1.00 17.30 24 ASN B O 1
ATOM 2583 N N . VAL B 1 29 ? -55.596 93.599 12.028 1.00 15.73 25 VAL B N 1
ATOM 2584 C CA . VAL B 1 29 ? -54.759 92.819 12.945 1.00 15.05 25 VAL B CA 1
ATOM 2585 C C . VAL B 1 29 ? -55.455 91.552 13.445 1.00 15.96 25 VAL B C 1
ATOM 2586 O O . VAL B 1 29 ? -56.683 91.432 13.337 1.00 15.71 25 VAL B O 1
ATOM 2590 N N . GLY B 1 30 ? -54.673 90.614 13.975 1.00 13.25 26 GLY B N 1
ATOM 2591 C CA . GLY B 1 30 ? -55.223 89.410 14.535 1.00 14.04 26 GLY B CA 1
ATOM 2592 C C . GLY B 1 30 ? -55.101 88.245 13.586 1.00 14.07 26 GLY B C 1
ATOM 2593 O O . GLY B 1 30 ? -54.195 88.223 12.741 1.00 13.54 26 GLY B O 1
ATOM 2594 N N . LEU B 1 31 ? -56.004 87.267 13.714 1.00 13.51 27 LEU B N 1
ATOM 2595 C CA . LEU B 1 31 ? -55.987 86.065 12.843 1.00 13.73 27 LEU B CA 1
ATOM 2596 C C . LEU B 1 31 ? -56.493 86.481 11.465 1.00 14.38 27 LEU B C 1
ATOM 2597 O O . LEU B 1 31 ? -57.660 86.800 11.307 1.00 16.84 27 LEU B O 1
ATOM 2602 N N . LEU B 1 32 ? -55.621 86.531 10.464 1.00 14.00 28 LEU B N 1
ATOM 2603 C CA . LEU B 1 32 ? -56.036 87.036 9.138 1.00 13.40 28 LEU B CA 1
ATOM 2604 C C . LEU B 1 32 ? -56.437 85.871 8.247 1.00 14.56 28 LEU B C 1
ATOM 2605 O O . LEU B 1 32 ? -57.320 86.000 7.380 1.00 15.55 28 LEU B O 1
ATOM 2610 N N . ILE B 1 33 ? -55.755 84.746 8.419 1.00 13.99 29 ILE B N 1
ATOM 2611 C CA . ILE B 1 33 ? -55.967 83.568 7.579 1.00 14.90 29 ILE B CA 1
ATOM 2612 C C . ILE B 1 33 ? -55.800 82.377 8.496 1.00 15.57 29 ILE B C 1
ATOM 2613 O O . ILE B 1 33 ? -54.713 82.179 9.037 1.00 14.98 29 ILE B O 1
ATOM 2618 N N . GLY B 1 34 ? -56.864 81.596 8.689 1.00 14.15 30 GLY B N 1
ATOM 2619 C CA . GLY B 1 34 ? -56.708 80.353 9.416 1.00 15.38 30 GLY B CA 1
ATOM 2620 C C . GLY B 1 34 ? -57.991 79.891 10.101 1.00 15.91 30 GLY B C 1
ATOM 2621 O O . GLY B 1 34 ? -59.071 80.269 9.722 1.00 15.71 30 GLY B O 1
ATOM 2622 N N . ASP B 1 35 ? -57.831 79.102 11.151 1.00 16.79 31 ASP B N 1
ATOM 2623 C CA . ASP B 1 35 ? -58.920 78.407 11.809 1.00 17.92 31 ASP B CA 1
ATOM 2624 C C . ASP B 1 35 ? -58.611 78.403 13.296 1.00 17.67 31 ASP B C 1
ATOM 2625 O O . ASP B 1 35 ? -57.604 77.855 13.689 1.00 18.56 31 ASP B O 1
ATOM 2630 N N . GLU B 1 36 ? -59.443 79.070 14.102 1.00 19.32 32 GLU B N 1
ATOM 2631 C CA . GLU B 1 36 ? -59.275 79.166 15.587 1.00 20.68 32 GLU B CA 1
ATOM 2632 C C . GLU B 1 36 ? -59.211 77.801 16.294 1.00 20.73 32 GLU B C 1
ATOM 2633 O O . GLU B 1 36 ? -58.627 77.646 17.385 1.00 20.55 32 GLU B O 1
ATOM 2639 N N . ASP B 1 37 ? -59.814 76.807 15.652 1.00 22.11 33 ASP B N 1
ATOM 2640 C CA . ASP B 1 37 ? -60.013 75.499 16.252 1.00 24.17 33 ASP B CA 1
ATOM 2641 C C . ASP B 1 37 ? -58.775 74.619 16.072 1.00 23.52 33 ASP B C 1
ATOM 2642 O O . ASP B 1 37 ? -58.618 73.596 16.750 1.00 24.05 33 ASP B O 1
ATOM 2647 N N . VAL B 1 38 ? -57.861 75.029 15.187 1.00 22.69 34 VAL B N 1
ATOM 2648 C CA . VAL B 1 38 ? -56.676 74.214 14.847 1.00 22.48 34 VAL B CA 1
ATOM 2649 C C . VAL B 1 38 ? -55.595 74.211 15.931 1.00 22.25 34 VAL B C 1
ATOM 2650 O O . VAL B 1 38 ? -55.291 75.249 16.504 1.00 20.15 34 VAL B O 1
ATOM 2654 N N . GLU B 1 39 ? -54.987 73.040 16.169 1.00 21.47 35 GLU B N 1
ATOM 2655 C CA . GLU B 1 39 ? -53.886 72.895 17.129 1.00 22.84 35 GLU B CA 1
ATOM 2656 C C . GLU B 1 39 ? -52.604 73.474 16.517 1.00 20.46 35 GLU B C 1
ATOM 2657 O O . GLU B 1 39 ? -52.286 73.192 15.372 1.00 21.14 35 GLU B O 1
ATOM 2663 N N . VAL B 1 40 ? -51.928 74.323 17.273 1.00 19.74 36 VAL B N 1
ATOM 2664 C CA . VAL B 1 40 ? -50.646 74.949 16.870 1.00 19.21 36 VAL B CA 1
ATOM 2665 C C . VAL B 1 40 ? -49.474 73.974 16.939 1.00 19.69 36 VAL B C 1
ATOM 2666 O O . VAL B 1 40 ? -49.199 73.398 18.000 1.00 20.09 36 VAL B O 1
ATOM 2670 N N . THR B 1 41 ? -48.775 73.783 15.830 1.00 19.22 37 THR B N 1
ATOM 2671 C CA . THR B 1 41 ? -47.654 72.831 15.838 1.00 19.95 37 THR B CA 1
ATOM 2672 C C . THR B 1 41 ? -46.299 73.510 16.000 1.00 20.07 37 THR B C 1
ATOM 2673 O O . THR B 1 41 ? -45.311 72.859 16.353 1.00 19.27 37 THR B O 1
ATOM 2677 N N . GLY B 1 42 ? -46.248 74.818 15.737 1.00 18.68 38 GLY B N 1
ATOM 2678 C CA . GLY B 1 42 ? -45.017 75.576 15.936 1.00 18.93 38 GLY B CA 1
ATOM 2679 C C . GLY B 1 42 ? -45.260 76.979 15.416 1.00 18.28 38 GLY B C 1
ATOM 2680 O O . GLY B 1 42 ? -46.158 77.178 14.589 1.00 17.72 38 GLY B O 1
ATOM 2681 N N . VAL B 1 43 ? -44.463 77.937 15.878 1.00 17.60 39 VAL B N 1
ATOM 2682 C CA . VAL B 1 43 ? -44.675 79.349 15.488 1.00 17.44 39 VAL B CA 1
ATOM 2683 C C . VAL B 1 43 ? -43.401 79.953 14.836 1.00 17.30 39 VAL B C 1
ATOM 2684 O O . VAL B 1 43 ? -42.316 79.924 15.432 1.00 17.14 39 VAL B O 1
ATOM 2688 N N . LEU B 1 44 ? -43.579 80.503 13.629 1.00 16.12 40 LEU B N 1
ATOM 2689 C CA . LEU B 1 44 ? -42.557 81.202 12.903 1.00 14.91 40 LEU B CA 1
ATOM 2690 C C . LEU B 1 44 ? -42.869 82.683 12.893 1.00 15.06 40 LEU B C 1
ATOM 2691 O O . LEU B 1 44 ? -43.955 83.090 12.442 1.00 14.36 40 LEU B O 1
ATOM 2696 N N . THR B 1 45 ? -41.950 83.494 13.418 1.00 15.03 41 THR B N 1
ATOM 2697 C CA . THR B 1 45 ? -42.117 84.976 13.347 1.00 15.36 41 THR B CA 1
ATOM 2698 C C . THR B 1 45 ? -41.525 85.610 12.060 1.00 15.41 41 THR B C 1
ATOM 2699 O O . THR B 1 45 ? -40.527 85.103 11.493 1.00 14.25 41 THR B O 1
ATOM 2703 N N . ALA B 1 46 ? -42.164 86.699 11.593 1.00 15.27 42 ALA B N 1
ATOM 2704 C CA . ALA B 1 46 ? -41.838 87.258 10.287 1.00 15.69 42 ALA B CA 1
ATOM 2705 C C . ALA B 1 46 ? -42.129 88.754 10.314 1.00 15.90 42 ALA B C 1
ATOM 2706 O O . ALA B 1 46 ? -42.966 89.191 11.111 1.00 15.40 42 ALA B O 1
ATOM 2708 N N . LEU B 1 47 ? -41.428 89.537 9.478 1.00 14.16 43 LEU B N 1
ATOM 2709 C CA . LEU B 1 47 ? -41.840 90.925 9.235 1.00 14.27 43 LEU B CA 1
ATOM 2710 C C . LEU B 1 47 ? -42.964 90.953 8.212 1.00 13.30 43 LEU B C 1
ATOM 2711 O O . LEU B 1 47 ? -44.066 91.469 8.486 1.00 14.10 43 LEU B O 1
ATOM 2716 N N . ASP B 1 48 ? -42.675 90.410 7.030 1.00 12.51 44 ASP B N 1
ATOM 2717 C CA . ASP B 1 48 ? -43.609 90.285 5.934 1.00 13.24 44 ASP B CA 1
ATOM 2718 C C . ASP B 1 48 ? -43.723 88.804 5.663 1.00 14.19 44 ASP B C 1
ATOM 2719 O O . ASP B 1 48 ? -42.678 88.120 5.555 1.00 14.10 44 ASP B O 1
ATOM 2724 N N . CYS B 1 49 ? -44.965 88.327 5.499 1.00 13.84 45 CYS B N 1
ATOM 2725 C CA . CYS B 1 49 ? -45.208 86.908 5.221 1.00 13.46 45 CYS B CA 1
ATOM 2726 C C . CYS B 1 49 ? -45.079 86.693 3.709 1.00 13.29 45 CYS B C 1
ATOM 2727 O O . CYS B 1 49 ? -46.068 86.766 3.004 1.00 12.30 45 CYS B O 1
ATOM 2730 N N . THR B 1 50 ? -43.852 86.535 3.201 1.00 13.21 46 THR B N 1
ATOM 2731 C CA . THR B 1 50 ? -43.656 86.337 1.756 1.00 12.84 46 THR B CA 1
ATOM 2732 C C . THR B 1 50 ? -43.791 84.855 1.410 1.00 13.61 46 THR B C 1
ATOM 2733 O O . THR B 1 50 ? -43.915 84.005 2.328 1.00 11.51 46 THR B O 1
ATOM 2737 N N . LEU B 1 51 ? -43.727 84.524 0.111 1.00 14.75 47 LEU B N 1
ATOM 2738 C CA . LEU B 1 51 ? -43.857 83.097 -0.273 1.00 16.36 47 LEU B CA 1
ATOM 2739 C C . LEU B 1 51 ? -42.754 82.269 0.356 1.00 16.66 47 LEU B C 1
ATOM 2740 O O . LEU B 1 51 ? -42.978 81.114 0.792 1.00 17.19 47 LEU B O 1
ATOM 2745 N N . GLU B 1 52 ? -41.546 82.832 0.436 1.00 17.05 48 GLU B N 1
ATOM 2746 C CA . GLU B 1 52 ? -40.425 82.077 1.006 1.00 17.89 48 GLU B CA 1
ATOM 2747 C C . GLU B 1 52 ? -40.646 81.813 2.479 1.00 16.59 48 GLU B C 1
ATOM 2748 O O . GLU B 1 52 ? -40.196 80.809 2.983 1.00 16.49 48 GLU B O 1
ATOM 2754 N N . VAL B 1 53 ? -41.338 82.723 3.176 1.00 15.59 49 VAL B N 1
ATOM 2755 C CA . VAL B 1 53 ? -41.623 82.520 4.599 1.00 14.45 49 VAL B CA 1
ATOM 2756 C C . VAL B 1 53 ? -42.615 81.330 4.790 1.00 14.95 49 VAL B C 1
ATOM 2757 O O . VAL B 1 53 ? -42.462 80.492 5.683 1.00 14.67 49 VAL B O 1
ATOM 2761 N N . VAL B 1 54 ? -43.623 81.292 3.950 1.00 15.32 50 VAL B N 1
ATOM 2762 C CA . VAL B 1 54 ? -44.612 80.217 3.980 1.00 17.12 50 VAL B CA 1
ATOM 2763 C C . VAL B 1 54 ? -43.907 78.877 3.714 1.00 18.77 50 VAL B C 1
ATOM 2764 O O . VAL B 1 54 ? -44.095 77.925 4.474 1.00 19.70 50 VAL B O 1
ATOM 2768 N N . ASN B 1 55 ? -43.065 78.846 2.672 1.00 19.45 51 ASN B N 1
ATOM 2769 C CA . ASN B 1 55 ? -42.213 77.674 2.370 1.00 20.24 51 ASN B CA 1
ATOM 2770 C C . ASN B 1 55 ? -41.359 77.268 3.537 1.00 19.07 51 ASN B C 1
ATOM 2771 O O . ASN B 1 55 ? -41.218 76.071 3.824 1.00 20.00 51 ASN B O 1
ATOM 2776 N N . GLU B 1 56 ? -40.781 78.247 4.232 1.00 18.30 52 GLU B N 1
ATOM 2777 C CA . GLU B 1 56 ? -39.980 77.956 5.434 1.00 18.26 52 GLU B CA 1
ATOM 2778 C C . GLU B 1 56 ? -40.827 77.290 6.547 1.00 17.31 52 GLU B C 1
ATOM 2779 O O . GLU B 1 56 ? -40.373 76.346 7.199 1.00 17.21 52 GLU B O 1
ATOM 2785 N N . ALA B 1 57 ? -42.032 77.811 6.798 1.00 17.18 53 ALA B N 1
ATOM 2786 C CA . ALA B 1 57 ? -42.941 77.208 7.814 1.00 17.43 53 ALA B CA 1
ATOM 2787 C C . ALA B 1 57 ? -43.303 75.773 7.444 1.00 18.12 53 ALA B C 1
ATOM 2788 O O . ALA B 1 57 ? -43.246 74.906 8.283 1.00 19.20 53 ALA B O 1
ATOM 2790 N N . ILE B 1 58 ? -43.652 75.540 6.183 1.00 19.06 54 ILE B N 1
ATOM 2791 C CA . ILE B 1 58 ? -43.943 74.190 5.708 1.00 21.25 54 ILE B CA 1
ATOM 2792 C C . ILE B 1 58 ? -42.761 73.248 5.953 1.00 23.02 54 ILE B C 1
ATOM 2793 O O . ILE B 1 58 ? -42.933 72.127 6.483 1.00 22.57 54 ILE B O 1
ATOM 2798 N N . GLU B 1 59 ? -41.561 73.711 5.586 1.00 24.33 55 GLU B N 1
ATOM 2799 C CA . GLU B 1 59 ? -40.353 72.901 5.676 1.00 27.19 55 GLU B CA 1
ATOM 2800 C C . GLU B 1 59 ? -40.071 72.528 7.126 1.00 25.53 55 GLU B C 1
ATOM 2801 O O . GLU B 1 59 ? -39.626 71.414 7.403 1.00 24.32 55 GLU B O 1
ATOM 2807 N N . LYS B 1 60 ? -40.345 73.461 8.040 1.00 24.08 56 LYS B N 1
ATOM 2808 C CA . LYS B 1 60 ? -40.146 73.234 9.465 1.00 23.07 56 LYS B CA 1
ATOM 2809 C C . LYS B 1 60 ? -41.245 72.504 10.207 1.00 22.35 56 LYS B C 1
ATOM 2810 O O . LYS B 1 60 ? -41.066 72.193 11.371 1.00 22.11 56 LYS B O 1
ATOM 2816 N N . GLY B 1 61 ? -42.375 72.256 9.566 1.00 22.24 57 GLY B N 1
ATOM 2817 C CA . GLY B 1 61 ? -43.514 71.614 10.238 1.00 22.59 57 GLY B CA 1
ATOM 2818 C C . GLY B 1 61 ? -44.266 72.546 11.179 1.00 23.31 57 GLY B C 1
ATOM 2819 O O . GLY B 1 61 ? -44.965 72.096 12.099 1.00 22.19 57 GLY B O 1
ATOM 2820 N N . TYR B 1 62 ? -44.133 73.862 10.964 1.00 22.21 58 TYR B N 1
ATOM 2821 C CA . TYR B 1 62 ? -44.894 74.840 11.772 1.00 20.30 58 TYR B CA 1
ATOM 2822 C C . TYR B 1 62 ? -46.160 75.285 11.040 1.00 19.30 58 TYR B C 1
ATOM 2823 O O . TYR B 1 62 ? -46.084 75.611 9.860 1.00 20.04 58 TYR B O 1
ATOM 2832 N N . ASN B 1 63 ? -47.298 75.358 11.731 1.00 17.25 59 ASN B N 1
ATOM 2833 C CA . ASN B 1 63 ? -48.551 75.713 11.040 1.00 16.93 59 ASN B CA 1
ATOM 2834 C C . ASN B 1 63 ? -49.073 77.106 11.381 1.00 16.41 59 ASN B C 1
ATOM 2835 O O . ASN B 1 63 ? -50.204 77.435 11.043 1.00 17.12 59 ASN B O 1
ATOM 2840 N N . THR B 1 64 ? -48.257 77.908 12.053 1.00 15.28 60 THR B N 1
ATOM 2841 C CA . THR B 1 64 ? -48.670 79.242 12.491 1.00 15.86 60 THR B CA 1
ATOM 2842 C C . THR B 1 64 ? -47.532 80.216 12.199 1.00 16.10 60 THR B C 1
ATOM 2843 O O . THR B 1 64 ? -46.360 79.929 12.535 1.00 15.39 60 THR B O 1
ATOM 2847 N N . ILE B 1 65 ? -47.883 81.335 11.553 1.00 13.61 61 ILE B N 1
ATOM 2848 C CA . ILE B 1 65 ? -46.932 82.391 11.212 1.00 13.45 61 ILE B CA 1
ATOM 2849 C C . ILE B 1 65 ? -47.498 83.637 11.873 1.00 13.86 61 ILE B C 1
ATOM 2850 O O . ILE B 1 65 ? -48.669 83.920 11.709 1.00 15.06 61 ILE B O 1
ATOM 2855 N N . ILE B 1 66 ? -46.693 84.305 12.691 1.00 13.16 62 ILE B N 1
ATOM 2856 C CA . ILE B 1 66 ? -47.041 85.641 13.168 1.00 14.68 62 ILE B CA 1
ATOM 2857 C C . ILE B 1 66 ? -46.156 86.705 12.468 1.00 14.65 62 ILE B C 1
ATOM 2858 O O . ILE B 1 66 ? -44.933 86.755 12.664 1.00 13.49 62 ILE B O 1
ATOM 2863 N N . SER B 1 67 ? -46.784 87.569 11.674 1.00 14.05 63 SER B N 1
ATOM 2864 C CA . SER B 1 67 ? -46.043 88.603 10.982 1.00 14.00 63 SER B CA 1
ATOM 2865 C C . SER B 1 67 ? -46.353 89.948 11.630 1.00 14.34 63 SER B C 1
ATOM 2866 O O . SER B 1 67 ? -47.375 90.102 12.353 1.00 15.65 63 SER B O 1
ATOM 2869 N N . HIS B 1 68 ? -45.449 90.900 11.421 1.00 13.82 64 HIS B N 1
ATOM 2870 C CA . HIS B 1 68 ? -45.729 92.273 11.772 1.00 13.58 64 HIS B CA 1
ATOM 2871 C C . HIS B 1 68 ? -46.704 92.870 10.748 1.00 13.53 64 HIS B C 1
ATOM 2872 O O . HIS B 1 68 ? -47.820 93.276 11.096 1.00 15.05 64 HIS B O 1
ATOM 2879 N N . HIS B 1 69 ? -46.318 92.866 9.473 1.00 13.48 65 HIS B N 1
ATOM 2880 C CA . HIS B 1 69 ? -47.124 93.499 8.440 1.00 12.87 65 HIS B CA 1
ATOM 2881 C C . HIS B 1 69 ? -48.277 92.586 8.045 1.00 13.81 65 HIS B C 1
ATOM 2882 O O . HIS B 1 69 ? -48.066 91.387 7.867 1.00 13.25 65 HIS B O 1
ATOM 2889 N N . PRO B 1 70 ? -49.486 93.152 7.913 1.00 13.95 66 PRO B N 1
ATOM 2890 C CA . PRO B 1 70 ? -50.653 92.322 7.552 1.00 15.19 66 PRO B CA 1
ATOM 2891 C C . PRO B 1 70 ? -50.585 91.963 6.068 1.00 15.44 66 PRO B C 1
ATOM 2892 O O . PRO B 1 70 ? -50.476 92.828 5.210 1.00 14.72 66 PRO B O 1
ATOM 2896 N N . LEU B 1 71 ? -50.594 90.669 5.780 1.00 16.01 67 LEU B N 1
ATOM 2897 C CA . LEU B 1 71 ? -50.537 90.210 4.415 1.00 16.84 67 LEU B CA 1
ATOM 2898 C C . LEU B 1 71 ? -51.797 90.687 3.676 1.00 18.29 67 LEU B C 1
ATOM 2899 O O . LEU B 1 71 ? -51.755 90.949 2.475 1.00 18.06 67 LEU B O 1
ATOM 2904 N N . ILE B 1 72 ? -52.923 90.711 4.382 1.00 19.02 68 ILE B N 1
ATOM 2905 C CA . ILE B 1 72 ? -54.162 91.261 3.810 1.00 21.88 68 ILE B CA 1
ATOM 2906 C C . ILE B 1 72 ? -54.345 92.584 4.523 1.00 23.74 68 ILE B C 1
ATOM 2907 O O . ILE B 1 72 ? -54.502 92.607 5.742 1.00 23.57 68 ILE B O 1
ATOM 2912 N N . PHE B 1 73 ? -54.261 93.679 3.788 1.00 26.82 69 PHE B N 1
ATOM 2913 C CA . PHE B 1 73 ? -54.420 94.980 4.417 1.00 31.32 69 PHE B CA 1
ATOM 2914 C C . PHE B 1 73 ? -55.725 95.603 3.959 1.00 33.42 69 P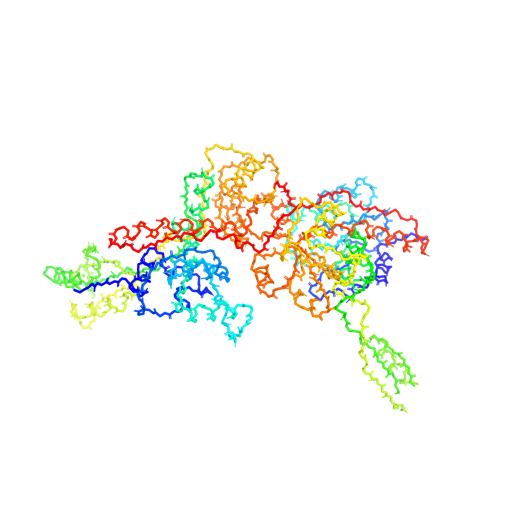HE B C 1
ATOM 2915 O O . PHE B 1 73 ? -56.688 95.656 4.711 1.00 34.43 69 PHE B O 1
ATOM 2923 N N . LYS B 1 74 ? -55.787 96.051 2.721 1.00 35.26 70 LYS B N 1
ATOM 2924 C CA . LYS B 1 74 ? -57.088 96.398 2.210 1.00 37.60 70 LYS B CA 1
ATOM 2925 C C . LYS B 1 74 ? -57.728 95.105 1.667 1.00 37.85 70 LYS B C 1
ATOM 2926 O O . LYS B 1 74 ? -57.036 94.209 1.178 1.00 38.86 70 LYS B O 1
ATOM 2932 N N . GLY B 1 75 ? -59.036 94.974 1.778 1.00 37.78 71 GLY B N 1
ATOM 2933 C CA . GLY B 1 75 ? -59.647 93.729 1.348 1.00 36.68 71 GLY B CA 1
ATOM 2934 C C . GLY B 1 75 ? -59.109 93.227 0.010 1.00 36.49 71 GLY B C 1
ATOM 2935 O O . GLY B 1 75 ? -58.919 94.006 -0.928 1.00 35.88 71 GLY B O 1
ATOM 2936 N N . VAL B 1 76 ? -58.866 91.922 -0.100 1.00 34.94 72 VAL B N 1
ATOM 2937 C CA . VAL B 1 76 ? -58.462 91.384 -1.388 1.00 33.82 72 VAL B CA 1
ATOM 2938 C C . VAL B 1 76 ? -59.721 91.171 -2.216 1.00 31.76 72 VAL B C 1
ATOM 2939 O O . VAL B 1 76 ? -60.742 90.752 -1.684 1.00 31.85 72 VAL B O 1
ATOM 2943 N N . THR B 1 77 ? -59.681 91.530 -3.495 1.00 29.71 73 THR B N 1
ATOM 2944 C CA . THR B 1 77 ? -60.837 91.312 -4.363 1.00 27.66 73 THR B CA 1
ATOM 2945 C C . THR B 1 77 ? -60.746 90.014 -5.175 1.00 26.13 73 THR B C 1
ATOM 2946 O O . THR B 1 77 ? -61.719 89.619 -5.829 1.00 24.77 73 THR B O 1
ATOM 2950 N N . SER B 1 78 ? -59.585 89.363 -5.130 1.00 23.24 74 SER B N 1
ATOM 2951 C CA . SER B 1 78 ? -59.445 88.047 -5.768 1.00 22.86 74 SER B CA 1
ATOM 2952 C C . SER B 1 78 ? -58.360 87.204 -5.136 1.00 21.53 74 SER B C 1
ATOM 2953 O O . SER B 1 78 ? -57.462 87.715 -4.471 1.00 21.00 74 SER B O 1
ATOM 2956 N N . LEU B 1 79 ? -58.428 85.896 -5.377 1.00 20.25 75 LEU B N 1
ATOM 2957 C CA . LEU B 1 79 ? -57.435 84.978 -4.841 1.00 19.10 75 LEU B CA 1
ATOM 2958 C C . LEU B 1 79 ? -57.029 84.045 -5.974 1.00 19.10 75 LEU B C 1
ATOM 2959 O O . LEU B 1 79 ? -57.503 82.898 -6.082 1.00 17.18 75 LEU B O 1
ATOM 2964 N N . LYS B 1 80 ? -56.212 84.601 -6.863 1.00 18.57 76 LYS B N 1
ATOM 2965 C CA . LYS B 1 80 ? -55.679 83.883 -8.023 1.00 19.12 76 LYS B CA 1
ATOM 2966 C C . LYS B 1 80 ? -54.258 83.393 -7.757 1.00 19.31 76 LYS B C 1
ATOM 2967 O O . LYS B 1 80 ? -53.646 83.803 -6.756 1.00 20.24 76 LYS B O 1
ATOM 2973 N N . ALA B 1 81 ? -53.742 82.519 -8.630 1.00 20.01 77 ALA B N 1
ATOM 2974 C CA . ALA B 1 81 ? -52.414 81.947 -8.479 1.00 20.05 77 ALA B CA 1
ATOM 2975 C C . ALA B 1 81 ? -51.349 82.912 -8.966 1.00 22.20 77 ALA B C 1
ATOM 2976 O O . ALA B 1 81 ? -50.593 82.592 -9.879 1.00 23.41 77 ALA B O 1
ATOM 2978 N N . ASN B 1 82 ? -51.275 84.081 -8.356 1.00 22.85 78 ASN B N 1
ATOM 2979 C CA . ASN B 1 82 ? -50.436 85.153 -8.850 1.00 24.15 78 ASN B CA 1
ATOM 2980 C C . ASN B 1 82 ? -50.305 86.153 -7.699 1.00 22.76 78 ASN B C 1
ATOM 2981 O O . ASN B 1 82 ? -51.230 86.298 -6.905 1.00 20.52 78 ASN B O 1
ATOM 2986 N N . GLY B 1 83 ? -49.149 86.807 -7.597 1.00 21.44 79 GLY B N 1
ATOM 2987 C CA . GLY B 1 83 ? -48.981 87.935 -6.690 1.00 19.53 79 GLY B CA 1
ATOM 2988 C C . GLY B 1 83 ? -49.245 87.511 -5.266 1.00 17.45 79 GLY B C 1
ATOM 2989 O O . GLY B 1 83 ? -48.763 86.471 -4.826 1.00 16.77 79 GLY B O 1
ATOM 2990 N N . TYR B 1 84 ? -49.995 88.328 -4.552 1.00 16.21 80 TYR B N 1
ATOM 2991 C CA . TYR B 1 84 ? -50.314 88.042 -3.142 1.00 17.23 80 TYR B CA 1
ATOM 2992 C C . TYR B 1 84 ? -51.304 86.867 -3.072 1.00 16.06 80 TYR B C 1
ATOM 2993 O O . TYR B 1 84 ? -51.291 86.106 -2.120 1.00 16.69 80 TYR B O 1
ATOM 3002 N N . GLY B 1 85 ? -52.133 86.703 -4.097 1.00 16.32 81 GLY B N 1
ATOM 3003 C CA . GLY B 1 85 ? -53.021 85.527 -4.181 1.00 17.35 81 GLY B CA 1
ATOM 3004 C C . GLY B 1 85 ? -52.319 84.191 -4.021 1.00 17.82 81 GLY B C 1
ATOM 3005 O O . GLY B 1 85 ? -52.806 83.295 -3.342 1.00 18.08 81 GLY B O 1
ATOM 3006 N N . LEU B 1 86 ? -51.141 84.067 -4.613 1.00 17.84 82 LEU B N 1
ATOM 3007 C CA . LEU B 1 86 ? -50.372 82.829 -4.555 1.00 19.52 82 LEU B CA 1
ATOM 3008 C C . LEU B 1 86 ? -49.925 82.514 -3.112 1.00 18.05 82 LEU B C 1
ATOM 3009 O O . LEU B 1 86 ? -49.952 81.356 -2.676 1.00 18.40 82 LEU B O 1
ATOM 3014 N N . ILE B 1 87 ? -49.546 83.540 -2.350 1.00 16.06 83 ILE B N 1
ATOM 3015 C CA . ILE B 1 87 ? -49.139 83.354 -0.966 1.00 15.19 83 ILE B CA 1
ATOM 3016 C C . ILE B 1 87 ? -50.358 82.943 -0.112 1.00 14.36 83 ILE B C 1
ATOM 3017 O O . ILE B 1 87 ? -50.286 82.002 0.727 1.00 12.26 83 ILE B O 1
ATOM 3022 N N . ILE B 1 88 ? -51.465 83.668 -0.302 1.00 13.01 84 ILE B N 1
ATOM 3023 C CA . ILE B 1 88 ? -52.659 83.423 0.508 1.00 13.13 84 ILE B CA 1
ATOM 3024 C C . ILE B 1 88 ? -53.172 81.990 0.266 1.00 13.51 84 ILE B C 1
ATOM 3025 O O . ILE B 1 88 ? -53.502 81.244 1.196 1.00 14.21 84 ILE B O 1
ATOM 3030 N N . ARG B 1 89 ? -53.255 81.640 -1.002 1.00 13.47 85 ARG B N 1
ATOM 3031 C CA . ARG B 1 89 ? -53.684 80.293 -1.423 1.00 14.69 85 ARG B CA 1
ATOM 3032 C C . ARG B 1 89 ? -52.763 79.217 -0.883 1.00 14.98 85 ARG B C 1
ATOM 3033 O O . ARG B 1 89 ? -53.211 78.156 -0.509 1.00 16.92 85 ARG B O 1
ATOM 3041 N N . LYS B 1 90 ? -51.464 79.485 -0.849 1.00 15.31 86 LYS B N 1
ATOM 3042 C CA . LYS B 1 90 ? -50.532 78.478 -0.345 1.00 16.36 86 LYS B CA 1
ATOM 3043 C C . LYS B 1 90 ? -50.703 78.265 1.144 1.00 16.18 86 LYS B C 1
ATOM 3044 O O . LYS B 1 90 ? -50.595 77.134 1.608 1.00 14.25 86 LYS B O 1
ATOM 3050 N N . LEU B 1 91 ? -50.985 79.345 1.895 1.00 15.56 87 LEU B N 1
ATOM 3051 C CA . LEU B 1 91 ? -51.292 79.233 3.350 1.00 15.31 87 LEU B CA 1
ATOM 3052 C C . LEU B 1 91 ? -52.493 78.322 3.565 1.00 14.58 87 LEU B C 1
ATOM 3053 O O . LEU B 1 91 ? -52.491 77.411 4.395 1.00 15.76 87 LEU B O 1
ATOM 3058 N N . ILE B 1 92 ? -53.539 78.599 2.806 1.00 14.92 88 ILE B N 1
ATOM 3059 C CA . ILE B 1 92 ? -54.791 77.866 2.965 1.00 14.44 88 ILE B CA 1
ATOM 3060 C C . ILE B 1 92 ? -54.628 76.413 2.555 1.00 15.42 88 ILE B C 1
ATOM 3061 O O . ILE B 1 92 ? -55.046 75.495 3.277 1.00 16.04 88 ILE B O 1
ATOM 3066 N N . GLN B 1 93 ? -53.976 76.199 1.427 1.00 14.76 89 GLN B N 1
ATOM 3067 C CA . GLN B 1 93 ? -53.808 74.849 0.939 1.00 18.39 89 GLN B CA 1
ATOM 3068 C C . GLN B 1 93 ? -52.995 73.981 1.885 1.00 19.36 89 GLN B C 1
ATOM 3069 O O . GLN B 1 93 ? -53.285 72.791 2.003 1.00 19.78 89 GLN B O 1
ATOM 3075 N N . HIS B 1 94 ? -52.030 74.582 2.588 1.00 17.66 90 HIS B N 1
ATOM 3076 C CA . HIS B 1 94 ? -51.227 73.853 3.572 1.0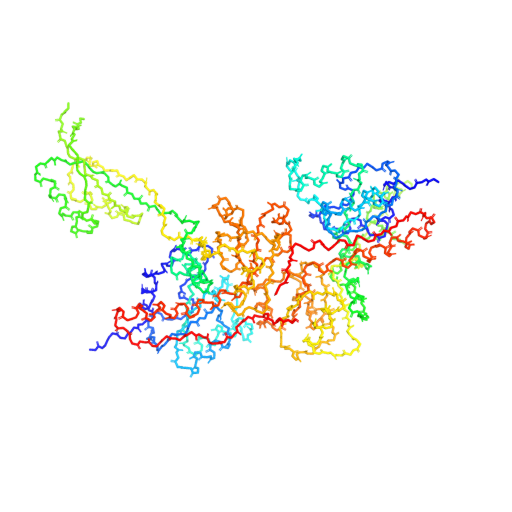0 18.37 90 HIS B CA 1
ATOM 3077 C C . HIS B 1 94 ? -51.689 73.996 4.985 1.00 18.42 90 HIS B C 1
ATOM 3078 O O . HIS B 1 94 ? -50.954 73.632 5.902 1.00 19.16 90 HIS B O 1
ATOM 3085 N N . ASP B 1 95 ? -52.901 74.537 5.193 1.00 19.86 91 ASP B N 1
ATOM 3086 C CA . ASP B 1 95 ? -53.446 74.677 6.559 1.00 20.07 91 ASP B CA 1
ATOM 3087 C C . ASP B 1 95 ? -52.502 75.449 7.487 1.00 18.77 91 ASP B C 1
ATOM 3088 O O . ASP B 1 95 ? -52.323 75.106 8.649 1.00 19.03 91 ASP B O 1
ATOM 3093 N N . ILE B 1 96 ? -51.903 76.518 6.944 1.00 18.31 92 ILE B N 1
ATOM 3094 C CA . ILE B 1 96 ? -51.090 77.421 7.737 1.00 16.64 92 ILE B CA 1
ATOM 3095 C C . ILE B 1 96 ? -51.932 78.621 8.184 1.00 17.02 92 ILE B C 1
ATOM 3096 O O . ILE B 1 96 ? -52.691 79.225 7.394 1.00 17.65 92 ILE B O 1
ATOM 3101 N N . ASN B 1 97 ? -51.811 78.950 9.463 1.00 16.14 93 ASN B N 1
ATOM 3102 C CA . ASN B 1 97 ? -52.493 80.073 10.036 1.00 15.69 93 ASN B CA 1
ATOM 3103 C C . ASN B 1 97 ? -51.561 81.282 10.103 1.00 15.23 93 ASN B C 1
ATOM 3104 O O . ASN B 1 97 ? -50.382 81.144 10.457 1.00 15.70 93 ASN B O 1
ATOM 3109 N N . LEU B 1 98 ? -52.101 82.457 9.785 1.00 14.12 94 LEU B N 1
ATOM 3110 C CA . LEU B 1 98 ? -51.315 83.675 9.762 1.00 13.45 94 LEU B CA 1
ATOM 3111 C C . LEU B 1 98 ? -51.984 84.700 10.661 1.00 13.17 94 LEU B C 1
ATOM 3112 O O . LEU B 1 98 ? -53.137 85.065 10.449 1.00 13.44 94 LEU B O 1
ATOM 3117 N N . ILE B 1 99 ? -51.238 85.158 11.652 1.00 12.23 95 ILE B N 1
ATOM 3118 C CA . ILE B 1 99 ? -51.711 86.197 12.546 1.00 12.96 95 ILE B CA 1
ATOM 3119 C C . ILE B 1 99 ? -50.859 87.443 12.290 1.00 13.15 95 ILE B C 1
ATOM 3120 O O . ILE B 1 99 ? -49.658 87.314 12.122 1.00 14.08 95 ILE B O 1
ATOM 3125 N N . ALA B 1 100 ? -51.480 88.621 12.259 1.00 12.54 96 ALA B N 1
ATOM 3126 C CA . ALA B 1 100 ? -50.762 89.873 12.120 1.00 13.62 96 ALA B CA 1
ATOM 3127 C C . ALA B 1 100 ? -50.785 90.606 13.461 1.00 13.57 96 ALA B C 1
ATOM 3128 O O . ALA B 1 100 ? -51.867 90.889 14.024 1.00 14.99 96 ALA B O 1
ATOM 3130 N N . MET B 1 101 ? -49.606 90.922 13.968 1.00 14.26 97 MET B N 1
ATOM 3131 C CA . MET B 1 101 ? -49.467 91.798 15.134 1.00 15.24 97 MET B CA 1
ATOM 3132 C C . MET B 1 101 ? -48.813 93.060 14.630 1.00 13.79 97 MET B C 1
ATOM 3133 O O . MET B 1 101 ? -47.575 93.172 14.639 1.00 12.67 97 MET B O 1
ATOM 3138 N N . HIS B 1 102 ? -49.649 93.998 14.170 1.00 13.16 98 HIS B N 1
ATOM 3139 C CA . HIS B 1 102 ? -49.123 95.134 13.425 1.00 13.02 98 HIS B CA 1
ATOM 3140 C C . HIS B 1 102 ? -48.980 96.347 14.338 1.00 13.66 98 HIS B C 1
ATOM 3141 O O . HIS B 1 102 ? -48.117 96.315 15.218 1.00 14.51 98 HIS B O 1
ATOM 3148 N N . THR B 1 103 ? -49.864 97.350 14.206 1.00 13.56 99 THR B N 1
ATOM 3149 C CA . THR B 1 103 ? -49.636 98.600 14.960 1.00 14.13 99 THR B CA 1
ATOM 3150 C C . THR B 1 103 ? -49.776 98.381 16.467 1.00 14.85 99 THR B C 1
ATOM 3151 O O . THR B 1 103 ? -49.185 99.124 17.227 1.00 15.96 99 THR B O 1
ATOM 3155 N N . ASN B 1 104 ? -50.537 97.360 16.910 1.00 15.18 100 ASN B N 1
ATOM 3156 C CA . ASN B 1 104 ? -50.437 96.944 18.323 1.00 14.57 100 ASN B CA 1
ATOM 3157 C C . ASN B 1 104 ? -49.025 96.628 18.813 1.00 14.03 100 ASN B C 1
ATOM 3158 O O . ASN B 1 104 ? -48.658 96.961 19.944 1.00 13.24 100 ASN B O 1
ATOM 3163 N N . LEU B 1 105 ? -48.211 96.041 17.954 1.00 14.33 101 LEU B N 1
ATOM 3164 C CA . LEU B 1 105 ? -46.808 95.792 18.306 1.00 14.60 101 LEU B CA 1
ATOM 3165 C C . LEU B 1 105 ? -45.950 97.051 18.162 1.00 15.17 101 LEU B C 1
ATOM 3166 O O . LEU B 1 105 ? -44.978 97.202 18.886 1.00 17.38 101 LEU B O 1
ATOM 3171 N N . ASP B 1 106 ? -46.321 97.957 17.245 1.00 15.78 102 ASP B N 1
ATOM 3172 C CA . ASP B 1 106 ? -45.656 99.279 17.119 1.00 16.29 102 ASP B CA 1
ATOM 3173 C C . ASP B 1 106 ? -45.777 100.168 18.379 1.00 16.36 102 ASP B C 1
ATOM 3174 O O . ASP B 1 106 ? -44.855 100.946 18.711 1.00 15.48 102 ASP B O 1
ATOM 3179 N N . VAL B 1 107 ? -46.892 100.013 19.090 1.00 16.66 103 VAL B N 1
ATOM 3180 C CA . VAL B 1 107 ? -47.193 100.883 20.229 1.00 15.97 103 VAL B CA 1
ATOM 3181 C C . VAL B 1 107 ? -47.001 100.217 21.586 1.00 16.82 103 VAL B C 1
ATOM 3182 O O . VAL B 1 107 ? -47.188 100.817 22.639 1.00 15.94 103 VAL B O 1
ATOM 3186 N N . ASN B 1 108 ? -46.582 98.970 21.559 1.00 17.10 104 ASN B N 1
ATOM 3187 C CA . ASN B 1 108 ? -46.397 98.231 22.788 1.00 17.60 104 ASN B CA 1
ATOM 3188 C C . ASN B 1 108 ? -45.104 98.619 23.542 1.00 18.62 104 ASN B C 1
ATOM 3189 O O . ASN B 1 108 ? -44.042 98.778 22.896 1.00 17.98 104 ASN B O 1
ATOM 3194 N N . PRO B 1 109 ? -45.175 98.700 24.907 1.00 19.12 105 PRO B N 1
ATOM 3195 C CA . PRO B 1 109 ? -43.985 98.949 25.715 1.00 19.78 105 PRO B CA 1
ATOM 3196 C C . PRO B 1 109 ? -42.851 97.981 25.420 1.00 20.88 105 PRO B C 1
ATOM 3197 O O . PRO B 1 109 ? -41.716 98.335 25.653 1.00 21.62 105 PRO B O 1
ATOM 3201 N N . TYR B 1 110 ? -43.139 96.769 24.930 1.00 21.35 106 TYR B N 1
ATOM 3202 C CA . TYR B 1 110 ? -42.059 95.819 24.578 1.00 23.20 106 TYR B CA 1
ATOM 3203 C C . TYR B 1 110 ? -41.950 95.579 23.077 1.00 20.90 106 TYR B C 1
ATOM 3204 O O . TYR B 1 110 ? -41.272 94.641 22.631 1.00 20.54 106 TYR B O 1
ATOM 3213 N N . GLY B 1 111 ? -42.609 96.447 22.309 1.00 19.96 107 GLY B N 1
ATOM 3214 C CA . GLY B 1 111 ? -42.805 96.222 20.864 1.00 18.13 107 GLY B CA 1
ATOM 3215 C C . GLY B 1 111 ? -41.675 96.755 20.003 1.00 16.99 107 GLY B C 1
ATOM 3216 O O . GLY B 1 111 ? -40.582 96.927 20.499 1.00 15.84 107 GLY B O 1
ATOM 3217 N N . VAL B 1 112 ? -41.972 97.059 18.726 1.00 15.88 108 VAL B N 1
ATOM 3218 C CA . VAL B 1 112 ? -40.963 97.357 17.676 1.00 15.05 108 VAL B CA 1
ATOM 3219 C C . VAL B 1 112 ? -39.919 98.427 18.079 1.00 15.49 108 VAL B C 1
ATOM 3220 O O . VAL B 1 112 ? -38.706 98.292 17.860 1.00 15.81 108 VAL B O 1
ATOM 3224 N N . ASN B 1 113 ? -40.412 99.481 18.685 1.00 16.23 109 ASN B N 1
ATOM 3225 C CA . ASN B 1 113 ? -39.545 100.602 19.082 1.00 16.34 109 ASN B CA 1
ATOM 3226 C C . ASN B 1 113 ? -38.686 100.425 20.317 1.00 16.69 109 ASN B C 1
ATOM 3227 O O . ASN B 1 113 ? -37.514 100.819 20.297 1.00 14.79 109 ASN B O 1
ATOM 3232 N N . MET B 1 114 ? -39.231 99.764 21.351 1.00 17.70 110 MET B N 1
ATOM 3233 C CA . MET B 1 114 ? -38.374 99.215 22.443 1.00 16.64 110 MET B CA 1
ATOM 3234 C C . MET B 1 114 ? -37.287 98.317 21.875 1.00 17.41 110 MET B C 1
ATOM 3235 O O . MET B 1 114 ? -36.107 98.465 22.244 1.00 17.81 110 MET B O 1
ATOM 3240 N N . MET B 1 115 ? -37.663 97.411 20.957 1.00 17.73 111 MET B N 1
ATOM 3241 C CA . MET B 1 115 ? -36.712 96.500 20.310 1.00 16.28 111 MET B CA 1
ATOM 3242 C C . MET B 1 115 ? -35.652 97.256 19.513 1.00 16.79 111 MET B C 1
ATOM 3243 O O . MET B 1 115 ? -34.470 96.957 19.619 1.00 16.28 111 MET B O 1
ATOM 3248 N N . LEU B 1 116 ? -36.070 98.216 18.695 1.00 16.37 112 LEU B N 1
ATOM 3249 C CA . LEU B 1 116 ? -35.082 99.079 18.010 1.00 16.53 112 LEU B CA 1
ATOM 3250 C C . LEU B 1 116 ? -34.068 99.782 18.952 1.00 16.16 112 LEU B C 1
ATOM 3251 O O . LEU B 1 116 ? -32.857 99.680 18.779 1.00 15.67 112 LEU B O 1
ATOM 3256 N N . ALA B 1 117 ? -34.584 100.458 19.968 1.00 17.26 113 ALA B N 1
ATOM 3257 C CA . ALA B 1 117 ? -33.761 101.162 20.951 1.00 18.42 113 ALA B CA 1
ATOM 3258 C C . ALA B 1 117 ? -32.761 100.227 21.664 1.00 19.17 113 ALA B C 1
ATOM 3259 O O . ALA B 1 117 ? -31.567 100.558 21.789 1.00 19.59 113 ALA B O 1
ATOM 3261 N N . LYS B 1 118 ? -33.221 99.029 22.041 1.00 19.84 114 LYS B N 1
ATOM 3262 C CA . LYS B 1 118 ? -32.377 97.992 22.643 1.00 20.97 114 LYS B CA 1
ATOM 3263 C C . LYS B 1 118 ? -31.281 97.518 21.729 1.00 20.62 114 LYS B C 1
ATOM 3264 O O . LYS B 1 118 ? -30.138 97.436 22.164 1.00 20.24 114 LYS B O 1
ATOM 3270 N N . VAL B 1 119 ? -31.605 97.249 20.452 1.00 19.75 115 VAL B N 1
ATOM 3271 C CA . VAL B 1 119 ? -30.583 96.843 19.473 1.00 19.66 115 VAL B CA 1
ATOM 3272 C C . VAL B 1 119 ? -29.550 97.950 19.201 1.00 19.55 115 VAL B C 1
ATOM 3273 O O . VAL B 1 119 ? -28.390 97.667 18.894 1.00 19.39 115 VAL B O 1
ATOM 3277 N N . MET B 1 120 ? -29.972 99.199 19.324 1.00 19.19 116 MET B N 1
ATOM 3278 C CA . MET B 1 120 ? -29.074 100.365 19.211 1.00 19.60 116 MET B CA 1
ATOM 3279 C C . MET B 1 120 ? -28.206 100.641 20.457 1.00 20.82 116 MET B C 1
ATOM 3280 O O . MET B 1 120 ? -27.336 101.543 20.448 1.00 22.34 116 MET B O 1
ATOM 3285 N N . GLY B 1 121 ? -28.427 99.849 21.499 1.00 20.48 117 GLY B N 1
ATOM 3286 C CA . GLY B 1 121 ? -27.683 99.965 22.742 1.00 22.26 117 GLY B CA 1
ATOM 3287 C C . GLY B 1 121 ? -28.100 101.162 23.561 1.00 22.32 117 GLY B C 1
ATOM 3288 O O . GLY B 1 121 ? -27.292 101.681 24.314 1.00 23.11 117 GLY B O 1
ATOM 3289 N N . LEU B 1 122 ? -29.344 101.620 23.434 1.00 21.91 118 LEU B N 1
ATOM 3290 C CA . LEU B 1 122 ? -29.718 102.871 24.111 1.00 21.96 118 LEU B CA 1
ATOM 3291 C C . LEU B 1 122 ? -30.242 102.607 25.508 1.00 23.39 118 LEU B C 1
ATOM 3292 O O . LEU B 1 122 ? -30.610 101.470 25.823 1.00 22.77 118 LEU B O 1
ATOM 3297 N N . LYS B 1 123 ? -30.313 103.671 26.303 1.00 23.79 119 LYS B N 1
ATOM 3298 C CA . LYS B 1 123 ? -30.711 103.602 27.698 1.00 25.94 119 LYS B CA 1
ATOM 3299 C C . LYS B 1 123 ? -31.890 104.548 27.924 1.00 24.72 119 LYS B C 1
ATOM 3300 O O . LYS B 1 123 ? -32.211 105.362 27.042 1.00 24.22 119 LYS B O 1
ATOM 3306 N N . ASN B 1 124 ? -32.517 104.428 29.095 1.00 23.25 120 ASN B N 1
ATOM 3307 C CA . ASN B 1 124 ? -33.614 105.291 29.532 1.00 23.69 120 ASN B CA 1
ATOM 3308 C C . ASN B 1 124 ? -34.755 105.336 28.503 1.00 22.08 120 ASN B C 1
ATOM 3309 O O . ASN B 1 124 ? -35.231 106.408 28.118 1.00 21.70 120 ASN B O 1
ATOM 3314 N N . ILE B 1 125 ? -35.156 104.153 28.037 1.00 21.66 121 ILE B N 1
ATOM 3315 C CA . ILE B 1 125 ? -36.094 104.032 26.939 1.00 20.50 121 ILE B CA 1
ATOM 3316 C C . ILE B 1 125 ? -37.500 104.195 27.483 1.00 21.48 121 ILE B C 1
ATOM 3317 O O . ILE B 1 125 ? -37.884 103.508 28.414 1.00 22.08 121 ILE B O 1
ATOM 3322 N N . SER B 1 126 ? -38.251 105.126 26.905 1.00 21.50 122 SER B N 1
ATOM 3323 C CA . SER B 1 126 ? -39.608 105.399 27.338 1.00 22.31 122 SER B CA 1
ATOM 3324 C C . SER B 1 126 ? -40.551 105.555 26.135 1.00 21.56 122 SER B C 1
ATOM 3325 O O . SER B 1 126 ? -40.205 106.237 25.165 1.00 20.26 122 SER B O 1
ATOM 3328 N N . ILE B 1 127 ? -41.755 104.961 26.221 1.00 21.44 123 ILE B N 1
ATOM 3329 C CA . ILE B 1 127 ? -42.799 105.151 25.226 1.00 20.88 123 ILE B CA 1
ATOM 3330 C C . ILE B 1 127 ? -43.140 106.643 25.101 1.00 21.28 123 ILE B C 1
ATOM 3331 O O . ILE B 1 127 ? -43.169 107.363 26.112 1.00 20.88 123 ILE B O 1
ATOM 3336 N N . ILE B 1 128 ? -43.401 107.091 23.872 1.00 19.91 124 ILE B N 1
ATOM 3337 C CA . ILE B 1 128 ? -43.903 108.442 23.643 1.00 20.79 124 ILE B CA 1
ATOM 3338 C C . ILE B 1 128 ? -45.208 108.392 22.826 1.00 21.80 124 ILE B C 1
ATOM 3339 O O . ILE B 1 128 ? -45.672 107.307 22.418 1.00 21.09 124 ILE B O 1
ATOM 3344 N N . ASN B 1 129 ? -45.796 109.564 22.593 1.00 22.23 125 ASN B N 1
ATOM 3345 C CA . ASN B 1 129 ? -47.080 109.679 21.880 1.00 23.32 125 ASN B CA 1
ATOM 3346 C C . ASN B 1 129 ? -48.183 108.806 22.505 1.00 24.69 125 ASN B C 1
ATOM 3347 O O . ASN B 1 129 ? -48.978 108.164 21.806 1.00 26.52 125 ASN B O 1
ATOM 3352 N N . ASN B 1 130 ? -48.225 108.782 23.828 1.00 25.87 126 ASN B N 1
ATOM 3353 C CA . ASN B 1 130 ? -49.142 107.897 24.574 1.00 27.62 126 ASN B CA 1
ATOM 3354 C C . ASN B 1 130 ? -50.604 107.983 24.162 1.00 29.58 126 ASN B C 1
ATOM 3355 O O . ASN B 1 130 ? -51.144 109.073 23.957 1.00 29.67 126 ASN B O 1
ATOM 3360 N N . GLN B 1 131 ? -51.249 106.823 24.020 1.00 31.20 127 GLN B N 1
ATOM 3361 C CA . GLN B 1 131 ? -52.697 106.805 23.826 1.00 32.52 127 GLN B CA 1
ATOM 3362 C C . GLN B 1 131 ? -53.378 107.345 25.106 1.00 34.27 127 GLN B C 1
ATOM 3363 O O . GLN B 1 131 ? -52.716 107.545 26.140 1.00 34.94 127 GLN B O 1
ATOM 3369 N N . GLN B 1 132 ? -54.676 107.623 25.016 1.00 35.65 128 GLN B N 1
ATOM 3370 C CA . GLN B 1 132 ? -55.480 107.978 26.195 1.00 37.95 128 GLN B CA 1
ATOM 3371 C C . GLN B 1 132 ? -56.571 106.928 26.331 1.00 38.02 128 GLN B C 1
ATOM 3372 O O . GLN B 1 132 ? -57.251 106.609 25.365 1.00 37.91 128 GLN B O 1
ATOM 3378 N N . ASP B 1 133 ? -56.687 106.357 27.520 1.00 38.84 129 ASP B N 1
ATOM 3379 C CA . ASP B 1 133 ? -57.739 105.395 27.784 1.00 40.25 129 ASP B CA 1
ATOM 3380 C C . ASP B 1 133 ? -58.823 106.014 28.627 1.00 40.22 129 ASP B C 1
ATOM 3381 O O . ASP B 1 133 ? -58.534 106.728 29.576 1.00 39.55 129 ASP B O 1
ATOM 3386 N N . VAL B 1 134 ? -60.066 105.729 28.250 1.00 41.34 130 VAL B N 1
ATOM 3387 C CA . VAL B 1 134 ? -61.252 106.244 28.922 1.00 42.29 130 VAL B CA 1
ATOM 3388 C C . VAL B 1 134 ? -61.672 105.304 30.052 1.00 42.63 130 VAL B C 1
ATOM 3389 O O . VAL B 1 134 ? -61.800 104.089 29.861 1.00 42.52 130 VAL B O 1
ATOM 3393 N N . TYR B 1 135 ? -61.832 105.880 31.233 1.00 43.01 131 TYR B N 1
ATOM 3394 C CA . TYR B 1 135 ? -62.323 105.180 32.412 1.00 43.89 131 TYR B CA 1
ATOM 3395 C C . TYR B 1 135 ? -63.569 105.919 32.904 1.00 43.37 131 TYR B C 1
ATOM 3396 O O . TYR B 1 135 ? -63.916 106.977 32.368 1.00 43.31 131 TYR B O 1
ATOM 3405 N N . TYR B 1 136 ? -64.244 105.361 33.911 1.00 43.18 132 TYR B N 1
ATOM 3406 C CA . TYR B 1 136 ? -65.317 106.077 34.622 1.00 43.24 132 TYR B CA 1
ATOM 3407 C C . TYR B 1 136 ? -65.115 106.025 36.121 1.00 43.07 132 TYR B C 1
ATOM 3408 O O . TYR B 1 136 ? -64.769 104.983 36.683 1.00 42.52 132 TYR B O 1
ATOM 3417 N N . LYS B 1 137 ? -65.306 107.167 36.764 1.00 43.32 133 LYS B N 1
ATOM 3418 C CA . LYS B 1 137 ? -65.375 107.190 38.203 1.00 44.57 133 LYS B CA 1
ATOM 3419 C C . LYS B 1 137 ? -66.850 107.100 38.532 1.00 44.96 133 LYS B C 1
ATOM 3420 O O . LYS B 1 137 ? -67.614 108.037 38.283 1.00 44.28 133 LYS B O 1
ATOM 3426 N N . VAL B 1 138 ? -67.248 105.940 39.042 1.00 45.75 134 VAL B N 1
ATOM 3427 C CA . VAL B 1 138 ? -68.635 105.718 39.406 1.00 47.20 134 VAL B CA 1
ATOM 3428 C C . VAL B 1 138 ? -68.872 106.154 40.852 1.00 48.22 134 VAL B C 1
ATOM 3429 O O . VAL B 1 138 ? -68.107 105.824 41.751 1.00 47.43 134 VAL B O 1
ATOM 3433 N N . GLN B 1 139 ? -69.895 106.980 41.032 1.00 49.77 135 GLN B N 1
ATOM 3434 C CA . GLN B 1 139 ? -70.232 107.531 42.333 1.00 51.86 135 GLN B CA 1
ATOM 3435 C C . GLN B 1 139 ? -71.669 107.146 42.674 1.00 53.59 135 GLN B C 1
ATOM 3436 O O . GLN B 1 139 ? -72.601 107.467 41.927 1.00 53.37 135 GLN B O 1
ATOM 3442 N N . THR B 1 140 ? -71.839 106.441 43.786 1.00 55.63 136 THR B N 1
ATOM 3443 C CA . THR B 1 140 ? -73.171 106.146 44.313 1.00 58.03 136 THR B CA 1
ATOM 3444 C C . THR B 1 140 ? -73.324 106.743 45.723 1.00 59.57 136 THR B C 1
ATOM 3445 O O . THR B 1 140 ? -72.329 106.990 46.418 1.00 59.18 136 THR B O 1
ATOM 3449 N N . TYR B 1 141 ? -74.577 107.004 46.106 1.00 61.63 137 TYR B N 1
ATOM 3450 C CA . TYR B 1 141 ? -74.920 107.537 47.420 1.00 63.67 137 TYR B CA 1
ATOM 3451 C C . TYR B 1 141 ? -75.791 106.548 48.190 1.00 65.37 137 TYR B C 1
ATOM 3452 O O . TYR B 1 141 ? -76.863 106.148 47.720 1.00 65.71 137 TYR B O 1
ATOM 3461 N N . ILE B 1 142 ? -75.306 106.152 49.365 1.00 67.51 138 ILE B N 1
ATOM 3462 C CA . ILE B 1 142 ? -75.925 105.105 50.185 1.00 69.66 138 ILE B CA 1
ATOM 3463 C C . ILE B 1 142 ? -75.882 105.496 51.682 1.00 71.20 138 ILE B C 1
ATOM 3464 O O . ILE B 1 142 ? -74.906 106.110 52.126 1.00 71.11 138 ILE B O 1
ATOM 3469 N N . PRO B 1 143 ? -76.946 105.166 52.459 1.00 72.97 139 PRO B N 1
ATOM 3470 C CA . PRO B 1 143 ? -76.913 105.398 53.915 1.00 74.29 139 PRO B CA 1
ATOM 3471 C C . PRO B 1 143 ? -75.788 104.607 54.601 1.00 75.74 139 PRO B C 1
ATOM 3472 O O . PRO B 1 143 ? -75.306 103.616 54.044 1.00 75.90 139 PRO B O 1
ATOM 3476 N N . LYS B 1 144 ? -75.369 105.051 55.787 1.00 77.39 140 LYS B N 1
ATOM 3477 C CA . LYS B 1 144 ? -74.217 104.458 56.487 1.00 78.75 140 LYS B CA 1
ATOM 3478 C C . LYS B 1 144 ? -74.495 103.016 56.950 1.00 79.99 140 LYS B C 1
ATOM 3479 O O . LYS B 1 144 ? -74.802 102.149 56.127 1.00 80.00 140 LYS B O 1
ATOM 3485 N N . ASP B 1 145 ? -74.382 102.774 58.258 1.00 80.00 141 ASP B N 1
ATOM 3486 C CA . ASP B 1 145 ? -74.552 101.450 58.887 1.00 80.00 141 ASP B CA 1
ATOM 3487 C C . ASP B 1 145 ? -74.220 100.223 58.002 1.00 80.00 141 ASP B C 1
ATOM 3488 O O . ASP B 1 145 ? -73.157 100.181 57.350 1.00 80.00 141 ASP B O 1
ATOM 3493 N N . ASN B 1 146 ? -75.135 99.245 57.995 1.00 80.00 142 ASN B N 1
ATOM 3494 C CA . ASN B 1 146 ? -74.920 97.924 57.376 1.00 80.00 142 ASN B CA 1
ATOM 3495 C C . ASN B 1 146 ? -75.147 97.873 55.854 1.00 80.00 142 ASN B C 1
ATOM 3496 O O . ASN B 1 146 ? -74.693 96.929 55.187 1.00 80.00 142 ASN B O 1
ATOM 3498 N N . VAL B 1 147 ? -75.839 98.881 55.313 1.00 80.00 143 VAL B N 1
ATOM 3499 C CA . VAL B 1 147 ? -76.096 98.948 53.864 1.00 80.00 143 VAL B CA 1
ATOM 3500 C C . VAL B 1 147 ? -74.848 99.300 53.036 1.00 80.00 143 VAL B C 1
ATOM 3501 O O . VAL B 1 147 ? -74.839 99.108 51.818 1.00 80.00 143 VAL B O 1
ATOM 3505 N N . GLY B 1 148 ? -73.807 99.800 53.709 1.00 80.00 144 GLY B N 1
ATOM 3506 C CA . GLY B 1 148 ? -72.500 100.080 53.092 1.00 80.00 144 GLY B CA 1
ATOM 3507 C C . GLY B 1 148 ? -71.720 98.829 52.697 1.00 80.00 144 GLY B C 1
ATOM 3508 O O . GLY B 1 148 ? -71.405 98.644 51.520 1.00 80.00 144 GLY B O 1
ATOM 3509 N N . PRO B 1 149 ? -71.382 97.966 53.678 1.00 80.00 145 PRO B N 1
ATOM 3510 C CA . PRO B 1 149 ? -70.783 96.659 53.353 1.00 80.00 145 PRO B CA 1
ATOM 3511 C C . PRO B 1 149 ? -71.692 95.805 52.468 1.00 80.00 145 PRO B C 1
ATOM 3512 O O . PRO B 1 149 ? -71.206 95.147 51.549 1.00 80.00 145 PRO B O 1
ATOM 3516 N N . PHE B 1 150 ? -72.997 95.824 52.750 1.00 80.00 146 PHE B N 1
ATOM 3517 C CA . PHE B 1 150 ? -74.006 95.167 51.905 1.00 80.00 146 PHE B CA 1
ATOM 3518 C C . PHE B 1 150 ? -73.829 95.554 50.427 1.00 80.00 146 PHE B C 1
ATOM 3519 O O . PHE B 1 150 ? -73.858 94.691 49.541 1.00 80.00 146 PHE B O 1
ATOM 3527 N N . LYS B 1 151 ? -73.621 96.848 50.177 1.00 80.00 147 LYS B N 1
ATOM 3528 C CA . LYS B 1 151 ? -73.225 97.329 48.852 1.00 80.00 147 LYS B CA 1
ATOM 3529 C C . LYS B 1 151 ? -71.811 96.830 48.476 1.00 80.00 147 LYS B C 1
ATOM 3530 O O . LYS B 1 151 ? -71.664 96.084 47.501 1.00 80.00 147 LYS B O 1
ATOM 3536 N N . ASP B 1 152 ? -70.796 97.213 49.261 1.00 80.00 148 ASP B N 1
ATOM 3537 C CA . ASP B 1 152 ? -69.393 96.842 48.993 1.00 80.00 148 ASP B CA 1
ATOM 3538 C C . ASP B 1 152 ? -69.248 95.386 48.547 1.00 80.00 148 ASP B C 1
ATOM 3539 O O . ASP B 1 152 ? -68.831 95.117 47.416 1.00 80.00 148 ASP B O 1
ATOM 3544 N N . LYS B 1 153 ? -69.623 94.470 49.447 1.00 80.00 149 LYS B N 1
ATOM 3545 C CA . LYS B 1 153 ? -69.501 93.009 49.276 1.00 80.00 149 LYS B CA 1
ATOM 3546 C C . LYS B 1 153 ? -70.135 92.438 48.001 1.00 80.00 149 LYS B C 1
ATOM 3547 O O . LYS B 1 153 ? -69.509 91.638 47.298 1.00 79.99 149 LYS B O 1
ATOM 3553 N N . LEU B 1 154 ? -71.374 92.844 47.720 1.00 79.77 150 LEU B N 1
ATOM 3554 C CA . LEU B 1 154 ? -72.100 92.391 46.530 1.00 79.37 150 LEU B CA 1
ATOM 3555 C C . LEU B 1 154 ? -71.516 92.950 45.232 1.00 79.13 150 LEU B C 1
ATOM 3556 O O . LEU B 1 154 ? -71.344 92.210 44.254 1.00 78.94 150 LEU B O 1
ATOM 3561 N N . SER B 1 155 ? -71.213 94.251 45.234 1.00 78.82 151 SER B N 1
ATOM 3562 C CA . SER B 1 155 ? -70.521 94.897 44.117 1.00 78.54 151 SER B CA 1
ATOM 3563 C C . SER B 1 155 ? -69.187 94.198 43.825 1.00 78.41 151 SER B C 1
ATOM 3564 O O . SER B 1 155 ? -68.926 93.842 42.675 1.00 78.10 151 SER B O 1
ATOM 3567 N N . GLU B 1 156 ? -68.370 93.980 44.862 1.00 78.34 152 GLU B N 1
ATOM 3568 C CA . GLU B 1 156 ? -67.065 93.301 44.715 1.00 78.59 152 GLU B CA 1
ATOM 3569 C C . GLU B 1 156 ? -67.185 91.815 44.332 1.00 78.65 152 GLU B C 1
ATOM 3570 O O . GLU B 1 156 ? -66.323 91.277 43.631 1.00 78.48 152 GLU B O 1
ATOM 3572 N N . ASN B 1 157 ? -68.252 91.170 44.808 1.00 78.91 153 ASN B N 1
ATOM 3573 C CA . ASN B 1 157 ? -68.581 89.795 44.431 1.00 79.13 153 ASN B CA 1
ATOM 3574 C C . ASN B 1 157 ? -68.808 89.665 42.920 1.00 79.33 153 ASN B C 1
ATOM 3575 O O . ASN B 1 157 ? -68.272 88.750 42.283 1.00 79.37 153 ASN B O 1
ATOM 3577 N N . GLY B 1 158 ? -69.585 90.590 42.351 1.00 79.44 154 GLY B N 1
ATOM 3578 C CA . GLY B 1 158 ? -69.923 90.558 40.926 1.00 79.43 154 GLY B CA 1
ATOM 3579 C C . GLY B 1 158 ? -68.903 91.224 40.016 1.00 79.42 154 GLY B C 1
ATOM 3580 O O . GLY B 1 158 ? -69.269 91.728 38.956 1.00 79.57 154 GLY B O 1
ATOM 3581 N N . LEU B 1 159 ? -67.628 91.198 40.420 1.00 79.47 155 LEU B N 1
ATOM 3582 C CA . LEU B 1 159 ? -66.504 91.885 39.730 1.00 79.58 155 LEU B CA 1
ATOM 3583 C C . LEU B 1 159 ? -66.306 93.313 40.262 1.00 79.49 155 LEU B C 1
ATOM 3584 O O . LEU B 1 159 ? -66.556 93.554 41.444 1.00 79.99 155 LEU B O 1
ATOM 3586 N N . ALA B 1 160 ? -65.859 94.243 39.410 1.00 79.10 156 ALA B N 1
ATOM 3587 C CA . ALA B 1 160 ? -65.634 95.656 39.797 1.00 78.57 156 ALA B CA 1
ATOM 3588 C C . ALA B 1 160 ? -64.672 95.806 40.981 1.00 78.14 156 ALA B C 1
ATOM 3589 O O . ALA B 1 160 ? -65.106 95.928 42.128 1.00 77.80 156 ALA B O 1
ATOM 3591 N N . GLN B 1 161 ? -63.371 95.815 40.675 1.00 77.90 157 GLN B N 1
ATOM 3592 C CA . GLN B 1 161 ? -62.274 95.662 41.663 1.00 77.33 157 GLN B CA 1
ATOM 3593 C C . GLN B 1 161 ? -62.461 96.383 43.006 1.00 76.61 157 GLN B C 1
ATOM 3594 O O . GLN B 1 161 ? -62.779 97.573 43.047 1.00 76.59 157 GLN B O 1
ATOM 3600 N N . GLU B 1 162 ? -62.215 95.635 44.087 1.00 75.96 158 GLU B N 1
ATOM 3601 C CA . GLU B 1 162 ? -62.586 95.984 45.483 1.00 75.18 158 GLU B CA 1
ATOM 3602 C C . GLU B 1 162 ? -61.964 97.252 46.115 1.00 74.18 158 GLU B C 1
ATOM 3603 O O . GLU B 1 162 ? -62.039 97.447 47.345 1.00 74.08 158 GLU B O 1
ATOM 3609 N N . GLY B 1 163 ? -61.348 98.096 45.287 1.00 72.95 159 GLY B N 1
ATOM 3610 C CA . GLY B 1 163 ? -60.884 99.408 45.728 1.00 71.09 159 GLY B CA 1
ATOM 3611 C C . GLY B 1 163 ? -62.062 100.369 45.723 1.00 69.79 159 GLY B C 1
ATOM 3612 O O . GLY B 1 163 ? -62.579 100.716 44.652 1.00 69.76 159 GLY B O 1
ATOM 3613 N N . ASN B 1 164 ? -62.502 100.763 46.919 1.00 68.20 160 ASN B N 1
ATOM 3614 C CA . ASN B 1 164 ? -63.571 101.747 47.100 1.00 66.97 160 ASN B CA 1
ATOM 3615 C C . ASN B 1 164 ? -63.022 103.003 47.780 1.00 65.95 160 ASN B C 1
ATOM 3616 O O . ASN B 1 164 ? -61.905 102.993 48.316 1.00 65.72 160 ASN B O 1
ATOM 3621 N N . TYR B 1 165 ? -63.805 104.080 47.744 1.00 64.70 161 TYR B N 1
ATOM 3622 C CA . TYR B 1 165 ? -63.505 105.296 48.500 1.00 63.66 161 TYR B CA 1
ATOM 3623 C C . TYR B 1 165 ? -64.777 105.953 49.060 1.00 63.14 161 TYR B C 1
ATOM 3624 O O . TYR B 1 165 ? -65.723 106.237 48.325 1.00 62.68 161 TYR B O 1
ATOM 3633 N N . GLU B 1 166 ? -64.772 106.209 50.366 1.00 62.84 162 GLU B N 1
ATOM 3634 C CA . GLU B 1 166 ? -65.988 106.597 51.092 1.00 62.71 162 GLU B CA 1
ATOM 3635 C C . GLU B 1 166 ? -65.868 107.954 51.788 1.00 62.56 162 GLU B C 1
ATOM 3636 O O . GLU B 1 166 ? -64.844 108.241 52.414 1.00 62.13 162 GLU B O 1
ATOM 3642 N N . TYR B 1 167 ? -66.920 108.770 51.678 1.00 62.50 163 TYR B N 1
ATOM 3643 C CA . TYR B 1 167 ? -66.989 110.076 52.350 1.00 62.84 163 TYR B CA 1
ATOM 3644 C C . TYR B 1 167 ? -68.386 110.306 52.926 1.00 63.12 163 TYR B C 1
ATOM 3645 O O . TYR B 1 167 ? -69.390 109.974 52.279 1.00 63.04 163 TYR B O 1
ATOM 3647 N N . CYS B 1 168 ? -68.446 110.863 54.137 1.00 63.73 164 CYS B N 1
ATOM 3648 C CA . CYS B 1 168 ? -69.718 111.232 54.768 1.00 64.67 164 CYS B CA 1
ATOM 3649 C C . CYS B 1 168 ? -70.267 112.464 54.075 1.00 64.40 164 CYS B C 1
ATOM 3650 O O . CYS B 1 168 ? -69.502 113.224 53.469 1.00 64.25 164 CYS B O 1
ATOM 3653 N N . PHE B 1 169 ? -71.587 112.651 54.179 1.00 64.69 165 PHE B N 1
ATOM 3654 C CA . PHE B 1 169 ? -72.271 113.892 53.796 1.00 64.95 165 PHE B CA 1
ATOM 3655 C C . PHE B 1 169 ? -73.803 113.763 53.843 1.00 65.31 165 PHE B C 1
ATOM 3656 O O . PHE B 1 169 ? -74.330 112.656 53.961 1.00 64.62 165 PHE B O 1
ATOM 3658 N N . PHE B 1 170 ? -74.503 114.898 53.738 1.00 65.80 166 PHE B N 1
ATOM 3659 C CA . PHE B 1 170 ? -75.959 114.960 53.946 1.00 66.68 166 PHE B CA 1
ATOM 3660 C C . PHE B 1 170 ? -76.711 115.143 52.635 1.00 66.87 166 PHE B C 1
ATOM 3661 O O . PHE B 1 170 ? -76.431 116.087 51.886 1.00 66.47 166 PHE B O 1
ATOM 3669 N N . GLU B 1 171 ? -77.677 114.265 52.368 1.00 67.31 167 GLU B N 1
ATOM 3670 C CA . GLU B 1 171 ? -78.631 114.503 51.283 1.00 68.12 167 GLU B CA 1
ATOM 3671 C C . GLU B 1 171 ? -79.851 115.284 51.779 1.00 67.82 167 GLU B C 1
ATOM 3672 O O . GLU B 1 171 ? -80.146 115.287 52.976 1.00 67.73 167 GLU B O 1
ATOM 3678 N N . SER B 1 172 ? -80.546 115.937 50.845 1.00 67.79 168 SER B N 1
ATOM 3679 C CA . SER B 1 172 ? -81.806 116.647 51.111 1.00 67.81 168 SER B CA 1
ATOM 3680 C C . SER B 1 172 ? -82.652 116.745 49.836 1.00 67.98 168 SER B C 1
ATOM 3681 O O . SER B 1 172 ? -83.887 116.624 49.874 1.00 68.42 168 SER B O 1
ATOM 3684 N N . GLU B 1 195 ? -80.467 119.497 56.298 1.00 73.97 191 GLU B N 1
ATOM 3685 C CA . GLU B 1 195 ? -79.538 118.397 56.028 1.00 73.95 191 GLU B CA 1
ATOM 3686 C C . GLU B 1 195 ? -80.170 117.031 56.363 1.00 73.69 191 GLU B C 1
ATOM 3687 O O . GLU B 1 195 ? -79.577 116.211 57.080 1.00 73.83 191 GLU B O 1
ATOM 3689 N N . ASP B 1 196 ? -81.362 116.805 55.799 1.00 73.06 192 ASP B N 1
ATOM 3690 C CA . ASP B 1 196 ? -82.248 115.668 56.098 1.00 72.35 192 ASP B CA 1
ATOM 3691 C C . ASP B 1 196 ? -81.612 114.268 56.188 1.00 71.93 192 ASP B C 1
ATOM 3692 O O . ASP B 1 196 ? -81.369 113.781 57.295 1.00 72.24 192 ASP B O 1
ATOM 3694 N N . VAL B 1 197 ? -81.358 113.622 55.044 1.00 71.25 193 VAL B N 1
ATOM 3695 C CA . VAL B 1 197 ? -80.878 112.218 55.018 1.00 70.45 193 VAL B CA 1
ATOM 3696 C C . VAL B 1 197 ? -79.352 112.064 54.896 1.00 69.76 193 VAL B C 1
ATOM 3697 O O . VAL B 1 197 ? -78.798 112.184 53.800 1.00 69.74 193 VAL B O 1
ATOM 3699 N N . ASP B 1 198 ? -78.683 111.799 56.021 1.00 68.86 194 ASP B N 1
ATOM 3700 C CA . ASP B 1 198 ? -77.225 111.654 56.040 1.00 68.13 194 ASP B CA 1
ATOM 3701 C C . ASP B 1 198 ? -76.794 110.420 55.237 1.00 67.50 194 ASP B C 1
ATOM 3702 O O . ASP B 1 198 ? -77.319 109.319 55.450 1.00 67.34 194 ASP B O 1
ATOM 3704 N N . GLU B 1 199 ? -75.848 110.617 54.312 1.00 66.48 195 GLU B N 1
ATOM 3705 C CA . GLU B 1 199 ? -75.401 109.550 53.408 1.00 65.57 195 GLU B CA 1
ATOM 3706 C C . GLU B 1 199 ? -73.893 109.345 53.305 1.00 64.77 195 GLU B C 1
ATOM 3707 O O . GLU B 1 199 ? -73.097 110.191 53.723 1.00 64.84 195 GLU B O 1
ATOM 3713 N N . VAL B 1 200 ? -73.521 108.195 52.745 1.00 63.70 196 VAL B N 1
ATOM 3714 C CA . VAL B 1 200 ? -72.140 107.896 52.389 1.00 62.41 196 VAL B CA 1
ATOM 3715 C C . VAL B 1 200 ? -72.018 107.848 50.858 1.00 61.60 196 VAL B C 1
ATOM 3716 O O . VAL B 1 200 ? -72.712 107.077 50.180 1.00 61.16 196 VAL B O 1
ATOM 3720 N N . LYS B 1 201 ? -71.149 108.709 50.334 1.00 60.52 197 LYS B N 1
ATOM 3721 C CA . LYS B 1 201 ? -70.800 108.715 48.919 1.00 59.43 197 LYS B CA 1
ATOM 3722 C C . LYS B 1 201 ? -69.629 107.763 48.664 1.00 58.56 197 LYS B C 1
ATOM 3723 O O . LYS B 1 201 ? -68.493 107.997 49.113 1.00 58.47 197 LYS B O 1
ATOM 3729 N N . ILE B 1 202 ? -69.920 106.685 47.948 1.00 57.36 198 ILE B N 1
ATOM 3730 C CA . ILE B 1 202 ? -68.909 105.688 47.609 1.00 56.65 198 ILE B CA 1
ATOM 3731 C C . ILE B 1 202 ? -68.435 105.897 46.172 1.00 55.66 198 ILE B C 1
ATOM 3732 O O . ILE B 1 202 ? -69.232 106.201 45.286 1.00 55.08 198 ILE B O 1
ATOM 3737 N N . GLU B 1 203 ? -67.138 105.734 45.950 1.00 54.89 199 GLU B N 1
ATOM 3738 C CA . GLU B 1 203 ? -66.575 105.838 44.603 1.00 54.56 199 GLU B CA 1
ATOM 3739 C C . GLU B 1 203 ? -65.533 104.764 44.259 1.00 53.93 199 GLU B C 1
ATOM 3740 O O . GLU B 1 203 ? -64.804 104.268 45.121 1.00 53.50 199 GLU B O 1
ATOM 3746 N N . PHE B 1 204 ? -65.497 104.414 42.979 1.00 53.31 200 PHE B N 1
ATOM 3747 C CA . PHE B 1 204 ? -64.568 103.429 42.443 1.00 52.93 200 PHE B CA 1
ATOM 3748 C C . PHE B 1 204 ? -64.384 103.629 40.937 1.00 52.80 200 PHE B C 1
ATOM 3749 O O . PHE B 1 204 ? -65.117 104.400 40.306 1.00 52.37 200 PHE B O 1
ATOM 3757 N N . MET B 1 205 ? -63.394 102.937 40.382 1.00 52.92 201 MET B N 1
ATOM 3758 C CA . MET B 1 205 ? -63.064 103.010 38.960 1.00 53.48 201 MET B CA 1
ATOM 3759 C C . MET B 1 205 ? -63.660 101.839 38.197 1.00 53.08 201 MET B C 1
ATOM 3760 O O . MET B 1 205 ? -63.770 100.738 38.730 1.00 53.35 201 MET B O 1
ATOM 3765 N N . ILE B 1 206 ? -64.066 102.102 36.961 1.00 53.18 202 ILE B N 1
ATOM 3766 C CA . ILE B 1 206 ? -64.374 101.066 35.976 1.00 53.24 202 ILE B CA 1
ATOM 3767 C C . ILE B 1 206 ? -63.722 101.436 34.639 1.00 53.78 202 ILE B C 1
ATOM 3768 O O . ILE B 1 206 ? -63.509 102.619 34.343 1.00 53.12 202 ILE B O 1
ATOM 3773 N N . ASP B 1 207 ? -63.399 100.422 33.843 1.00 54.30 203 ASP B N 1
ATOM 3774 C CA . ASP B 1 207 ? -62.996 100.630 32.456 1.00 55.37 203 ASP B CA 1
ATOM 3775 C C . ASP B 1 207 ? -64.235 101.001 31.655 1.00 55.72 203 ASP B C 1
ATOM 3776 O O . ASP B 1 207 ? -65.352 100.707 32.082 1.00 55.39 203 ASP B O 1
ATOM 3781 N N . ALA B 1 208 ? -64.039 101.632 30.496 1.00 56.32 204 ALA B N 1
ATOM 3782 C CA . ALA B 1 208 ? -65.157 102.096 29.657 1.00 57.37 204 ALA B CA 1
ATOM 3783 C C . ALA B 1 208 ? -66.179 101.017 29.227 1.00 58.00 204 ALA B C 1
ATOM 3784 O O . ALA B 1 208 ? -67.326 101.351 28.901 1.00 58.19 204 ALA B O 1
ATOM 3786 N N . TYR B 1 209 ? -65.774 99.744 29.223 1.00 58.62 205 TYR B N 1
ATOM 3787 C CA . TYR B 1 209 ? -66.670 98.666 28.784 1.00 59.23 205 TYR B CA 1
ATOM 3788 C C . TYR B 1 209 ? -67.651 98.244 29.884 1.00 59.00 205 TYR B C 1
ATOM 3789 O O . TYR B 1 209 ? -68.743 97.735 29.591 1.00 58.98 205 TYR B O 1
ATOM 3798 N N . GLN B 1 210 ? -67.269 98.480 31.142 1.00 58.84 206 GLN B N 1
ATOM 3799 C CA . GLN B 1 210 ? -68.066 98.058 32.312 1.00 58.39 206 GLN B CA 1
ATOM 3800 C C . GLN B 1 210 ? -69.280 98.943 32.643 1.00 58.50 206 GLN B C 1
ATOM 3801 O O . GLN B 1 210 ? -70.094 98.568 33.489 1.00 58.16 206 GLN B O 1
ATOM 3807 N N . LYS B 1 211 ? -69.393 100.102 31.988 1.00 58.68 207 LYS B N 1
ATOM 3808 C CA . LYS B 1 211 ? -70.472 101.071 32.254 1.00 59.17 207 LYS B CA 1
ATOM 3809 C C . LYS B 1 211 ? -71.858 100.399 32.357 1.00 59.40 207 LYS B C 1
ATOM 3810 O O . LYS B 1 211 ? -72.576 100.590 33.341 1.00 59.36 207 LYS B O 1
ATOM 3816 N N . SER B 1 212 ? -72.188 99.593 31.347 1.00 60.02 208 SER B N 1
ATOM 3817 C CA . SER B 1 212 ? -73.417 98.791 31.274 1.00 60.32 208 SER B CA 1
ATOM 3818 C C . SER B 1 212 ? -73.651 97.880 32.482 1.00 60.28 208 SER B C 1
ATOM 3819 O O . SER B 1 212 ? -74.730 97.896 33.079 1.00 59.73 208 SER B O 1
ATOM 3822 N N . ARG B 1 213 ? -72.642 97.068 32.803 1.00 60.48 209 ARG B N 1
ATOM 3823 C CA . ARG B 1 213 ? -72.696 96.141 33.931 1.00 61.22 209 ARG B CA 1
ATOM 3824 C C . ARG B 1 213 ? -72.853 96.902 35.244 1.00 61.69 209 ARG B C 1
ATOM 3825 O O . ARG B 1 213 ? -73.685 96.551 36.079 1.00 61.34 209 ARG B O 1
ATOM 3827 N N . ALA B 1 214 ? -72.057 97.958 35.404 1.00 62.44 210 ALA B N 1
ATOM 3828 C CA . ALA B 1 214 ? -72.120 98.798 36.595 1.00 63.21 210 ALA B CA 1
ATOM 3829 C C . ALA B 1 214 ? -73.524 99.378 36.823 1.00 63.69 210 ALA B C 1
ATOM 3830 O O . ALA B 1 214 ? -74.003 99.405 37.959 1.00 63.79 210 ALA B O 1
ATOM 3832 N N . GLU B 1 215 ? -74.180 99.828 35.751 1.00 64.21 211 GLU B N 1
ATOM 3833 C CA . GLU B 1 215 ? -75.576 100.281 35.832 1.00 65.02 211 GLU B CA 1
ATOM 3834 C C . GLU B 1 215 ? -76.497 99.195 36.398 1.00 65.40 211 GLU B C 1
ATOM 3835 O O . GLU B 1 215 ? -77.249 99.434 37.353 1.00 65.21 211 GLU B O 1
ATOM 3841 N N . GLN B 1 216 ? -76.426 98.008 35.794 1.00 66.00 212 GLN B N 1
ATOM 3842 C CA . GLN B 1 216 ? -77.187 96.836 36.236 1.00 66.90 212 GLN B CA 1
ATOM 3843 C C . GLN B 1 216 ? -76.970 96.552 37.732 1.00 66.73 212 GLN B C 1
ATOM 3844 O O . GLN B 1 216 ? -77.900 96.662 38.540 1.00 66.56 212 GLN B O 1
ATOM 3850 N N . LEU B 1 217 ? -75.728 96.222 38.082 1.00 66.70 213 LEU B N 1
ATOM 3851 C CA . LEU B 1 217 ? -75.360 95.830 39.441 1.00 66.91 213 LEU B CA 1
ATOM 3852 C C . LEU B 1 217 ? -75.706 96.869 40.519 1.00 67.24 213 LEU B C 1
ATOM 3853 O O . LEU B 1 217 ? -76.010 96.507 41.656 1.00 67.53 213 LEU B O 1
ATOM 3858 N N . ILE B 1 218 ? -75.675 98.152 40.171 1.00 67.47 214 ILE B N 1
ATOM 3859 C CA . ILE B 1 218 ? -76.035 99.197 41.140 1.00 67.72 214 ILE B CA 1
ATOM 3860 C C . ILE B 1 218 ? -77.553 99.228 41.321 1.00 67.72 214 ILE B C 1
ATOM 3861 O O . ILE B 1 218 ? -78.047 99.317 42.443 1.00 67.25 214 ILE B O 1
ATOM 3866 N N . LYS B 1 219 ? -78.282 99.117 40.215 1.00 68.13 215 LYS B N 1
ATOM 3867 C CA . LYS B 1 219 ? -79.745 99.048 40.270 1.00 68.73 215 LYS B CA 1
ATOM 3868 C C . LYS B 1 219 ? -80.253 97.848 41.091 1.00 68.83 215 LYS B C 1
ATOM 3869 O O . LYS B 1 219 ? -81.181 97.991 41.897 1.00 68.57 215 LYS B O 1
ATOM 3875 N N . GLN B 1 220 ? -79.608 96.696 40.905 1.00 69.19 216 GLN B N 1
ATOM 3876 C CA . GLN B 1 220 ? -80.007 95.444 41.549 1.00 70.03 216 GLN B CA 1
ATOM 3877 C C . GLN B 1 220 ? -79.802 95.418 43.065 1.00 70.07 216 GLN B C 1
ATOM 3878 O O . GLN B 1 220 ? -80.659 94.899 43.792 1.00 70.32 216 GLN B O 1
ATOM 3884 N N . TYR B 1 221 ? -78.681 95.969 43.543 1.00 70.01 217 TYR B N 1
ATOM 3885 C CA . TYR B 1 221 ? -78.349 95.887 44.976 1.00 69.91 217 TYR B CA 1
ATOM 3886 C C . TYR B 1 221 ? -78.416 97.215 45.748 1.00 69.85 217 TYR B C 1
ATOM 3887 O O . TYR B 1 221 ? -77.934 97.294 46.879 1.00 69.87 217 TYR B O 1
ATOM 3896 N N . HIS B 1 222 ? -79.020 98.244 45.146 1.00 69.90 218 HIS B N 1
ATOM 3897 C CA . HIS B 1 222 ? -79.262 99.548 45.811 1.00 70.29 218 HIS B CA 1
ATOM 3898 C C . HIS B 1 222 ? -80.730 99.587 46.360 1.00 70.49 218 HIS B C 1
ATOM 3899 O O . HIS B 1 222 ? -81.389 98.526 46.365 1.00 70.53 218 HIS B O 1
ATOM 3906 N N . PRO B 1 223 ? -81.227 100.755 46.890 1.00 70.57 219 PRO B N 1
ATOM 3907 C CA . PRO B 1 223 ? -82.655 100.827 47.236 1.00 70.17 219 PRO B CA 1
ATOM 3908 C C . PRO B 1 223 ? -83.607 101.718 46.387 1.00 69.69 219 PRO B C 1
ATOM 3909 O O . PRO B 1 223 ? -84.329 101.198 45.540 1.00 69.94 219 PRO B O 1
ATOM 3913 N N . TYR B 1 224 ? -83.593 103.034 46.620 1.00 69.30 220 TYR B N 1
ATOM 3914 C CA . TYR B 1 224 ? -84.803 103.905 46.507 1.00 69.12 220 TYR B CA 1
ATOM 3915 C C . TYR B 1 224 ? -85.605 103.969 45.193 1.00 68.61 220 TYR B C 1
ATOM 3916 O O . TYR B 1 224 ? -85.271 103.312 44.187 1.00 68.42 220 TYR B O 1
ATOM 3925 N N . GLU B 1 225 ? -86.676 104.769 45.231 1.00 67.69 221 GLU B N 1
ATOM 3926 C CA . GLU B 1 225 ? -87.456 105.111 44.030 1.00 67.41 221 GLU B CA 1
ATOM 3927 C C . GLU B 1 225 ? -86.531 105.654 42.932 1.00 66.65 221 GLU B C 1
ATOM 3928 O O . GLU B 1 225 ? -86.648 105.277 41.759 1.00 66.58 221 GLU B O 1
ATOM 3934 N N . THR B 1 226 ? -85.615 106.535 43.333 1.00 65.57 222 THR B N 1
ATOM 3935 C CA . THR B 1 226 ? -84.589 107.055 42.434 1.00 64.84 222 THR B CA 1
ATOM 3936 C C . THR B 1 226 ? -83.185 106.876 43.058 1.00 63.45 222 THR B C 1
ATOM 3937 O O . THR B 1 226 ? -82.663 107.808 43.690 1.00 63.76 222 THR B O 1
ATOM 3941 N N . PRO B 1 227 ? -82.583 105.668 42.903 1.00 61.95 223 PRO B N 1
ATOM 3942 C CA . PRO B 1 227 ? -81.207 105.401 43.376 1.00 60.71 223 PRO B CA 1
ATOM 3943 C C . PRO B 1 227 ? -80.174 106.257 42.626 1.00 59.37 223 PRO B C 1
ATOM 3944 O O . PRO B 1 227 ? -79.989 106.072 41.425 1.00 59.31 223 PRO B O 1
ATOM 3948 N N . VAL B 1 228 ? -79.516 107.183 43.326 1.00 58.01 224 VAL B N 1
ATOM 3949 C CA . VAL B 1 228 ? -78.614 108.155 42.683 1.00 56.76 224 VAL B CA 1
ATOM 3950 C C . VAL B 1 228 ? -77.206 107.593 42.432 1.00 55.72 224 VAL B C 1
ATOM 3951 O O . VAL B 1 228 ? -76.488 107.233 43.379 1.00 55.44 224 VAL B O 1
ATOM 3955 N N . PHE B 1 229 ? -76.834 107.507 41.152 1.00 54.32 225 PHE B N 1
ATOM 3956 C CA . PHE B 1 229 ? -75.476 107.084 40.754 1.00 53.00 225 PHE B CA 1
ATOM 3957 C C . PHE B 1 229 ? -74.985 107.843 39.521 1.00 51.99 225 PHE B C 1
ATOM 3958 O O . PHE B 1 229 ? -75.778 108.164 38.630 1.00 51.87 225 PHE B O 1
ATOM 3966 N N . ASP B 1 230 ? -73.686 108.137 39.491 1.00 50.47 226 ASP B N 1
ATOM 3967 C CA . ASP B 1 230 ? -73.073 108.910 38.409 1.00 49.07 226 ASP B CA 1
ATOM 3968 C C . ASP B 1 230 ? -71.817 108.236 37.853 1.00 47.57 226 ASP B C 1
ATOM 3969 O O . ASP B 1 230 ? -71.037 107.638 38.595 1.00 47.02 226 ASP B O 1
ATOM 3974 N N . PHE B 1 231 ? -71.647 108.352 36.539 1.00 45.35 227 PHE B N 1
ATOM 3975 C CA . PHE B 1 231 ? -70.439 107.928 35.849 1.00 43.58 227 PHE B CA 1
ATOM 3976 C C . PHE B 1 231 ? -69.746 109.184 35.353 1.00 42.13 227 PHE B C 1
ATOM 3977 O O . PHE B 1 231 ? -70.289 109.933 34.530 1.00 41.96 227 PHE B O 1
ATOM 3985 N N . ILE B 1 232 ? -68.554 109.414 35.881 1.00 40.14 228 ILE B N 1
ATOM 3986 C CA . ILE B 1 232 ? -67.740 110.534 35.504 1.00 39.24 228 ILE B CA 1
ATOM 3987 C C . ILE B 1 232 ? -66.592 110.023 34.650 1.00 39.34 228 ILE B C 1
ATOM 3988 O O . ILE B 1 232 ? -65.759 109.254 35.121 1.00 38.04 228 ILE B O 1
ATOM 3993 N N . GLU B 1 233 ? -66.564 110.466 33.396 1.00 39.85 229 GLU B N 1
ATOM 3994 C CA . GLU B 1 233 ? -65.486 110.152 32.464 1.00 41.12 229 GLU B CA 1
ATOM 3995 C C . GLU B 1 233 ? -64.128 110.661 32.965 1.00 41.23 229 GLU B C 1
ATOM 3996 O O . GLU B 1 233 ? -63.971 111.835 33.337 1.00 41.02 229 GLU B O 1
ATOM 4002 N N . ILE B 1 234 ? -63.174 109.736 33.024 1.00 41.00 230 ILE B N 1
ATOM 4003 C CA . ILE B 1 234 ? -61.795 110.011 33.405 1.00 41.72 230 ILE B CA 1
ATOM 4004 C C . ILE B 1 234 ? -60.939 109.511 32.234 1.00 41.53 230 ILE B C 1
ATOM 4005 O O . ILE B 1 234 ? -61.138 108.399 31.741 1.00 42.18 230 ILE B O 1
ATOM 4010 N N . LYS B 1 235 ? -60.025 110.341 31.754 1.00 41.27 231 LYS B N 1
ATOM 4011 C CA . LYS B 1 235 ? -59.057 109.884 30.767 1.00 40.70 231 LYS B CA 1
ATOM 4012 C C . LYS B 1 235 ? -57.715 109.752 31.453 1.00 39.99 231 LYS B C 1
ATOM 4013 O O . LYS B 1 235 ? -57.326 110.605 32.274 1.00 40.25 231 LYS B O 1
ATOM 4019 N N . GLN B 1 236 ? -57.039 108.657 31.153 1.00 38.53 232 GLN B N 1
ATOM 4020 C CA . GLN B 1 236 ? -55.729 108.394 31.705 1.00 38.46 232 GLN B CA 1
ATOM 4021 C C . GLN B 1 236 ? -54.773 108.169 30.559 1.00 36.78 232 GLN B C 1
ATOM 4022 O O . GLN B 1 236 ? -55.155 107.557 29.562 1.00 36.84 232 GLN B O 1
ATOM 4028 N N . THR B 1 237 ? -53.543 108.653 30.729 1.00 35.28 233 THR B N 1
ATOM 4029 C CA . THR B 1 237 ? -52.418 108.385 29.826 1.00 33.20 233 THR B CA 1
ATOM 4030 C C . THR B 1 237 ? -52.117 106.908 29.813 1.00 31.66 233 THR B C 1
ATOM 4031 O O . THR B 1 237 ? -51.893 106.283 30.853 1.00 31.33 233 THR B O 1
ATOM 4035 N N . SER B 1 238 ? -52.113 106.357 28.610 1.00 30.08 234 SER B N 1
ATOM 4036 C CA . SER B 1 238 ? -51.964 104.934 28.406 1.00 28.57 234 SER B CA 1
ATOM 4037 C C . SER B 1 238 ? -50.501 104.521 28.547 1.00 27.55 234 SER B C 1
ATOM 4038 O O . SER B 1 238 ? -49.628 105.344 28.466 1.00 27.32 234 SER B O 1
ATOM 4041 N N . LEU B 1 239 ? -50.244 103.235 28.746 1.00 27.13 235 LEU B N 1
ATOM 4042 C CA . LEU B 1 239 ? -48.882 102.723 28.632 1.00 27.10 235 LEU B CA 1
ATOM 4043 C C . LEU B 1 239 ? -48.413 102.513 27.168 1.00 25.54 235 LEU B C 1
ATOM 4044 O O . LEU B 1 239 ? -47.223 102.323 26.933 1.00 25.76 235 LEU B O 1
ATOM 4049 N N . TYR B 1 240 ? -49.371 102.530 26.238 1.00 23.90 236 TYR B N 1
ATOM 4050 C CA . TYR B 1 240 ? -49.189 102.307 24.808 1.00 22.81 236 TYR B CA 1
ATOM 4051 C C . TYR B 1 240 ? -48.960 103.631 24.107 1.00 21.58 236 TYR B C 1
ATOM 4052 O O . TYR B 1 240 ? -49.651 104.602 24.365 1.00 21.45 236 TYR B O 1
ATOM 4061 N N . GLY B 1 241 ? -47.973 103.683 23.217 1.00 20.03 237 GLY B N 1
ATOM 4062 C CA . GLY B 1 241 ? -47.847 104.851 22.360 1.00 18.00 237 GLY B CA 1
ATOM 4063 C C . GLY B 1 241 ? -46.868 104.554 21.243 1.00 17.76 237 GLY B C 1
ATOM 4064 O O . GLY B 1 241 ? -46.015 103.648 21.372 1.00 17.79 237 GLY B O 1
ATOM 4065 N N . LEU B 1 242 ? -47.032 105.283 20.134 1.00 17.37 238 LEU B N 1
ATOM 4066 C CA . LEU B 1 242 ? -46.196 105.153 18.936 1.00 17.07 238 LEU B CA 1
ATOM 4067 C C . LEU B 1 242 ? -44.840 105.847 19.074 1.00 17.36 238 LEU B C 1
ATOM 4068 O O . LEU B 1 242 ? -44.733 107.096 18.984 1.00 18.15 238 LEU B O 1
ATOM 4073 N N . GLY B 1 243 ? -43.815 105.033 19.283 1.00 17.55 239 GLY B N 1
ATOM 4074 C CA . GLY B 1 243 ? -42.472 105.538 19.384 1.00 17.58 239 GLY B CA 1
ATOM 4075 C C . GLY B 1 243 ? -41.916 105.373 20.782 1.00 18.26 239 GLY B C 1
ATOM 4076 O O . GLY B 1 243 ? -42.649 105.076 21.741 1.00 18.56 239 GLY B O 1
ATOM 4077 N N . VAL B 1 244 ? -40.604 105.546 20.874 1.00 18.16 240 VAL B N 1
ATOM 4078 C CA . VAL B 1 244 ? -39.894 105.667 22.147 1.00 17.27 240 VAL B CA 1
ATOM 4079 C C . VAL B 1 244 ? -38.944 106.852 22.083 1.00 17.43 240 VAL B C 1
ATOM 4080 O O . VAL B 1 244 ? -38.461 107.232 20.998 1.00 16.85 240 VAL B O 1
ATOM 4084 N N . MET B 1 245 ? -38.650 107.420 23.258 1.00 18.89 241 MET B N 1
ATOM 4085 C CA . MET B 1 245 ? -37.546 108.362 23.419 1.00 19.18 241 MET B CA 1
ATOM 4086 C C . MET B 1 245 ? -36.495 107.610 24.220 1.00 20.35 241 MET B C 1
ATOM 4087 O O . MET B 1 245 ? -36.834 106.924 25.170 1.00 21.26 241 MET B O 1
ATOM 4092 N N . ALA B 1 246 ? -35.227 107.696 23.838 1.00 20.28 242 ALA B N 1
ATOM 4093 C CA . ALA B 1 246 ? -34.170 107.070 24.617 1.00 20.66 242 ALA B CA 1
ATOM 4094 C C . ALA B 1 246 ? -32.943 107.973 24.548 1.00 21.79 242 ALA B C 1
ATOM 4095 O O . ALA B 1 246 ? -32.999 109.038 23.946 1.00 22.26 242 ALA B O 1
ATOM 4097 N N . GLU B 1 247 ? -31.836 107.520 25.126 1.00 22.69 243 GLU B N 1
ATOM 4098 C CA . GLU B 1 247 ? -30.594 108.263 25.012 1.00 24.71 243 GLU B CA 1
ATOM 4099 C C . GLU B 1 247 ? -29.395 107.385 24.804 1.00 23.79 243 GLU B C 1
ATOM 4100 O O . GLU B 1 247 ? -29.378 106.180 25.156 1.00 23.65 243 GLU B O 1
ATOM 4106 N N . VAL B 1 248 ? -28.390 107.966 24.175 1.00 23.82 244 VAL B N 1
ATOM 4107 C CA . VAL B 1 248 ? -27.133 107.257 23.992 1.00 24.47 244 VAL B CA 1
ATOM 4108 C C . VAL B 1 248 ? -26.439 107.287 25.337 1.00 25.93 244 VAL B C 1
ATOM 4109 O O . VAL B 1 248 ? -26.752 108.158 26.153 1.00 23.42 244 VAL B O 1
ATOM 4113 N N . ASP B 1 249 ? -25.594 106.282 25.571 1.00 28.31 245 ASP B N 1
ATOM 4114 C CA . ASP B 1 249 ? -24.734 106.193 26.758 1.00 32.84 245 ASP B CA 1
ATOM 4115 C C . ASP B 1 249 ? -23.963 107.489 26.915 1.00 33.83 245 ASP B C 1
ATOM 4116 O O . ASP B 1 249 ? -24.092 108.194 27.932 1.00 34.39 245 ASP B O 1
ATOM 4121 N N . ASN B 1 250 ? -23.185 107.775 25.869 1.00 34.26 246 ASN B N 1
ATOM 4122 C CA . ASN B 1 250 ? -22.322 108.944 25.769 1.00 35.98 246 ASN B CA 1
ATOM 4123 C C . ASN B 1 250 ? -22.739 109.775 24.566 1.00 35.00 246 ASN B C 1
ATOM 4124 O O . ASN B 1 250 ? -22.827 109.241 23.471 1.00 35.19 246 ASN B O 1
ATOM 4129 N N . GLN B 1 251 ? -22.998 111.056 24.794 1.00 35.13 247 GLN B N 1
ATOM 4130 C CA . GLN B 1 251 ? -23.146 112.062 23.740 1.00 35.25 247 GLN B CA 1
ATOM 4131 C C . GLN B 1 251 ? -22.172 111.836 22.569 1.00 34.34 247 GLN B C 1
ATOM 4132 O O . GLN B 1 251 ? -20.981 111.480 22.757 1.00 35.39 247 GLN B O 1
ATOM 4138 N N . MET B 1 252 ? -22.712 112.013 21.365 1.00 32.00 248 MET B N 1
ATOM 4139 C CA . MET B 1 252 ? -22.118 111.557 20.119 1.00 30.81 248 MET B CA 1
ATOM 4140 C C . MET B 1 252 ? -22.478 112.541 19.039 1.00 27.20 248 MET B C 1
ATOM 4141 O O . MET B 1 252 ? -23.472 113.241 19.151 1.00 27.14 248 MET B O 1
ATOM 4146 N N . THR B 1 253 ? -21.705 112.553 17.962 1.00 25.20 249 THR B N 1
ATOM 4147 C CA . THR B 1 253 ? -22.069 113.363 16.800 1.00 22.55 249 THR B CA 1
ATOM 4148 C C . THR B 1 253 ? -23.171 112.600 16.023 1.00 20.94 249 THR B C 1
ATOM 4149 O O . THR B 1 253 ? -23.246 111.367 16.082 1.00 19.41 249 THR B O 1
ATOM 4153 N N . LEU B 1 254 ? -24.046 113.348 15.355 1.00 20.40 250 LEU B N 1
ATOM 4154 C CA . LEU B 1 254 ? -25.002 112.767 14.416 1.00 18.81 250 LEU B CA 1
ATOM 4155 C C . LEU B 1 254 ? -24.394 111.707 13.447 1.00 20.19 250 LEU B C 1
ATOM 4156 O O . LEU B 1 254 ? -24.910 110.591 13.351 1.00 18.80 250 LEU B O 1
ATOM 4161 N N . GLU B 1 255 ? -23.333 112.032 12.715 1.00 20.20 251 GLU B N 1
ATOM 4162 C CA . GLU B 1 255 ? -22.773 111.041 11.801 1.00 22.37 251 GLU B CA 1
ATOM 4163 C C . GLU B 1 255 ? -22.236 109.795 12.497 1.00 21.32 251 GLU B C 1
ATOM 4164 O O . GLU B 1 255 ? -22.319 108.692 11.943 1.00 20.43 251 GLU B O 1
ATOM 4170 N N . ASP B 1 256 ? -21.705 109.950 13.709 1.00 20.85 252 ASP B N 1
ATOM 4171 C CA . ASP B 1 256 ? -21.172 108.806 14.454 1.00 21.14 252 ASP B CA 1
ATOM 4172 C C . ASP B 1 256 ? -22.297 107.922 14.970 1.00 20.29 252 ASP B C 1
ATOM 4173 O O . ASP B 1 256 ? -22.169 106.700 14.948 1.00 19.75 252 ASP B O 1
ATOM 4178 N N . PHE B 1 257 ? -23.362 108.554 15.464 1.00 19.41 253 PHE B N 1
ATOM 4179 C CA . PHE B 1 257 ? -24.582 107.848 15.852 1.00 18.79 253 PHE B CA 1
ATOM 4180 C C . PHE B 1 257 ? -25.199 107.098 14.656 1.00 18.90 253 PHE B C 1
ATOM 4181 O O . PHE B 1 257 ? -25.501 105.914 14.779 1.00 18.15 253 PHE B O 1
ATOM 4189 N N . ALA B 1 258 ? -25.359 107.775 13.517 1.00 17.03 254 ALA B N 1
ATOM 4190 C CA . ALA B 1 258 ? -25.755 107.089 12.285 1.00 18.24 254 ALA B CA 1
ATOM 4191 C C . ALA B 1 258 ? -24.892 105.857 11.910 1.00 19.48 254 ALA B C 1
ATOM 4192 O O . ALA B 1 258 ? -25.440 104.806 11.553 1.00 18.15 254 ALA B O 1
ATOM 4194 N N . ALA B 1 259 ? -23.552 105.977 11.982 1.00 19.58 255 ALA B N 1
ATOM 4195 C CA . ALA B 1 259 ? -22.658 104.851 11.624 1.00 19.61 255 ALA B CA 1
ATOM 4196 C C . ALA B 1 259 ? -22.782 103.730 12.621 1.00 19.97 255 ALA B C 1
ATOM 4197 O O . ALA B 1 259 ? -22.741 102.553 12.269 1.00 20.08 255 ALA B O 1
ATOM 4199 N N . ASP B 1 260 ? -22.930 104.094 13.885 1.00 20.40 256 ASP B N 1
ATOM 4200 C CA . ASP B 1 260 ? -23.101 103.102 14.948 1.00 20.47 256 ASP B CA 1
ATOM 4201 C C . ASP B 1 260 ? -24.328 102.212 14.761 1.00 19.81 256 ASP B C 1
ATOM 4202 O O . ASP B 1 260 ? -24.262 100.992 14.924 1.00 19.48 256 ASP B O 1
ATOM 4207 N N . ILE B 1 261 ? -25.468 102.834 14.465 1.00 18.62 257 ILE B N 1
ATOM 4208 C CA . ILE B 1 261 ? -26.697 102.068 14.361 1.00 17.48 257 ILE B CA 1
ATOM 4209 C C . ILE B 1 261 ? -26.770 101.299 13.023 1.00 16.91 257 ILE B C 1
ATOM 4210 O O . ILE B 1 261 ? -27.392 100.256 12.943 1.00 15.83 257 ILE B O 1
ATOM 4215 N N . LYS B 1 262 ? -26.093 101.807 11.989 1.00 15.70 258 LYS B N 1
ATOM 4216 C CA . LYS B 1 262 ? -25.961 101.079 10.723 1.00 16.06 258 LYS B CA 1
ATOM 4217 C C . LYS B 1 262 ? -25.273 99.753 10.983 1.00 17.16 258 LYS B C 1
ATOM 4218 O O . LYS B 1 262 ? -25.682 98.691 10.457 1.00 17.93 258 LYS B O 1
ATOM 4224 N N . SER B 1 263 ? -24.187 99.802 11.770 1.00 17.29 259 SER B N 1
ATOM 4225 C CA . SER B 1 263 ? -23.461 98.586 12.145 1.00 18.24 259 SER B CA 1
ATOM 4226 C C . SER B 1 263 ? -24.287 97.637 13.049 1.00 17.69 259 SER B C 1
ATOM 4227 O O . SER B 1 263 ? -24.410 96.430 12.789 1.00 17.65 259 SER B O 1
ATOM 4230 N N . LYS B 1 264 ? -24.897 98.184 14.086 1.00 17.96 260 LYS B N 1
ATOM 4231 C CA . LYS B 1 264 ? -25.651 97.383 15.052 1.00 19.08 260 LYS B CA 1
ATOM 4232 C C . LYS B 1 264 ? -26.859 96.673 14.429 1.00 20.15 260 LYS B C 1
ATOM 4233 O O . LYS B 1 264 ? -27.143 95.526 14.776 1.00 19.50 260 LYS B O 1
ATOM 4239 N N . LEU B 1 265 ? -27.547 97.351 13.513 1.00 19.03 261 LEU B N 1
ATOM 4240 C CA . LEU B 1 265 ? -28.684 96.736 12.816 1.00 19.79 261 LEU B CA 1
ATOM 4241 C C . LEU B 1 265 ? -28.355 96.087 11.473 1.00 20.04 261 LEU B C 1
ATOM 4242 O O . LEU B 1 265 ? -29.278 95.625 10.780 1.00 20.98 261 LEU B O 1
ATOM 4247 N N . ASN B 1 266 ? -27.072 96.078 11.104 1.00 19.58 262 ASN B N 1
ATOM 4248 C CA . ASN B 1 266 ? -26.565 95.462 9.872 1.00 20.87 262 ASN B CA 1
ATOM 4249 C C . ASN B 1 266 ? -27.228 96.032 8.623 1.00 20.78 262 ASN B C 1
ATOM 4250 O O . ASN B 1 266 ? -27.698 95.280 7.741 1.00 19.40 262 ASN B O 1
ATOM 4255 N N . ILE B 1 267 ? -27.236 97.363 8.525 1.00 18.25 263 ILE B N 1
ATOM 4256 C CA . ILE B 1 267 ? -27.937 98.017 7.445 1.00 17.11 263 ILE B CA 1
ATOM 4257 C C . ILE B 1 267 ? -26.991 98.311 6.315 1.00 17.26 263 ILE B C 1
ATOM 4258 O O . ILE B 1 267 ? -25.911 98.891 6.576 1.00 17.55 263 ILE B O 1
ATOM 4263 N N . PRO B 1 268 ? -27.356 97.929 5.062 1.00 15.96 264 PRO B N 1
ATOM 4264 C CA . PRO B 1 268 ? -26.471 98.186 3.914 1.00 16.48 264 PRO B CA 1
ATOM 4265 C C . PRO B 1 268 ? -26.141 99.672 3.682 1.00 16.23 264 PRO B C 1
ATOM 4266 O O . PRO B 1 268 ? -25.029 99.996 3.288 1.00 14.74 264 PRO B O 1
ATOM 4270 N N . SER B 1 269 ? -27.103 100.556 3.941 1.00 16.20 265 SER B N 1
ATOM 4271 C CA . SER B 1 269 ? -26.942 101.981 3.648 1.00 16.65 265 SER B CA 1
ATOM 4272 C C . SER B 1 269 ? -27.848 102.726 4.619 1.00 16.25 265 SER B C 1
ATOM 4273 O O . SER B 1 269 ? -28.990 102.345 4.781 1.00 13.91 265 SER B O 1
ATOM 4276 N N . VAL B 1 270 ? -27.299 103.777 5.260 1.00 15.47 266 VAL B N 1
ATOM 4277 C CA . VAL B 1 270 ? -28.038 104.705 6.094 1.00 14.62 266 VAL B CA 1
ATOM 4278 C C . VAL B 1 270 ? -27.849 106.115 5.515 1.00 14.99 266 VAL B C 1
ATOM 4279 O O . VAL B 1 270 ? -26.832 106.388 4.876 1.00 14.81 266 VAL B O 1
ATOM 4283 N N . ARG B 1 271 ? -28.854 106.985 5.678 1.00 15.35 267 ARG B N 1
ATOM 4284 C CA . ARG B 1 271 ? -28.714 108.413 5.306 1.00 15.09 267 ARG B CA 1
ATOM 4285 C C . ARG B 1 271 ? -29.260 109.299 6.446 1.00 15.52 267 ARG B C 1
ATOM 4286 O O . ARG B 1 271 ? -30.208 108.911 7.168 1.00 14.20 267 ARG B O 1
ATOM 4294 N N . PHE B 1 272 ? -28.637 110.469 6.651 1.00 14.43 268 PHE B N 1
ATOM 4295 C CA . PHE B 1 272 ? -29.065 111.304 7.737 1.00 14.64 268 PHE B CA 1
ATOM 4296 C C . PHE B 1 272 ? -29.255 112.720 7.246 1.00 14.36 268 PHE B C 1
ATOM 4297 O O . PHE B 1 272 ? -28.785 113.076 6.198 1.00 14.59 268 PHE B O 1
ATOM 4305 N N . VAL B 1 273 ? -30.042 113.483 7.981 1.00 14.18 269 VAL B N 1
ATOM 4306 C CA . VAL B 1 273 ? -30.302 114.861 7.631 1.00 15.20 269 VAL B CA 1
ATOM 4307 C C . VAL B 1 273 ? -29.879 115.659 8.830 1.00 16.12 269 VAL B C 1
ATOM 4308 O O . VAL B 1 273 ? -30.392 115.454 9.934 1.00 14.87 269 VAL B O 1
ATOM 4312 N N . GLY B 1 274 ? -28.940 116.571 8.605 1.00 16.42 270 GLY B N 1
ATOM 4313 C CA . GLY B 1 274 ? -28.434 117.431 9.690 1.00 18.08 270 GLY B CA 1
ATOM 4314 C C . GLY B 1 274 ? -26.933 117.615 9.561 1.00 19.61 270 GLY B C 1
ATOM 4315 O O . GLY B 1 274 ? -26.293 116.908 8.771 1.00 18.59 270 GLY B O 1
ATOM 4316 N N . GLU B 1 275 ? -26.384 118.565 10.327 1.00 20.96 271 GLU B N 1
ATOM 4317 C CA . GLU B 1 275 ? -24.932 118.813 10.352 1.00 24.16 271 GLU B CA 1
ATOM 4318 C C . GLU B 1 275 ? -24.284 117.526 10.917 1.00 22.57 271 GLU B C 1
ATOM 4319 O O . GLU B 1 275 ? -24.699 117.010 11.948 1.00 22.69 271 GLU B O 1
ATOM 4325 N N . SER B 1 276 ? -23.303 116.987 10.201 1.00 22.88 272 SER B N 1
ATOM 4326 C CA . SER B 1 276 ? -22.662 115.721 10.551 1.00 22.69 272 SER B CA 1
ATOM 4327 C C . SER B 1 276 ? -22.009 115.752 11.956 1.00 23.03 272 SER B C 1
ATOM 4328 O O . SER B 1 276 ? -21.941 114.718 12.650 1.00 21.62 272 SER B O 1
ATOM 4331 N N . ASN B 1 277 ? -21.617 116.945 12.408 1.00 22.14 273 ASN B N 1
ATOM 4332 C CA . ASN B 1 277 ? -21.006 117.087 13.735 1.00 23.11 273 ASN B CA 1
ATOM 4333 C C . ASN B 1 277 ? -21.982 117.518 14.845 1.00 23.31 273 ASN B C 1
ATOM 4334 O O . ASN B 1 277 ? -21.578 117.869 15.950 1.00 22.44 273 ASN B O 1
ATOM 4339 N N . GLN B 1 278 ? -23.284 117.467 14.544 1.00 22.17 274 GLN B N 1
ATOM 4340 C CA . GLN B 1 278 ? -24.313 117.837 15.511 1.00 22.18 274 GLN B CA 1
ATOM 4341 C C . GLN B 1 278 ? -24.215 116.883 16.702 1.00 22.30 274 GLN B C 1
ATOM 4342 O O . GLN B 1 278 ? -24.101 115.656 16.519 1.00 20.48 274 GLN B O 1
ATOM 4348 N N . LYS B 1 279 ? -24.246 117.443 17.920 1.00 22.62 275 LYS B N 1
ATOM 4349 C CA . LYS B 1 279 ? -24.213 116.627 19.125 1.00 23.87 275 LYS B CA 1
ATOM 4350 C C . LYS B 1 279 ? -25.620 116.093 19.443 1.00 23.95 275 LYS B C 1
ATOM 4351 O O . LYS B 1 279 ? -26.589 116.848 19.449 1.00 25.93 275 LYS B O 1
ATOM 4357 N N . ILE B 1 280 ? -25.671 114.797 19.736 1.00 23.52 276 ILE B N 1
ATOM 4358 C CA . ILE B 1 280 ? -26.877 113.988 19.859 1.00 23.39 276 ILE B CA 1
ATOM 4359 C C . ILE B 1 280 ? -26.826 113.359 21.237 1.00 22.28 276 ILE B C 1
ATOM 4360 O O . ILE B 1 280 ? -25.873 112.674 21.555 1.00 23.13 276 ILE B O 1
ATOM 4365 N N . LYS B 1 281 ? -27.861 113.549 22.038 1.00 23.23 277 LYS B N 1
ATOM 4366 C CA . LYS B 1 281 ? -28.037 112.734 23.238 1.00 23.88 277 LYS B CA 1
ATOM 4367 C C . LYS B 1 281 ? -29.400 112.012 23.278 1.00 23.19 277 LYS B C 1
ATOM 4368 O O . LYS B 1 281 ? -29.452 110.821 23.587 1.00 23.10 277 LYS B O 1
ATOM 4374 N N . ARG B 1 282 ? -30.489 112.740 23.034 1.00 22.26 278 ARG B N 1
ATOM 4375 C CA . ARG B 1 282 ? -31.816 112.147 23.101 1.00 22.90 278 ARG B CA 1
ATOM 4376 C C . ARG B 1 282 ? -32.321 111.807 21.696 1.00 22.01 278 ARG B C 1
ATOM 4377 O O . ARG B 1 282 ? -32.261 112.637 20.791 1.00 22.04 278 ARG B O 1
ATOM 4385 N N . ILE B 1 283 ? -32.813 110.574 21.562 1.00 20.29 279 ILE B N 1
ATOM 4386 C CA . ILE B 1 283 ? -33.219 109.958 20.290 1.00 19.08 279 ILE B CA 1
ATOM 4387 C C . ILE B 1 283 ? -34.702 109.528 20.330 1.00 18.74 279 ILE B C 1
ATOM 4388 O O . ILE B 1 283 ? -35.139 108.821 21.236 1.00 17.44 279 ILE B O 1
ATOM 4393 N N . ALA B 1 284 ? -35.478 109.968 19.347 1.00 18.15 280 ALA B N 1
ATOM 4394 C CA . ALA B 1 284 ? -36.851 109.458 19.164 1.00 17.49 280 ALA B CA 1
ATOM 4395 C C . ALA B 1 284 ? -36.816 108.453 18.018 1.00 16.87 280 ALA B C 1
ATOM 4396 O O . ALA B 1 284 ? -36.138 108.695 17.029 1.00 17.77 280 ALA B O 1
ATOM 4398 N N . ILE B 1 285 ? -37.535 107.344 18.160 1.00 16.49 281 ILE B N 1
ATOM 4399 C CA . ILE B 1 285 ? -37.510 106.252 17.171 1.00 15.27 281 ILE B CA 1
ATOM 4400 C C . ILE B 1 285 ? -38.923 105.813 16.862 1.00 15.08 281 ILE B C 1
ATOM 4401 O O . ILE B 1 285 ? -39.684 105.496 17.774 1.00 15.01 281 ILE B O 1
ATOM 4406 N N . ILE B 1 286 ? -39.307 105.894 15.586 1.00 14.50 282 ILE B N 1
ATOM 4407 C CA . ILE B 1 286 ? -40.514 105.225 15.121 1.00 14.33 282 ILE B CA 1
ATOM 4408 C C . ILE B 1 286 ? -40.112 104.333 13.933 1.00 14.81 282 ILE B C 1
ATOM 4409 O O . ILE B 1 286 ? -39.878 104.810 12.816 1.00 14.92 282 ILE B O 1
ATOM 4414 N N . GLY B 1 287 ? -40.040 103.034 14.163 1.00 15.24 283 GLY B N 1
ATOM 4415 C CA . GLY B 1 287 ? -39.588 102.146 13.093 1.00 13.85 283 GLY B CA 1
ATOM 4416 C C . GLY B 1 287 ? -40.667 102.088 12.045 1.00 14.37 283 GLY B C 1
ATOM 4417 O O . GLY B 1 287 ? -41.843 102.260 12.363 1.00 14.56 283 GLY B O 1
ATOM 4418 N N . GLY B 1 288 ? -40.283 101.868 10.790 1.00 14.44 284 GLY B N 1
ATOM 4419 C CA . GLY B 1 288 ? -41.306 101.767 9.743 1.00 15.45 284 GLY B CA 1
ATOM 4420 C C . GLY B 1 288 ? -41.283 103.028 8.891 1.00 15.55 284 GLY B C 1
ATOM 4421 O O . GLY B 1 288 ? -40.277 103.348 8.237 1.00 14.72 284 GLY B O 1
ATOM 4422 N N . SER B 1 289 ? -42.386 103.736 8.912 1.00 15.71 285 SER B N 1
ATOM 4423 C CA . SER B 1 289 ? -42.521 104.987 8.174 1.00 17.02 285 SER B CA 1
ATOM 4424 C C . SER B 1 289 ? -43.144 105.978 9.149 1.00 16.33 285 SER B C 1
ATOM 4425 O O . SER B 1 289 ? -44.373 106.051 9.244 1.00 15.43 285 SER B O 1
ATOM 4428 N N . GLY B 1 290 ? -42.306 106.709 9.893 1.00 15.94 286 GLY B N 1
ATOM 4429 C CA . GLY B 1 290 ? -42.820 107.614 10.951 1.00 14.93 286 GLY B CA 1
ATOM 4430 C C . GLY B 1 290 ? -42.747 109.093 10.638 1.00 16.24 286 GLY B C 1
ATOM 4431 O O . GLY B 1 290 ? -43.003 109.916 11.505 1.00 15.32 286 GLY B O 1
ATOM 4432 N N . ILE B 1 291 ? -42.386 109.438 9.402 1.00 15.69 287 ILE B N 1
ATOM 4433 C CA . ILE B 1 291 ? -42.414 110.856 9.002 1.00 16.42 287 ILE B CA 1
ATOM 4434 C C . ILE B 1 291 ? -43.842 111.412 9.211 1.00 16.88 287 ILE B C 1
ATOM 4435 O O . ILE B 1 291 ? -44.816 110.733 8.916 1.00 16.86 287 ILE B O 1
ATOM 4440 N N . GLY B 1 292 ? -43.928 112.622 9.785 1.00 16.66 288 GLY B N 1
ATOM 4441 C CA . GLY B 1 292 ? -45.183 113.187 10.251 1.00 16.61 288 GLY B CA 1
ATOM 4442 C C . GLY B 1 292 ? -45.034 113.426 11.750 1.00 17.21 288 GLY B C 1
ATOM 4443 O O . GLY B 1 292 ? -45.693 114.296 12.294 1.00 17.42 288 GLY B O 1
ATOM 4444 N N . TYR B 1 293 ? -44.160 112.669 12.417 1.00 16.28 289 TYR B N 1
ATOM 4445 C CA . TYR B 1 293 ? -43.929 112.838 13.869 1.00 16.48 289 TYR B CA 1
ATOM 4446 C C . TYR B 1 293 ? -42.661 113.569 14.281 1.00 16.48 289 TYR B C 1
ATOM 4447 O O . TYR B 1 293 ? -42.425 113.728 15.483 1.00 16.38 289 TYR B O 1
ATOM 4456 N N . GLU B 1 294 ? -41.830 113.962 13.315 1.00 15.62 290 GLU B N 1
ATOM 4457 C CA . GLU B 1 294 ? -40.473 114.455 13.634 1.00 16.26 290 GLU B CA 1
ATOM 4458 C C . GLU B 1 294 ? -40.478 115.803 14.355 1.00 17.22 290 GLU B C 1
ATOM 4459 O O . GLU B 1 294 ? -39.641 116.048 15.233 1.00 16.69 290 GLU B O 1
ATOM 4465 N N . TYR B 1 295 ? -41.406 116.670 13.969 1.00 17.71 291 TYR B N 1
ATOM 4466 C CA . TYR B 1 295 ? -41.525 117.986 14.611 1.00 18.48 291 TYR B CA 1
ATOM 4467 C C . TYR B 1 295 ? -41.979 117.852 16.072 1.00 19.87 291 TYR B C 1
ATOM 4468 O O . TYR B 1 295 ? -41.439 118.520 16.957 1.00 20.49 291 TYR B O 1
ATOM 4477 N N . GLN B 1 296 ? -42.945 116.963 16.312 1.00 19.78 292 GLN B N 1
ATOM 4478 C CA . GLN B 1 296 ? -43.430 116.654 17.653 1.00 21.32 292 GLN B CA 1
ATOM 4479 C C . GLN B 1 296 ? -42.342 116.016 18.504 1.00 20.31 292 GLN B C 1
ATOM 4480 O O . GLN B 1 296 ? -42.150 116.376 19.665 1.00 20.33 292 GLN B O 1
ATOM 4486 N N . ALA B 1 297 ? -41.578 115.107 17.902 1.00 18.91 293 ALA B N 1
ATOM 4487 C CA . ALA B 1 297 ? -40.435 114.490 18.557 1.00 18.81 293 ALA B CA 1
ATOM 4488 C C . ALA B 1 297 ? -39.441 115.556 19.034 1.00 20.15 293 ALA B C 1
ATOM 4489 O O . ALA B 1 297 ? -38.939 115.495 20.152 1.00 19.17 293 ALA B O 1
ATOM 4491 N N . VAL B 1 298 ? -39.155 116.529 18.177 1.00 21.99 294 VAL B N 1
ATOM 4492 C CA . VAL B 1 298 ? -38.274 117.655 18.588 1.00 23.56 294 VAL B CA 1
ATOM 4493 C C . VAL B 1 298 ? -38.909 118.442 19.761 1.00 24.61 294 VAL B C 1
ATOM 4494 O O . VAL B 1 298 ? -38.236 118.718 20.751 1.00 24.92 294 VAL B O 1
ATOM 4498 N N . GLN B 1 299 ? -40.205 118.738 19.674 1.00 26.93 295 GLN B N 1
ATOM 4499 C CA . GLN B 1 299 ? -40.956 119.367 20.797 1.00 29.47 295 GLN B CA 1
ATOM 4500 C C . GLN B 1 299 ? -40.790 118.536 22.098 1.00 29.61 295 GLN B C 1
ATOM 4501 O O . GLN B 1 299 ? -40.585 119.095 23.174 1.00 29.73 295 GLN B O 1
ATOM 4507 N N . GLN B 1 300 ? -40.862 117.204 21.973 1.00 29.06 296 GLN B N 1
ATOM 4508 C CA . GLN B 1 300 ? -40.783 116.264 23.095 1.00 28.72 296 GLN B CA 1
ATOM 4509 C C . GLN B 1 300 ? -39.340 116.144 23.615 1.00 28.25 296 GLN B C 1
ATOM 4510 O O . GLN B 1 300 ? -39.094 115.432 24.578 1.00 28.88 296 GLN B O 1
ATOM 4516 N N . GLY B 1 301 ? -38.372 116.801 22.961 1.00 26.87 297 GLY B N 1
ATOM 4517 C CA . GLY B 1 301 ? -36.975 116.785 23.446 1.00 24.66 297 GLY B CA 1
ATOM 4518 C C . GLY B 1 301 ? -35.938 115.988 22.639 1.00 23.45 297 GLY B C 1
ATOM 4519 O O . GLY B 1 301 ? -34.807 115.830 23.076 1.00 22.74 297 GLY B O 1
ATOM 4520 N N . ALA B 1 302 ? -36.308 115.458 21.471 1.00 22.52 298 ALA B N 1
ATOM 4521 C CA . ALA B 1 302 ? -35.358 114.650 20.695 1.00 20.75 298 ALA B CA 1
ATOM 4522 C C . ALA B 1 302 ? -34.338 115.539 20.036 1.00 20.15 298 ALA B C 1
ATOM 4523 O O . ALA B 1 302 ? -34.688 116.598 19.567 1.00 21.22 298 ALA B O 1
ATOM 4525 N N . ASP B 1 303 ? -33.097 115.086 19.986 1.00 20.17 299 ASP B N 1
ATOM 4526 C CA . ASP B 1 303 ? -32.037 115.651 19.133 1.00 20.77 299 ASP B CA 1
ATOM 4527 C C . ASP B 1 303 ? -32.042 115.109 17.703 1.00 19.75 299 ASP B C 1
ATOM 4528 O O . ASP B 1 303 ? -31.470 115.740 16.796 1.00 20.40 299 ASP B O 1
ATOM 4533 N N . VAL B 1 304 ? -32.683 113.950 17.511 1.00 18.48 300 VAL B N 1
ATOM 4534 C CA . VAL B 1 304 ? -32.776 113.307 16.183 1.00 17.83 300 VAL B CA 1
ATOM 4535 C C . VAL B 1 304 ? -33.991 112.375 16.206 1.00 17.77 300 VAL B C 1
ATOM 4536 O O . VAL B 1 304 ? -34.356 111.818 17.265 1.00 17.87 300 VAL B O 1
ATOM 4540 N N . PHE B 1 305 ? -34.644 112.294 15.056 1.00 15.47 301 PHE B N 1
ATOM 4541 C CA . PHE B 1 305 ? -35.768 111.416 14.839 1.00 15.40 301 PHE B CA 1
ATOM 4542 C C . PHE B 1 305 ? -35.332 110.306 13.897 1.00 14.77 301 PHE B C 1
ATOM 4543 O O . PHE B 1 305 ? -34.913 110.558 12.770 1.00 14.40 301 PHE B O 1
ATOM 4551 N N . VAL B 1 306 ? -35.435 109.076 14.377 1.00 14.72 302 VAL B N 1
ATOM 4552 C CA . VAL B 1 306 ? -34.964 107.918 13.629 1.00 14.51 302 VAL B CA 1
ATOM 4553 C C . VAL B 1 306 ? -36.200 107.159 13.091 1.00 15.06 302 VAL B C 1
ATOM 4554 O O . VAL B 1 306 ? -37.127 106.859 13.863 1.00 13.74 302 VAL B O 1
ATOM 4558 N N . THR B 1 307 ? -36.225 106.903 11.770 1.00 14.75 303 THR B N 1
ATOM 4559 C CA . THR B 1 307 ? -37.368 106.233 11.122 1.00 14.45 303 THR B CA 1
ATOM 4560 C C . THR B 1 307 ? -36.939 105.626 9.791 1.00 14.65 303 THR B C 1
ATOM 4561 O O . THR B 1 307 ? -35.753 105.555 9.507 1.00 14.87 303 THR B O 1
ATOM 4565 N N . GLY B 1 308 ? -37.886 105.154 8.980 1.00 13.84 304 GLY B N 1
ATOM 4566 C CA . GLY B 1 308 ? -37.523 104.724 7.608 1.00 12.49 304 GLY B CA 1
ATOM 4567 C C . GLY B 1 308 ? -38.379 105.402 6.581 1.00 12.31 304 GLY B C 1
ATOM 4568 O O . GLY B 1 308 ? -39.223 106.214 6.951 1.00 11.73 304 GLY B O 1
ATOM 4569 N N . ASP B 1 309 ? -38.169 105.056 5.295 1.00 13.15 305 ASP B N 1
ATOM 4570 C CA . ASP B 1 309 ? -38.940 105.560 4.139 1.00 12.50 305 ASP B CA 1
ATOM 4571 C C . ASP B 1 309 ? -38.965 107.097 4.113 1.00 13.15 305 ASP B C 1
ATOM 4572 O O . ASP B 1 309 ? -39.991 107.683 3.773 1.00 13.61 305 ASP B O 1
ATOM 4577 N N . ILE B 1 310 ? -37.846 107.748 4.440 1.00 12.33 306 ILE B N 1
ATOM 4578 C CA . ILE B 1 310 ? -37.819 109.217 4.356 1.00 12.10 306 ILE B CA 1
ATOM 4579 C C . ILE B 1 310 ? -37.667 109.672 2.904 1.00 13.03 306 ILE B C 1
ATOM 4580 O O . ILE B 1 310 ? -36.824 109.160 2.183 1.00 13.43 306 ILE B O 1
ATOM 4585 N N . LYS B 1 311 ? -38.531 110.595 2.489 1.00 12.26 307 LYS B N 1
ATOM 4586 C CA . LYS B 1 311 ? -38.531 111.116 1.127 1.00 14.55 307 LYS B CA 1
ATOM 4587 C C . LYS B 1 311 ? -37.898 112.517 1.025 1.00 14.28 307 LYS B C 1
ATOM 4588 O O . LYS B 1 311 ? -37.824 113.265 2.009 1.00 13.43 307 LYS B O 1
ATOM 4594 N N . HIS B 1 312 ? -37.424 112.841 -0.173 1.00 13.87 308 HIS B N 1
ATOM 4595 C CA . HIS B 1 312 ? -36.714 114.103 -0.431 1.00 14.28 308 HIS B CA 1
ATOM 4596 C C . HIS B 1 312 ? -37.341 115.345 0.200 1.00 14.24 308 HIS B C 1
ATOM 4597 O O . HIS B 1 312 ? -36.692 116.069 0.924 1.00 15.04 308 HIS B O 1
ATOM 4604 N N . HIS B 1 313 ? -38.599 115.629 -0.110 1.00 14.51 309 HIS B N 1
ATOM 4605 C CA . HIS B 1 313 ? -39.162 116.926 0.288 1.00 15.35 309 HIS B CA 1
ATOM 4606 C C . HIS B 1 313 ? -39.343 116.987 1.785 1.00 15.03 309 HIS B C 1
ATOM 4607 O O . HIS B 1 313 ? -39.174 118.046 2.393 1.00 14.74 309 HIS B O 1
ATOM 4614 N N . ASP B 1 314 ? -39.659 115.850 2.408 1.00 15.30 310 ASP B N 1
ATOM 4615 C CA . ASP B 1 314 ? -39.712 115.873 3.884 1.00 15.85 310 ASP B CA 1
ATOM 4616 C C . ASP B 1 314 ? -38.355 116.033 4.567 1.00 15.00 310 ASP B C 1
ATOM 4617 O O . ASP B 1 314 ? -38.256 116.646 5.636 1.00 15.45 310 ASP B O 1
ATOM 4622 N N . ALA B 1 315 ? -37.332 115.428 3.989 1.00 13.99 311 ALA B N 1
ATOM 4623 C CA . ALA B 1 315 ? -35.945 115.654 4.453 1.00 14.39 311 ALA B CA 1
ATOM 4624 C C . ALA B 1 315 ? -35.512 117.115 4.214 1.00 13.38 311 ALA B C 1
ATOM 4625 O O . ALA B 1 315 ? -34.844 117.721 5.064 1.00 14.46 311 ALA B O 1
ATOM 4627 N N . LEU B 1 316 ? -35.856 117.661 3.042 1.00 14.11 312 LEU B N 1
ATOM 4628 C CA . LEU B 1 316 ? -35.545 119.068 2.730 1.00 15.15 312 LEU B CA 1
ATOM 4629 C C . LEU B 1 316 ? -36.139 120.022 3.774 1.00 14.88 312 LEU B C 1
ATOM 4630 O O . LEU B 1 316 ? -35.457 120.871 4.281 1.00 14.27 312 LEU B O 1
ATOM 4635 N N . ASP B 1 317 ? -37.434 119.861 4.053 1.00 16.42 313 ASP B N 1
ATOM 4636 C CA . ASP B 1 317 ? -38.157 120.578 5.127 1.00 16.25 313 ASP B CA 1
ATOM 4637 C C . ASP B 1 317 ? -37.489 120.411 6.486 1.00 16.96 313 ASP B C 1
ATOM 4638 O O . ASP B 1 317 ? -37.223 121.432 7.182 1.00 17.04 313 ASP B O 1
ATOM 4643 N N . ALA B 1 318 ? -37.171 119.158 6.867 1.00 15.12 314 ALA B N 1
ATOM 4644 C CA . ALA B 1 318 ? -36.496 118.913 8.138 1.00 15.68 314 ALA B CA 1
ATOM 4645 C C . ALA B 1 318 ? -35.170 119.685 8.209 1.00 16.44 314 ALA B C 1
ATOM 4646 O O . ALA B 1 318 ? -34.907 120.346 9.216 1.00 15.53 314 ALA B O 1
ATOM 4648 N N . LYS B 1 319 ? -34.369 119.597 7.144 1.00 16.34 315 LYS B N 1
ATOM 4649 C CA . LYS B 1 319 ? -33.072 120.280 7.090 1.00 17.47 315 LYS B CA 1
ATOM 4650 C C . LYS B 1 319 ? -33.198 121.799 7.348 1.00 17.74 315 LYS B C 1
ATOM 4651 O O . LYS B 1 319 ? -32.489 122.371 8.228 1.00 18.24 315 LYS B O 1
ATOM 4657 N N . ILE B 1 320 ? -34.068 122.447 6.583 1.00 18.06 316 ILE B N 1
ATOM 4658 C CA . ILE B 1 320 ? -34.256 123.891 6.737 1.00 18.46 316 ILE B CA 1
ATOM 4659 C C . ILE B 1 320 ? -34.753 124.281 8.132 1.00 19.20 316 ILE B C 1
ATOM 4660 O O . ILE B 1 320 ? -34.469 125.386 8.627 1.00 18.65 316 ILE B O 1
ATOM 4665 N N . HIS B 1 321 ? -35.465 123.365 8.803 1.00 18.10 317 HIS B N 1
ATOM 4666 C CA . HIS B 1 321 ? -35.957 123.672 10.132 1.00 18.36 317 HIS B CA 1
ATOM 4667 C C . HIS B 1 321 ? -35.038 123.231 11.242 1.00 18.34 317 HIS B C 1
ATOM 4668 O O . HIS B 1 321 ? -35.374 123.399 12.399 1.00 19.73 317 HIS B O 1
ATOM 4675 N N . GLY B 1 322 ? -33.883 122.654 10.896 1.00 17.51 318 GLY B N 1
ATOM 4676 C CA . GLY B 1 322 ? -32.976 122.137 11.893 1.00 17.66 318 GLY B CA 1
ATOM 4677 C C . GLY B 1 322 ? -33.451 120.886 12.592 1.00 16.41 318 GLY B C 1
ATOM 4678 O O . GLY B 1 322 ? -32.951 120.563 13.656 1.00 18.15 318 GLY B O 1
ATOM 4679 N N . VAL B 1 323 ? -34.425 120.175 12.028 1.00 17.26 319 VAL B N 1
ATOM 4680 C CA . VAL B 1 323 ? -34.856 118.874 12.594 1.00 15.21 319 VAL B CA 1
ATOM 4681 C C . VAL B 1 323 ? -33.930 117.752 12.044 1.00 15.89 319 VAL B C 1
ATOM 4682 O O . VAL B 1 323 ? -33.844 117.527 10.817 1.00 16.32 319 VAL B O 1
ATOM 4686 N N . ASN B 1 324 ? -33.214 117.069 12.929 1.00 15.26 320 ASN B N 1
ATOM 4687 C CA . ASN B 1 324 ? -32.277 116.069 12.496 1.00 15.58 320 ASN B CA 1
ATOM 4688 C C . ASN B 1 324 ? -32.953 114.715 12.297 1.00 14.84 320 ASN B C 1
ATOM 4689 O O . ASN B 1 324 ? -33.759 114.302 13.124 1.00 14.36 320 ASN B O 1
ATOM 4694 N N . LEU B 1 325 ? -32.626 114.053 11.196 1.00 14.06 321 LEU B N 1
ATOM 4695 C CA . LEU B 1 325 ? -33.264 112.769 10.867 1.00 15.29 321 LEU B CA 1
ATOM 4696 C C . LEU B 1 325 ? -32.216 111.742 10.550 1.00 14.96 321 LEU B C 1
ATOM 4697 O O . LEU B 1 325 ? -31.155 112.102 10.044 1.00 14.24 321 LEU B O 1
ATOM 4702 N N . ILE B 1 326 ? -32.534 110.470 10.833 1.00 14.00 322 ILE B N 1
ATOM 4703 C CA . ILE B 1 326 ? -31.819 109.323 10.276 1.00 13.11 322 ILE B CA 1
ATOM 4704 C C . ILE B 1 326 ? -32.857 108.364 9.711 1.00 13.89 322 ILE B C 1
ATOM 4705 O O . ILE B 1 326 ? -33.772 107.940 10.399 1.00 14.65 322 ILE B O 1
ATOM 4710 N N . ASP B 1 327 ? -32.664 108.012 8.451 1.00 14.19 323 ASP B N 1
ATOM 4711 C CA . ASP B 1 327 ? -33.402 106.954 7.786 1.00 14.76 323 ASP B CA 1
ATOM 4712 C C . ASP B 1 327 ? -32.605 105.649 7.970 1.00 14.53 323 ASP B C 1
ATOM 4713 O O . ASP B 1 327 ? -31.584 105.450 7.336 1.00 16.28 323 ASP B O 1
ATOM 4718 N N . ILE B 1 328 ? -33.087 104.767 8.839 1.00 14.24 324 ILE B N 1
ATOM 4719 C CA . ILE B 1 328 ? -32.511 103.417 8.993 1.00 14.11 324 ILE B CA 1
ATOM 4720 C C . ILE B 1 328 ? -33.202 102.393 8.073 1.00 13.33 324 ILE B C 1
ATOM 4721 O O . ILE B 1 328 ? -32.897 101.176 8.144 1.00 14.23 324 ILE B O 1
ATOM 4726 N N . ASN B 1 329 ? -34.085 102.896 7.200 1.00 12.19 325 ASN B N 1
ATOM 4727 C CA . ASN B 1 329 ? -34.916 102.073 6.300 1.00 12.55 325 ASN B CA 1
ATOM 4728 C C . ASN B 1 329 ? -36.095 101.412 7.028 1.00 12.12 325 ASN B C 1
ATOM 4729 O O . ASN B 1 329 ? -35.984 100.995 8.181 1.00 13.25 325 ASN B O 1
ATOM 4734 N N . HIS B 1 330 ? -37.233 101.364 6.359 1.00 12.02 326 HIS B N 1
ATOM 4735 C CA . HIS B 1 330 ? -38.443 100.725 6.917 1.00 11.50 326 HIS B CA 1
ATOM 4736 C C . HIS B 1 330 ? -38.092 99.281 7.266 1.00 13.14 326 HIS B C 1
ATOM 4737 O O . HIS B 1 330 ? -38.536 98.757 8.314 1.00 12.88 326 HIS B O 1
ATOM 4744 N N . TYR B 1 331 ? -37.260 98.652 6.413 1.00 12.35 327 TYR B N 1
ATOM 4745 C CA . TYR B 1 331 ? -36.906 97.265 6.614 1.00 12.73 327 TYR B CA 1
ATOM 4746 C C . TYR B 1 331 ? -36.247 96.961 7.991 1.00 13.60 327 TYR B C 1
ATOM 4747 O O . TYR B 1 331 ? -36.299 95.816 8.465 1.00 14.18 327 TYR B O 1
ATOM 4756 N N . SER B 1 332 ? -35.715 97.978 8.672 1.00 12.49 328 SER B N 1
ATOM 4757 C CA . SER B 1 332 ? -35.174 97.752 10.010 1.00 12.90 328 SER B CA 1
ATOM 4758 C C . SER B 1 332 ? -36.192 97.307 11.051 1.00 13.28 328 SER B C 1
ATOM 4759 O O . SER B 1 332 ? -35.772 96.854 12.107 1.00 13.09 328 SER B O 1
ATOM 4762 N N . GLU B 1 333 ? -37.502 97.390 10.755 1.00 12.83 329 GLU B N 1
ATOM 4763 C CA . GLU B 1 333 ? -38.501 96.698 11.608 1.00 12.63 329 GLU B CA 1
ATOM 4764 C C . GLU B 1 333 ? -38.273 95.168 11.734 1.00 13.34 329 GLU B C 1
ATOM 4765 O O . GLU B 1 333 ? -38.901 94.527 12.568 1.00 13.14 329 GLU B O 1
ATOM 4771 N N . TYR B 1 334 ? -37.362 94.617 10.922 1.00 14.16 330 TYR B N 1
ATOM 4772 C CA . TYR B 1 334 ? -37.084 93.147 10.919 1.00 15.02 330 TYR B CA 1
ATOM 4773 C C . TYR B 1 334 ? -36.598 92.696 12.288 1.00 14.75 330 TYR B C 1
ATOM 4774 O O . TYR B 1 334 ? -36.644 91.511 12.584 1.00 15.35 330 TYR B O 1
ATOM 4783 N N . VAL B 1 335 ? -36.132 93.637 13.133 1.00 15.93 331 VAL B N 1
ATOM 4784 C CA . VAL B 1 335 ? -35.715 93.299 14.484 1.00 15.45 331 VAL B CA 1
ATOM 4785 C C . VAL B 1 335 ? -36.834 92.629 15.281 1.00 16.37 331 VAL B C 1
ATOM 4786 O O . VAL B 1 335 ? -36.562 91.964 16.289 1.00 16.50 331 VAL B O 1
ATOM 4790 N N . MET B 1 336 ? -38.099 92.833 14.886 1.00 15.39 332 MET B N 1
ATOM 4791 C CA . MET B 1 336 ? -39.187 92.209 15.660 1.00 15.33 332 MET B CA 1
ATOM 4792 C C . MET B 1 336 ? -39.287 90.683 15.494 1.00 15.21 332 MET B C 1
ATOM 4793 O O . MET B 1 336 ? -40.014 90.047 16.245 1.00 14.49 332 MET B O 1
ATOM 4798 N N . LYS B 1 337 ? -38.576 90.080 14.537 1.00 15.52 333 LYS B N 1
ATOM 4799 C CA . LYS B 1 337 ? -38.729 88.634 14.357 1.00 14.92 333 LYS B CA 1
ATOM 4800 C C . LYS B 1 337 ? -38.080 87.935 15.556 1.00 17.18 333 LYS B C 1
ATOM 4801 O O . LYS B 1 337 ? -38.705 87.111 16.223 1.00 16.98 333 LYS B O 1
ATOM 4807 N N . GLU B 1 338 ? -36.822 88.280 15.842 1.00 17.14 334 GLU B N 1
ATOM 4808 C CA . GLU B 1 338 ? -36.127 87.786 17.035 1.00 17.83 334 GLU B CA 1
ATOM 4809 C C . GLU B 1 338 ? -36.729 88.390 18.304 1.00 17.34 334 GLU B C 1
ATOM 4810 O O . GLU B 1 338 ? -36.917 87.692 19.302 1.00 18.34 334 GLU B O 1
ATOM 4816 N N . GLY B 1 339 ? -37.068 89.667 18.260 1.00 16.82 335 GLY B N 1
ATOM 4817 C CA . GLY B 1 339 ? -37.704 90.307 19.423 1.00 16.26 335 GLY B CA 1
ATOM 4818 C C . GLY B 1 339 ? -38.994 89.601 19.842 1.00 16.66 335 GLY B C 1
ATOM 4819 O O . GLY B 1 339 ? -39.228 89.346 21.036 1.00 15.76 335 GLY B O 1
ATOM 4820 N N . LEU B 1 340 ? -39.873 89.341 18.884 1.00 16.45 336 LEU B N 1
ATOM 4821 C CA . LEU B 1 340 ? -41.159 88.693 19.222 1.00 16.85 336 LEU B CA 1
ATOM 4822 C C . LEU B 1 340 ? -40.980 87.207 19.570 1.00 17.06 336 LEU B C 1
ATOM 4823 O O . LEU B 1 340 ? -41.687 86.665 20.438 1.00 17.46 336 LEU B O 1
ATOM 4828 N N . LYS B 1 341 ? -40.055 86.541 18.888 1.00 16.40 337 LYS B N 1
ATOM 4829 C CA . LYS B 1 341 ? -39.687 85.186 19.254 1.00 18.11 337 LYS B CA 1
ATOM 4830 C C . LYS B 1 341 ? -39.317 85.113 20.747 1.00 19.14 337 LYS B C 1
ATOM 4831 O O . LYS B 1 341 ? -39.806 84.224 21.461 1.00 18.38 337 LYS B O 1
ATOM 4837 N N . THR B 1 342 ? -38.429 86.012 21.190 1.00 19.57 338 THR B N 1
ATOM 4838 C CA . THR B 1 342 ? -38.015 86.108 22.613 1.00 21.09 338 THR B CA 1
ATOM 4839 C C . THR B 1 342 ? -39.213 86.376 23.536 1.00 20.73 338 THR B C 1
ATOM 4840 O O . THR B 1 342 ? -39.427 85.661 24.529 1.00 19.94 338 THR B O 1
ATOM 4844 N N . LEU B 1 343 ? -40.018 87.381 23.197 1.00 20.31 339 LEU B N 1
ATOM 4845 C CA . LEU B 1 343 ? -41.263 87.609 23.948 1.00 20.50 339 LEU B CA 1
ATOM 4846 C C . LEU B 1 343 ? -42.131 86.339 24.050 1.00 20.65 339 LEU B C 1
ATOM 4847 O O . LEU B 1 343 ? -42.514 85.912 25.157 1.00 19.89 339 LEU B O 1
ATOM 4852 N N . LEU B 1 344 ? -42.439 85.739 22.909 1.00 20.46 340 LEU B N 1
ATOM 4853 C CA . LEU B 1 344 ? -43.367 84.621 22.896 1.00 22.32 340 LEU B CA 1
ATOM 4854 C C . LEU B 1 344 ? -42.848 83.391 23.683 1.00 23.46 340 LEU B C 1
ATOM 4855 O O . LEU B 1 344 ? -43.628 82.693 24.362 1.00 22.84 340 LEU B O 1
ATOM 4860 N N . MET B 1 345 ? -41.560 83.115 23.555 1.00 25.41 341 MET B N 1
ATOM 4861 C CA . MET B 1 345 ? -40.910 82.071 24.361 1.00 29.77 341 MET B CA 1
ATOM 4862 C C . MET B 1 345 ? -41.029 82.334 25.867 1.00 28.84 341 MET B C 1
ATOM 4863 O O . MET B 1 345 ? -41.288 81.405 26.618 1.00 29.11 341 MET B O 1
ATOM 4868 N N . ASN B 1 346 ? -40.865 83.587 26.285 1.00 29.24 342 ASN B N 1
ATOM 4869 C CA . ASN B 1 346 ? -41.115 83.994 27.675 1.00 30.49 342 ASN B CA 1
ATOM 4870 C C . ASN B 1 346 ? -42.567 83.771 28.095 1.00 29.41 342 ASN B C 1
ATOM 4871 O O . ASN B 1 346 ? -42.839 83.189 29.160 1.00 29.09 342 ASN B O 1
ATOM 4876 N N . TRP B 1 347 ? -43.506 84.228 27.265 1.00 28.05 343 TRP B N 1
ATOM 4877 C CA . TRP B 1 347 ? -44.946 84.072 27.588 1.00 27.24 343 TRP B CA 1
ATOM 4878 C C . TRP B 1 347 ? -45.364 82.597 27.645 1.00 27.13 343 TRP B C 1
ATOM 4879 O O . TRP B 1 347 ? -46.214 82.208 28.483 1.00 27.08 343 TRP B O 1
ATOM 4890 N N . PHE B 1 348 ? -44.778 81.794 26.754 1.00 26.86 344 PHE B N 1
ATOM 4891 C CA . PHE B 1 348 ? -45.019 80.354 26.704 1.00 26.92 344 PHE B CA 1
ATOM 4892 C C . PHE B 1 348 ? -44.417 79.671 27.944 1.00 28.27 344 PHE B C 1
ATOM 4893 O O . PHE B 1 348 ? -45.015 78.739 28.465 1.00 27.33 344 PHE B O 1
ATOM 4901 N N . ASN B 1 349 ? -43.229 80.117 28.372 1.00 29.74 345 ASN B N 1
ATOM 4902 C CA . ASN B 1 349 ? -42.591 79.611 29.597 1.00 32.66 345 ASN B CA 1
ATOM 4903 C C . ASN B 1 349 ? -43.551 79.800 30.776 1.00 33.63 345 ASN B C 1
ATOM 4904 O O . ASN B 1 349 ? -44.005 78.827 31.381 1.00 34.95 345 ASN B O 1
ATOM 4909 N N . ILE B 1 350 ? -43.891 81.045 31.067 1.00 34.88 346 ILE B N 1
ATOM 4910 C CA . ILE B 1 350 ? -44.876 81.336 32.098 1.00 36.32 346 ILE B CA 1
ATOM 4911 C C . ILE B 1 350 ? -46.012 80.324 32.070 1.00 37.64 346 I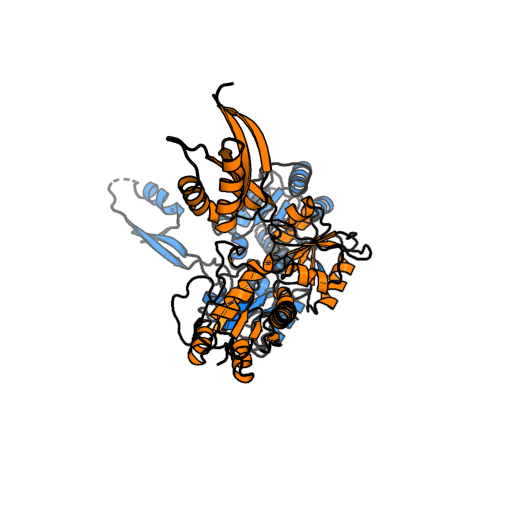LE B C 1
ATOM 4912 O O . ILE B 1 350 ? -46.274 79.662 33.068 1.00 38.72 346 ILE B O 1
ATOM 4917 N N . GLU B 1 351 ? -46.651 80.160 30.924 1.00 38.75 347 GLU B N 1
ATOM 4918 C CA . GLU B 1 351 ? -47.877 79.384 30.859 1.00 40.20 347 GLU B CA 1
ATOM 4919 C C . GLU B 1 351 ? -47.603 77.873 30.755 1.00 39.80 347 GLU B C 1
ATOM 4920 O O . GLU B 1 351 ? -48.530 77.077 30.626 1.00 39.75 347 GLU B O 1
ATOM 4926 N N . LYS B 1 352 ? -46.321 77.511 30.805 1.00 39.75 348 LYS B N 1
ATOM 4927 C CA . LYS B 1 352 ? -45.818 76.148 30.625 1.00 39.59 348 LYS B CA 1
ATOM 4928 C C . LYS B 1 352 ? -46.302 75.515 29.328 1.00 39.74 348 LYS B C 1
ATOM 4929 O O . LYS B 1 352 ? -46.941 74.456 29.340 1.00 40.54 348 LYS B O 1
ATOM 4935 N N . ILE B 1 353 ? -45.989 76.174 28.208 1.00 38.43 349 ILE B N 1
ATOM 4936 C CA . ILE B 1 353 ? -46.316 75.696 26.861 1.00 36.77 349 ILE B CA 1
ATOM 4937 C C . ILE B 1 353 ? -45.000 75.386 26.188 1.00 35.98 349 ILE B C 1
ATOM 4938 O O . ILE B 1 353 ? -44.054 76.193 26.256 1.00 35.91 349 ILE B O 1
ATOM 4943 N N . ASN B 1 354 ? -44.942 74.221 25.551 1.00 34.52 350 ASN B N 1
ATOM 4944 C CA . ASN B 1 354 ? -43.711 73.684 24.988 1.00 34.20 350 ASN B CA 1
ATOM 4945 C C . ASN B 1 354 ? -43.556 73.873 23.483 1.00 33.58 350 ASN B C 1
ATOM 4946 O O . ASN B 1 354 ? -42.582 73.370 22.885 1.00 33.88 350 ASN B O 1
ATOM 4951 N N . ILE B 1 355 ? -44.484 74.621 22.887 1.00 31.50 351 ILE B N 1
ATOM 4952 C CA . ILE B 1 355 ? -44.504 74.836 21.447 1.00 29.63 351 ILE B CA 1
ATOM 4953 C C . ILE B 1 355 ? -43.278 75.654 21.030 1.00 26.96 351 ILE B C 1
ATOM 4954 O O . ILE B 1 355 ? -42.952 76.636 21.667 1.00 27.11 351 ILE B O 1
ATOM 4959 N N . ASP B 1 356 ? -42.604 75.195 19.977 1.00 25.11 352 ASP B N 1
ATOM 4960 C CA . ASP B 1 356 ? -41.416 75.832 19.410 1.00 24.87 352 ASP B CA 1
ATOM 4961 C C . ASP B 1 356 ? -41.787 77.163 18.749 1.00 23.11 352 ASP B C 1
ATOM 4962 O O . ASP B 1 356 ? -42.801 77.243 18.063 1.00 21.11 352 ASP B O 1
ATOM 4967 N N . VAL B 1 357 ? -40.912 78.152 18.921 1.00 22.82 353 VAL B N 1
ATOM 4968 C CA . VAL B 1 357 ? -41.013 79.455 18.270 1.00 22.04 353 VAL B CA 1
ATOM 4969 C C . VAL B 1 357 ? -39.626 79.717 17.623 1.00 22.37 353 VAL B C 1
ATOM 4970 O O . VAL B 1 357 ? -38.589 79.502 18.257 1.00 21.90 353 VAL B O 1
ATOM 4974 N N . GLU B 1 358 ? -39.622 80.124 16.357 1.00 20.43 354 GLU B N 1
ATOM 4975 C CA . GLU B 1 358 ? -38.390 80.442 15.647 1.00 20.83 354 GLU B CA 1
ATOM 4976 C C . GLU B 1 358 ? -38.630 81.745 14.910 1.00 19.55 354 GLU B C 1
ATOM 4977 O O . GLU B 1 358 ? -39.722 81.978 14.423 1.00 17.14 354 GLU B O 1
ATOM 4983 N N . ALA B 1 359 ? -37.608 82.595 14.861 1.00 18.86 355 ALA B N 1
ATOM 4984 C CA . ALA B 1 359 ? -37.643 83.784 14.034 1.00 18.96 355 ALA B CA 1
ATOM 4985 C C . ALA B 1 359 ? -37.254 83.368 12.602 1.00 18.84 355 ALA B C 1
ATOM 4986 O O . ALA B 1 359 ? -36.272 82.630 12.400 1.00 18.88 355 ALA B O 1
ATOM 4988 N N . SER B 1 360 ? -38.059 83.744 11.616 1.00 18.43 356 SER B N 1
ATOM 4989 C CA . SER B 1 360 ? -37.688 83.511 10.204 1.00 18.25 356 SER B CA 1
ATOM 4990 C C . SER B 1 360 ? -36.327 84.166 9.907 1.00 19.53 356 SER B C 1
ATOM 4991 O O . SER B 1 360 ? -36.080 85.306 10.299 1.00 18.91 356 SER B O 1
ATOM 4994 N N . THR B 1 361 ? -35.454 83.394 9.259 1.00 21.62 357 THR B N 1
ATOM 4995 C CA . THR B 1 361 ? -34.090 83.805 8.880 1.00 22.67 357 THR B CA 1
ATOM 4996 C C . THR B 1 361 ? -34.055 84.413 7.500 1.00 22.24 357 THR B C 1
ATOM 4997 O O . THR B 1 361 ? -33.016 84.882 7.075 1.00 23.61 357 THR B O 1
ATOM 5001 N N . ILE B 1 362 ? -35.164 84.370 6.767 1.00 20.94 358 ILE B N 1
ATOM 5002 C CA . ILE B 1 362 ? -35.167 84.942 5.436 1.00 20.03 358 ILE B CA 1
ATOM 5003 C C . ILE B 1 362 ? -35.068 86.482 5.453 1.00 19.57 358 ILE B C 1
ATOM 5004 O O . ILE B 1 362 ? -35.860 87.164 6.087 1.00 17.37 358 ILE B O 1
ATOM 5009 N N . ASN B 1 363 ? -34.068 87.012 4.764 1.00 18.92 359 ASN B N 1
ATOM 5010 C CA . ASN B 1 363 ? -34.073 88.434 4.447 1.00 17.67 359 ASN B CA 1
ATOM 5011 C C . ASN B 1 363 ? -35.129 88.753 3.393 1.00 16.83 359 ASN B C 1
ATOM 5012 O O . ASN B 1 363 ? -34.986 88.384 2.234 1.00 18.31 359 ASN B O 1
ATOM 5017 N N . THR B 1 364 ? -36.206 89.433 3.792 1.00 15.37 360 THR B N 1
ATOM 5018 C CA . THR B 1 364 ? -37.366 89.632 2.918 1.00 14.41 360 THR B CA 1
ATOM 5019 C C . THR B 1 364 ? -37.385 91.089 2.370 1.00 14.85 360 THR B C 1
ATOM 5020 O O . THR B 1 364 ? -38.396 91.545 1.867 1.00 13.91 360 THR B O 1
ATOM 5024 N N . ASP B 1 365 ? -36.267 91.810 2.511 1.00 14.42 361 ASP B N 1
ATOM 5025 C CA . ASP B 1 365 ? -36.198 93.201 2.063 1.00 13.66 361 ASP B CA 1
ATOM 5026 C C . ASP B 1 365 ? -36.345 93.119 0.566 1.00 13.59 361 ASP B C 1
ATOM 5027 O O . ASP B 1 365 ? -35.594 92.408 -0.053 1.00 13.79 361 ASP B O 1
ATOM 5032 N N . PRO B 1 366 ? -37.332 93.829 -0.021 1.00 13.40 362 PRO B N 1
ATOM 5033 C CA . PRO B 1 366 ? -37.433 93.924 -1.473 1.00 14.16 362 PRO B CA 1
ATOM 5034 C C . PRO B 1 366 ? -36.257 94.657 -2.139 1.00 13.88 362 PRO B C 1
ATOM 5035 O O . PRO B 1 366 ? -35.961 94.420 -3.290 1.00 14.48 362 PRO B O 1
ATOM 5039 N N . PHE B 1 367 ? -35.590 95.537 -1.391 1.00 15.09 363 PHE B N 1
ATOM 5040 C CA . PHE B 1 367 ? -34.473 96.290 -1.869 1.00 15.23 363 PHE B CA 1
ATOM 5041 C C . PHE B 1 367 ? -33.173 95.475 -1.737 1.00 16.00 363 PHE B C 1
ATOM 5042 O O . PHE B 1 367 ? -32.930 94.794 -0.738 1.00 16.47 363 PHE B O 1
ATOM 5050 N N . GLN B 1 368 ? -32.357 95.556 -2.782 1.00 17.17 364 GLN B N 1
ATOM 5051 C CA . GLN B 1 368 ? -30.930 95.194 -2.739 1.00 17.34 364 GLN B CA 1
ATOM 5052 C C . GLN B 1 368 ? -30.101 96.467 -3.012 1.00 16.44 364 GLN B C 1
ATOM 5053 O O . GLN B 1 368 ? -30.365 97.192 -3.965 1.00 17.73 364 GLN B O 1
ATOM 5059 N N . TYR B 1 369 ? -29.130 96.730 -2.147 1.00 15.66 365 TYR B N 1
ATOM 5060 C CA . TYR B 1 369 ? -28.338 97.934 -2.159 1.00 16.29 365 TYR B CA 1
ATOM 5061 C C . TYR B 1 369 ? -27.026 97.727 -2.867 1.00 18.69 365 TYR B C 1
ATOM 5062 O O . TYR B 1 369 ? -26.388 96.665 -2.706 1.00 17.65 365 TYR B O 1
ATOM 5071 N N . ILE B 1 370 ? -26.648 98.724 -3.658 1.00 18.91 366 ILE B N 1
ATOM 5072 C CA . ILE B 1 370 ? -25.351 98.731 -4.331 1.00 21.81 366 ILE B CA 1
ATOM 5073 C C . ILE B 1 370 ? -24.630 100.096 -4.274 1.00 22.76 366 ILE B C 1
ATOM 5074 O O . ILE B 1 370 ? -23.438 100.157 -4.644 1.00 22.07 366 ILE B O 1
#

Sequence (648 aa):
DPMKIADLMTLLDHHVPFSTAESWDNVGLLIGDEDVEVTGVLTALDCTLEVVNEAIEKGYNTIISHHPLIFKGVTSLKANGYGLIIRKLIQHDINLIAMHTNLDVNPYGVNMMLAKVMGLKNISIINNQQDVYYKVQEFMIDAYQKSRAEQLIKQTPVFDFIEIKQTSLYGLGVMAEVDNQMTLEDFAADIKSKLNIPSVRFVGESNQKIKRIAIIGGSGIGYEYQAVQQQGADVFVTGDIKHHDALDAKIHGVNLIDINHYSEYVMKEGLKTLLMNWFNIEKINIDVEASTINTDPFQYIAMDPMKIADLMTLLDHHVPFSTAESWDNVGLLIGDEDVEVTGVLTALDCTLEVVNEAIEKGYNTIISHHPLIFKGVTSLKANGYGLIIRKLIQHDINLIAMHTNLDVNPYGVNMMLAKVMGLKNISIINNQQDVYYKVQTYIPKDNVGPFKDKLSENGLAQEGNYEYCFFESEDVDEVKIEFMIDAYQKSRAEQLIKQYHPYETPVFDFIEIKQTSLYGLGVMAEVDNQMTLEDFAADIKSKLNIPSVRFVGESNQKIKRIAIIGGSGIGYEYQAVQQGADVFVTGDIKHHDALDAKIHGVNLIDINHYSEYVMKEGLKTLLMNWFNIEKINIDVEASTINTDPFQYI

Solvent-accessible surface area: 30614 Å² total; per-residue (Å²): 193,86,19,74,0,38,70,0,36,98,15,0,63,134,51,0,25,29,102,14,17,71,122,144,19,47,38,6,58,33,11,48,75,105,90,48,88,11,83,0,0,0,0,0,1,7,6,30,58,107,0,0,55,8,0,60,144,71,48,17,18,0,0,0,0,0,4,17,24,32,95,170,72,69,144,56,77,137,71,96,4,57,8,72,3,5,88,64,0,99,129,84,106,10,4,0,0,0,0,24,10,0,0,10,2,6,29,138,0,0,1,38,15,0,0,129,57,2,36,4,100,113,34,64,28,16,34,59,57,92,60,51,36,35,62,10,94,150,120,135,5,66,67,141,63,71,79,136,18,70,144,65,46,68,128,186,77,151,78,71,38,71,101,53,112,91,91,4,132,43,0,34,0,0,10,2,40,13,84,113,101,46,30,0,63,74,0,0,48,43,0,53,81,90,0,121,12,85,11,2,15,0,0,9,101,36,113,70,101,0,70,101,0,0,0,3,7,4,65,0,43,63,79,6,80,84,0,60,139,62,26,9,49,0,0,0,0,0,17,1,68,3,75,46,0,10,48,0,75,41,81,59,8,10,0,0,1,1,14,14,24,4,4,49,11,0,18,107,18,0,53,85,32,0,92,81,14,4,114,110,97,183,36,150,30,97,8,58,10,4,113,36,109,14,24,4,19,82,36,61,160,148,121,50,14,99,0,42,74,0,30,98,11,0,61,133,52,0,24,31,105,12,15,74,124,145,20,49,37,5,44,33,12,47,63,77,106,46,92,4,76,0,0,0,0,1,1,6,4,20,57,107,0,0,45,16,0,57,152,75,50,19,19,0,0,0,0,0,5,16,23,33,75,163,68,61,145,59,80,133,72,92,8,51,9,72,3,4,92,60,0,98,128,85,106,9,3,0,0,0,0,23,12,0,0,12,4,3,27,136,0,0,2,38,17,0,0,135,59,2,39,11,83,101,30,63,25,18,34,58,48,103,52,50,51,32,67,0,19,2,62,1,33,120,99,76,54,4,53,91,8,36,143,63,16,40,85,36,70,23,154,141,55,62,140,80,42,113,57,147,80,126,101,93,53,68,20,10,55,3,22,22,76,4,55,50,175,34,81,75,40,8,72,130,39,3,130,120,53,21,74,139,187,106,32,64,38,59,42,72,96,57,120,76,93,4,135,50,0,40,0,0,13,2,36,7,93,112,111,48,30,0,64,75,0,0,50,46,0,51,86,99,1,130,13,86,13,2,16,0,0,13,120,35,105,63,130,0,60,108,0,0,0,4,6,4,62,2,42,63,78,5,79,74,1,61,144,67,24,7,48,0,0,0,0,0,14,2,70,3,77,46,0,19,48,0,101,53,86,56,7,14,0,0,1,1,13,15,23,4,4,58,13,0,16,109,17,0,48,82,29,0,84,80,13,4,96,91,101,162,41,149,36,83,9,54,9,4,116,38,109,13,25,3,17,75,35,55

Secondary structure (DSSP, 8-state):
-PPBHHHHHHHHHHHS-GGGS-TT---EEEES-TTSBP--EEEESS--HHHHHHHHHHT--EEEESS-SS-SPPS---SSTHHHHHHHHHHTT-EEEE--HHHHTSTTSHHHHHHHHTT-EEEEE-SEEEEEEEEE--EEE-STHHHHHHHHH-------EEEEEEEEEEES-EEEEEEEEEEHHHHHHHHHHHTT-S--EEES-TT-EEEEEEE--S--TTSHHHHHHTT-SEEEES---HHHHHHHHHTT--EEE--GGGGGGHHHHHHHHHHHHHHHTT----EEE------S-EE-/---PPBHHHHHHHHHHHS-GGGS-TT---EEEES-TTSBP--EEEESS--HHHHHHHHHHT--EEEESS-SS-S--S---SSHHHHHHHHHHHTT-EEEE--HHHHSSTTSHHHHHHHHTT-EEEEE-SEEEEEEEEEEEEE-STTHHHHHHHHHHHTSS-S--EEEEEEE---EEEEEEEEEEETTTHHHHHHHHHHH--SSS--EEEEEEEEEEEEES-EEEEEEEEEEHHHHHHHHHHHTT-S--EEES-TT-EEEEEEE--SS-TTSHHHHHHTT-SEEEES---HHHHHHHHHTT--EEE--GGGGGGHHHHHHHHHHHHHHHTT----EEE------SEEE-

CATH classification: 2.20.28.300

B-factor: mean 31.27, std 18.81, range [7.24, 80.0]

Foldseek 3Di:
DAQFLLNVQVLCCVQLNPVLADPLWDFFWDAADRRHGWQFEEEEADQDQVNLVVCVVVVTQEYEYQHDLQRDHDPDQDCDDSSVSRVSSVVSRHIYGYSYRSQQFGQLHLQVLLCVLLVWAPKAAPQFDKAKWWQKQHDIDHDVVVPVCCVVVVVVDDMDTHIDIHGHSTHHKIKTFDPDKDFQLVSLVSSCVSLVFPDKDKAADRRQIFTIEIEGAAAPQVCQVVVVVVPGQEYEYAPDDDVSSVVCNVVRGMYMHSHNLSSLSRLVSVQVVVVVSCVVVVHPHYYYYDPDSPPPDDDD/DDDAQFLLNVQVLCCVQLNPVLADPLWDFFWPAADRGHGWQFEAEEAAQDQVNLVVCVVVVTQEYEHAHDLQRDHDPDQDCDDSSVSRVSSVVSRHIYGHSYVSQQFGPLHLQVLLCVLLVWAPKAGPQFDKFKKWKKKFKAADDPLVVLLLVQCVVVPQPSDKDWDWQPPVVPGTIIIIIGMGGPVCPVVVVVSCVVSGDDPDGDMDIHIDIDGHSTRRKIKTFHPDKDFQLVSLVSSCVSLVAPDKDKAADRRHIFTIEIEGAAAPQVCQVVVVVVPGQEYEYAPDDDVSSVVCNVVRRMYMHSHNLSSLSVLVSVLVVVVVSCVVVVRDHYYYYDPDPPPPDDDD

Organism: Staphylococcus aureus (strain N315) (NCBI:txid158879)

Radius of gyration: 32.08 Å; Cα contacts (8 Å, |Δi|>4): 1367; chains: 2; bounding box: 66×82×103 Å

Nearest PDB structures (foldseek):
  2nyd-assembly1_A-3  TM=1.003E+00  e=2.090E-68  Staphylococcus aureus subsp. aureus N315
  3lnl-assembly1_A  TM=1.002E+00  e=1.100E-63  Staphylococcus aureus subsp. aureus N315
  2nyd-assembly1_B-3  TM=1.001E+00  e=1.334E-61  Staphylococcus aureus subsp. aureus N315
  3lnl-assembly1_B  TM=1.001E+00  e=5.733E-61  Staphylococcus aureus subsp. aureus N315
  2gx8-assembly1_C-2  TM=8.845E-01  e=1.284E-34  Bacillus cereus ATCC 14579